Protein 1Q79 (pdb70)

Nearest PDB structures (foldseek):
  1q79-assembly1_A  TM=1.002E+00  e=8.832E-86  Bos taurus
  4lt6-assembly2_B  TM=9.645E-01  e=3.473E-67  Homo sapiens
  7q74-assembly1_A  TM=9.291E-01  e=4.752E-48  Schizosaccharomyces pombe 972h-
  7q73-assembly1_A  TM=9.310E-01  e=5.005E-48  Schizosaccharomyces pombe 972h-
  7q72-assembly2_B  TM=9.322E-01  e=5.187E-47  Schizosaccharomyces pombe 972h-

InterPro domains:
  IPR007010 Poly(A) polymerase, RNA-binding domain [PF04926] (366-434)
  IPR007012 Poly(A) polymerase, central domain [PF04928] (219-363)
  IPR011068 Nucleotidyltransferase, class I-like, C-terminal [SSF55003] (366-497)
  IPR014492 Poly(A) polymerase [PIRSF018425] (10-680)
  IPR043519 Nucleotidyltransferase superfamily [G3DSA:3.30.460.10] (53-208)
  IPR043519 Nucleotidyltransferase superfamily [SSF81301] (20-212)
  IPR048840 Poly(A) polymerase, nucleotidyltransferase domain [PF20750] (21-214)

Organism: Bos taurus (NCBI:txid9913)

Secondary structure (DSSP, 8-state):
--SSS--S--PPP-TT--HHHHHHHHHGGGT-S--HHHHHHHHHHHHHHHHHHHHHHHHHHHHTT--HHHHTT-B-EEEEEHHHHHT---TT--EEEEEEE-TTS-HHHIIIIIHHHHHT-TT--S-EEETTSSS-EEE--TT--EEEEEEE-S-SSB-TT--TT-GGGGTT-----HHHHHHHHHHHHHTSSS-HHHHHHHHHHHHHHHHHTT-B-TTTTSB-HHHHHHHHHHHHHHSTT--HHHHHHHHHHHHHS--TTS-B-SS-----SS------TTT-GGGGG-SS-BB-SSSSP-BTTTT--HHHHHHHHHHHHHHHHHHHHHHTTSS-HHHHT----HHHH-SEEEEEEEEESSHHHHHHHHHHHHTTHHHHHHHHHTSTTEEEEEE-S--EEPPPS-TTS--EEEEEEEEEEE---HHHHHHHHHHHHHHHHHTT---TT-EEEEEEEEHHHHGGG--

CATH classification: 3.30.70.590 (+2 more: 3.30.460.10, 1.10.1410.10)

Radius of gyration: 24.15 Å; Cα contacts (8 Å, |Δi|>4): 780; chains: 1; bounding box: 57×68×54 Å

B-factor: mean 30.32, std 13.71, range [6.95, 92.94]

Sequence (467 aa):
HYGITSPISLAAPKETDLLTQKLVETLKPFGVFEEEEELQRRILILGKLNNLVKEWIREISESKNLPQSVIENVGGKIFTFGSYRLGVHTKGADIDALCVAPRHVDRSDFFTSFYDKLKLQEEVKDLRAVEEAFVPVIKLFDGIEIDILFARLALQTIPEDLDLRDDSLLKNLDIRIRSLNGCRVTDEILHLVPNIDNFRLTLRAIKLWAKRHNIYSNILGFLGGVSWAMLVARTCQLYPNAIASTLVHKFFLVFSKWEWPNPVLLKQPEECNLNLPVWDPRVNPSDRYHLMPIITPAYPQQNSTYNVSVSTRMVMVEEFKQGLAITDEILLSKAEWSKLFEAPNFFQKYKHYIVLLASAPTEKQRLEWVGLVESKIRILVGSLEKNEFITLAHVNPQSFPAPKENPDKEEFRTMWVIGLVFKDLTYDIQSFTDTVYRQAINSKMFEVDMKIAAMHVKRKQLHQLLP

Foldseek 3Di:
DFFDDAAQDQDADDPLVVQLVLLVVLLVVVQQAPDPVVVVVVVVFQVVLFVLLLVLLLVLCVVVVPPVVLSVFQHWGKFWFFCVVLNRDGPPDATEIETEGAQSQDPVCCVPVSLVSLVPDPFWDPWDWDCPDLQTWIWIGNPHTYTYGYDHWHHSHDDPPDDLLDPCRVPPDPSNCVSSQRSNLRVVLCVRALDSVQLNSLLSLQQLLCLLALQEDLLQQHHYSSLSSLLLRLLRSNHVNYGNLVSNLSSLVDQLPDDPPPARARDDDDDDPDDDDAQDCVPDVVNVPQTHFYWRHGPRIDGSRSSHDQFSVVSVSVLSVVLNVQSVCVSVVNDGSNVSSHRPDPLPPAFKKKKKKKWAPDLVLSVLLVVLVSNLVVVLQVVQVVDQFFPGKRKRPDKAAWDDDDPVDDINMIMTMIGTDTCPCPVSQVVSQVVSVVVCVVVVNDDPPTHMHMDMDTSVCVVVTGD

Structure (mmCIF, N/CA/C/O backbone):
data_1Q79
#
_entry.id   1Q79
#
_cell.length_a   57.640
_cell.length_b   63.070
_cell.length_c   181.340
_cell.angle_alpha   90.00
_cell.angle_beta   90.00
_cell.angle_gamma   90.00
#
_symmetry.space_group_name_H-M   'P 21 21 21'
#
loop_
_entity.id
_entity.type
_entity.pdbx_description
1 polymer 'Poly(A) polymerase alpha'
2 non-polymer 'MANGANESE (II) ION'
3 non-polymer "3'-DEOXYADENOSINE-5'-TRIPHOSPHATE"
4 non-polymer GLYCEROL
5 water water
#
loop_
_atom_site.group_PDB
_atom_site.id
_atom_site.type_symbol
_atom_site.label_atom_id
_atom_site.label_alt_id
_atom_site.label_comp_id
_atom_site.label_asym_id
_atom_site.label_entity_id
_atom_site.label_seq_id
_atom_site.pdbx_PDB_ins_code
_atom_site.Cartn_x
_atom_site.Cartn_y
_atom_site.Cartn_z
_atom_site.occupancy
_atom_site.B_iso_or_equiv
_atom_site.auth_seq_id
_atom_site.auth_comp_id
_atom_site.auth_asym_id
_atom_site.auth_atom_id
_atom_site.pdbx_PDB_model_num
ATOM 1 N N . HIS A 1 19 ? 12.294 61.182 -11.440 1.00 41.35 19 HIS A N 1
ATOM 2 C CA . HIS A 1 19 ? 12.703 59.749 -11.537 1.00 41.37 19 HIS A CA 1
ATOM 3 C C . HIS A 1 19 ? 13.739 59.543 -12.644 1.00 39.16 19 HIS A C 1
ATOM 4 O O . HIS A 1 19 ? 14.107 60.483 -13.348 1.00 39.33 19 HIS A O 1
ATOM 11 N N . TYR A 1 20 ? 14.204 58.306 -12.789 1.00 36.48 20 TYR A N 1
ATOM 12 C CA . TYR A 1 20 ? 15.176 57.965 -13.821 1.00 33.58 20 TYR A CA 1
ATOM 13 C C . TYR A 1 20 ? 14.452 57.264 -14.966 1.00 31.98 20 TYR A C 1
ATOM 14 O O . TYR A 1 20 ? 13.469 56.556 -14.745 1.00 32.59 20 TYR A O 1
ATOM 23 N N . GLY A 1 21 ? 14.929 57.458 -16.189 1.00 30.62 21 GLY A N 1
ATOM 24 C CA . GLY A 1 21 ? 14.300 56.797 -17.322 1.00 31.25 21 GLY A CA 1
ATOM 25 C C . GLY A 1 21 ? 13.424 57.685 -18.183 1.00 29.81 21 GLY A C 1
ATOM 26 O O . GLY A 1 21 ? 13.045 58.783 -17.771 1.00 29.67 21 GLY A O 1
ATOM 27 N N . ILE A 1 22 ? 13.080 57.194 -19.371 1.00 28.02 22 ILE A N 1
ATOM 28 C CA . ILE A 1 22 ? 12.265 57.959 -20.307 1.00 28.08 22 ILE A CA 1
ATOM 29 C C . ILE A 1 22 ? 10.755 57.857 -20.108 1.00 28.31 22 ILE A C 1
ATOM 30 O O . ILE A 1 22 ? 9.993 58.429 -20.888 1.00 27.15 22 ILE A O 1
ATOM 35 N N . THR A 1 23 ? 10.325 57.115 -19.088 1.00 28.01 23 THR A N 1
ATOM 36 C CA . THR A 1 23 ? 8.898 56.977 -18.782 1.00 27.58 23 THR A CA 1
ATOM 37 C C . THR A 1 23 ? 8.723 57.005 -17.274 1.00 27.31 23 THR A C 1
ATOM 38 O O . THR A 1 23 ? 9.692 56.846 -16.526 1.00 25.17 23 THR A O 1
ATOM 42 N N . SER A 1 24 ? 7.492 57.214 -16.825 1.00 26.56 24 SER A N 1
ATOM 43 C CA . SER A 1 24 ? 7.231 57.209 -15.397 1.00 27.79 24 SER A CA 1
ATOM 44 C C . SER A 1 24 ? 7.441 55.771 -14.945 1.00 26.06 24 SER A C 1
ATOM 45 O O . SER A 1 24 ? 7.335 54.841 -15.743 1.00 24.31 24 SER A O 1
ATOM 48 N N . PRO A 1 25 ? 7.761 55.568 -13.663 1.00 24.79 25 PRO A N 1
ATOM 49 C CA . PRO A 1 25 ? 7.953 54.182 -13.232 1.00 24.32 25 PRO A CA 1
ATOM 50 C C . PRO A 1 25 ? 6.618 53.440 -13.161 1.00 23.27 25 PRO A C 1
ATOM 51 O O . PRO A 1 25 ? 5.559 54.066 -13.138 1.00 24.13 25 PRO A O 1
ATOM 55 N N . ILE A 1 26 ? 6.661 52.112 -13.153 1.00 20.80 26 ILE A N 1
ATOM 56 C CA . ILE A 1 26 ? 5.435 51.338 -13.066 1.00 19.46 26 ILE A CA 1
ATOM 57 C C . ILE A 1 26 ? 4.904 51.420 -11.629 1.00 22.36 26 ILE A C 1
ATOM 58 O O . ILE A 1 26 ? 3.718 51.669 -11.408 1.00 20.71 26 ILE A O 1
ATOM 63 N N . SER A 1 27 ? 5.794 51.236 -10.654 1.00 20.94 27 SER A N 1
ATOM 64 C CA . SER A 1 27 ? 5.402 51.267 -9.250 1.00 21.66 27 SER A CA 1
ATOM 65 C C . SER A 1 27 ? 6.487 51.865 -8.359 1.00 22.26 27 SER A C 1
ATOM 66 O O . SER A 1 27 ? 7.678 51.649 -8.582 1.00 21.96 27 SER A O 1
ATOM 69 N N . LEU A 1 28 ? 6.061 52.6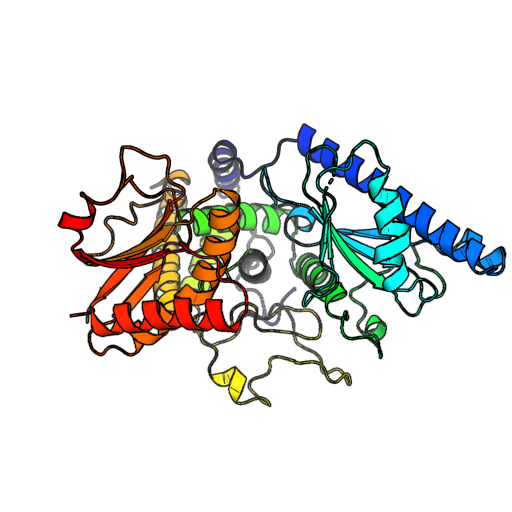07 -7.343 1.00 20.85 28 LEU A N 1
ATOM 70 C CA . LEU A 1 28 ? 6.972 53.243 -6.399 1.00 22.29 28 LEU A CA 1
ATOM 71 C C . LEU A 1 28 ? 6.988 52.485 -5.076 1.00 21.62 28 LEU A C 1
ATOM 72 O O . LEU A 1 28 ? 7.701 52.852 -4.142 1.00 20.50 28 LEU A O 1
ATOM 77 N N . ALA A 1 29 ? 6.202 51.419 -5.007 1.00 20.10 29 ALA A N 1
ATOM 78 C CA . ALA A 1 29 ? 6.112 50.623 -3.793 1.00 21.94 29 ALA A CA 1
ATOM 79 C C . ALA A 1 29 ? 7.459 50.134 -3.275 1.00 21.47 29 ALA A C 1
ATOM 80 O O . ALA A 1 29 ? 8.327 49.717 -4.043 1.00 20.48 29 ALA A O 1
ATOM 82 N N . ALA A 1 30 ? 7.614 50.195 -1.958 1.00 20.94 30 ALA A N 1
ATOM 83 C CA . ALA A 1 30 ? 8.821 49.744 -1.289 1.00 21.16 30 ALA A CA 1
ATOM 84 C C . ALA A 1 30 ? 8.585 48.288 -0.922 1.00 21.06 30 ALA A C 1
ATOM 85 O O . ALA A 1 30 ? 7.452 47.801 -0.978 1.00 21.01 30 ALA A O 1
ATOM 87 N N . PRO A 1 31 ? 9.649 47.568 -0.543 1.00 21.50 31 PRO A N 1
ATOM 88 C CA . PRO A 1 31 ? 9.481 46.159 -0.175 1.00 22.37 31 PRO A CA 1
ATOM 89 C C . PRO A 1 31 ? 8.813 45.986 1.185 1.00 23.20 31 PRO A C 1
ATOM 90 O O . PRO A 1 31 ? 8.715 46.937 1.959 1.00 23.81 31 PRO A O 1
ATOM 94 N N . LYS A 1 32 ? 8.357 44.766 1.459 1.00 24.88 32 LYS A N 1
ATOM 95 C CA . LYS A 1 32 ? 7.741 44.413 2.735 1.00 26.43 32 LYS A CA 1
ATOM 96 C C . LYS A 1 32 ? 8.770 43.506 3.406 1.00 26.05 32 LYS A C 1
ATOM 97 O O . LYS A 1 32 ? 9.663 42.998 2.729 1.00 24.02 32 LYS A O 1
ATOM 103 N N . GLU A 1 33 ? 8.659 43.298 4.720 1.00 24.30 33 GLU A N 1
ATOM 104 C CA . GLU A 1 33 ? 9.608 42.430 5.417 1.00 24.34 33 GLU A CA 1
ATOM 105 C C . GLU A 1 33 ? 9.662 41.077 4.723 1.00 23.89 33 GLU A C 1
ATOM 106 O O . GLU A 1 33 ? 10.685 40.388 4.749 1.00 24.04 33 GLU A O 1
ATOM 112 N N . THR A 1 34 ? 8.552 40.710 4.096 1.00 22.77 34 THR A N 1
ATOM 113 C CA . THR A 1 34 ? 8.461 39.459 3.354 1.00 25.30 34 THR A CA 1
ATOM 114 C C . THR A 1 34 ? 9.498 39.429 2.219 1.00 24.51 34 THR A C 1
ATOM 115 O O . THR A 1 34 ? 10.146 38.408 1.980 1.00 24.74 34 THR A O 1
ATOM 119 N N . ASP A 1 35 ? 9.651 40.553 1.525 1.00 22.12 35 ASP A N 1
ATOM 120 C CA . ASP A 1 35 ? 10.612 40.641 0.430 1.00 22.94 35 ASP A CA 1
ATOM 121 C C . ASP A 1 35 ? 12.037 40.653 0.959 1.00 22.77 35 ASP A C 1
ATOM 122 O O . ASP A 1 35 ? 12.944 40.084 0.349 1.00 21.32 35 ASP A O 1
ATOM 135 N N . LEU A 1 37 ? 13.278 39.101 3.474 1.00 23.75 37 LEU A N 1
ATOM 136 C CA . LEU A 1 37 ? 13.699 37.726 3.738 1.00 23.03 37 LEU A CA 1
ATOM 137 C C . LEU A 1 37 ? 13.916 36.942 2.445 1.00 22.06 37 LEU A C 1
ATOM 138 O O . LEU A 1 37 ? 14.796 36.087 2.376 1.00 20.86 37 LEU A O 1
ATOM 143 N N . LEU A 1 38 ? 13.101 37.221 1.430 1.00 21.59 38 LEU A N 1
ATOM 144 C CA . LEU A 1 38 ? 13.246 36.556 0.137 1.00 22.21 38 LEU A CA 1
ATOM 145 C C . LEU A 1 38 ? 14.557 36.982 -0.523 1.00 20.48 38 LEU A C 1
ATOM 146 O O . LEU A 1 38 ? 15.206 36.187 -1.197 1.00 18.99 38 LEU A O 1
ATOM 151 N N . THR A 1 39 ? 14.942 38.239 -0.321 1.00 18.87 39 THR A N 1
ATOM 152 C CA . THR A 1 39 ? 16.183 38.751 -0.896 1.00 18.84 39 THR A CA 1
ATOM 153 C C . THR A 1 39 ? 17.393 38.121 -0.208 1.00 18.51 39 THR A C 1
ATOM 154 O O . THR A 1 39 ? 18.400 37.824 -0.853 1.00 17.69 39 THR A O 1
ATOM 158 N N . GLN A 1 40 ? 17.291 37.908 1.100 1.00 19.88 40 GLN A N 1
ATOM 159 C CA . GLN A 1 40 ? 18.390 37.295 1.837 1.00 22.12 40 GLN A CA 1
ATOM 160 C C . GLN A 1 40 ? 18.555 35.847 1.378 1.00 20.70 40 GLN A C 1
ATOM 161 O O . GLN A 1 40 ? 19.665 35.339 1.320 1.00 20.84 40 GLN A O 1
ATOM 167 N N . LYS A 1 41 ? 17.448 35.190 1.042 1.00 21.60 41 LYS A N 1
ATOM 168 C CA . LYS A 1 41 ? 17.502 33.812 0.563 1.00 22.13 41 LYS A CA 1
ATOM 169 C C . LYS A 1 41 ? 18.120 33.749 -0.826 1.00 21.50 41 LYS A C 1
ATOM 170 O O . LYS A 1 41 ? 18.780 32.771 -1.176 1.00 22.42 41 LYS A O 1
ATOM 176 N N . LEU A 1 42 ? 17.894 34.790 -1.621 1.00 19.55 42 LEU A N 1
ATOM 177 C CA . LEU A 1 42 ? 18.471 34.860 -2.957 1.00 18.38 42 LEU A CA 1
ATOM 178 C C . LEU A 1 42 ? 19.991 34.938 -2.813 1.00 16.59 42 LEU A C 1
ATOM 179 O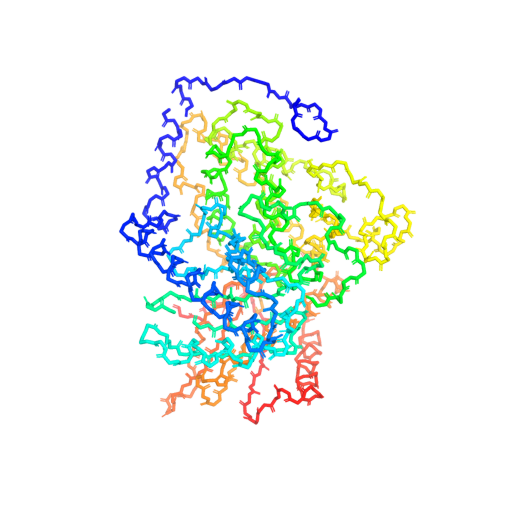 O . LEU A 1 42 ? 20.721 34.272 -3.537 1.00 16.54 42 LEU A O 1
ATOM 184 N N . VAL A 1 43 ? 20.456 35.754 -1.870 1.00 17.09 43 VAL A N 1
ATOM 185 C CA . VAL A 1 43 ? 21.887 35.908 -1.637 1.00 19.26 43 VAL A CA 1
ATOM 186 C C . VAL A 1 43 ? 22.535 34.585 -1.230 1.00 21.13 43 VAL A C 1
ATOM 187 O O . VAL A 1 43 ? 23.616 34.256 -1.713 1.00 21.68 43 VAL A O 1
ATOM 191 N N . GLU A 1 44 ? 21.871 33.823 -0.359 1.00 22.14 44 GLU A N 1
ATOM 192 C CA . GLU A 1 44 ? 22.415 32.537 0.091 1.00 24.17 44 GLU A CA 1
ATOM 193 C C . GLU A 1 44 ? 22.464 31.505 -1.035 1.00 23.01 44 GLU A C 1
ATOM 194 O O . GLU A 1 44 ? 23.382 30.685 -1.103 1.00 22.03 44 GLU A O 1
ATOM 200 N N . THR A 1 45 ? 21.470 31.543 -1.914 1.00 22.17 45 THR A N 1
ATOM 201 C CA . THR A 1 45 ? 21.413 30.620 -3.042 1.00 20.97 45 THR A CA 1
ATOM 202 C C . THR A 1 45 ? 22.504 30.925 -4.079 1.00 20.11 45 THR A C 1
ATOM 203 O O . THR A 1 45 ? 22.980 30.026 -4.771 1.00 19.87 45 THR A O 1
ATOM 207 N N . LEU A 1 46 ? 22.905 32.191 -4.175 1.00 21.10 46 LEU A N 1
ATOM 208 C CA . LEU A 1 46 ? 2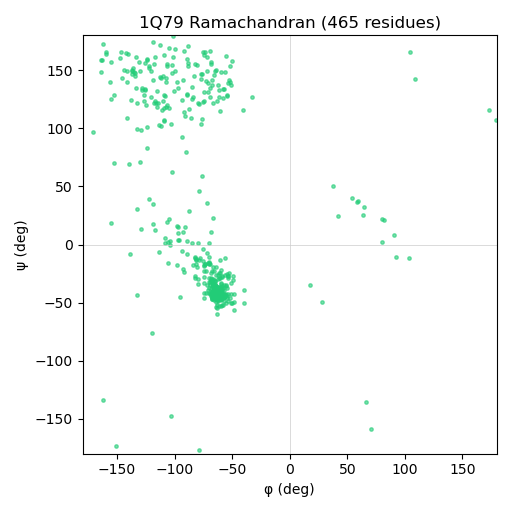3.926 32.604 -5.146 1.00 22.39 46 LEU A CA 1
ATOM 209 C C . LEU A 1 46 ? 25.383 32.316 -4.755 1.00 23.83 46 LEU A C 1
ATOM 210 O O . LEU A 1 46 ? 26.217 32.027 -5.623 1.00 22.82 46 LEU A O 1
ATOM 215 N N . LYS A 1 47 ? 25.686 32.398 -3.461 1.00 23.67 47 LYS A N 1
ATOM 216 C CA . LYS A 1 47 ? 27.046 32.176 -2.963 1.00 27.88 47 LYS A CA 1
ATOM 217 C C . LYS A 1 47 ? 27.759 30.919 -3.462 1.00 26.36 47 LYS A C 1
ATOM 218 O O . LYS A 1 47 ? 28.907 30.991 -3.890 1.00 26.56 47 LYS A O 1
ATOM 224 N N . PRO A 1 48 ? 27.099 29.751 -3.395 1.00 26.93 48 PRO A N 1
ATOM 225 C CA . PRO A 1 48 ? 27.721 28.504 -3.852 1.00 25.80 48 PRO A CA 1
ATOM 226 C C . PRO A 1 48 ? 28.127 28.503 -5.322 1.00 26.33 48 PRO A C 1
ATOM 227 O O . PRO A 1 48 ? 28.979 27.715 -5.728 1.00 26.31 48 PRO A O 1
ATOM 231 N N . PHE A 1 49 ? 27.515 29.373 -6.122 1.00 26.14 49 PHE A N 1
ATOM 232 C CA . PHE A 1 49 ? 27.841 29.439 -7.546 1.00 24.76 49 PHE A CA 1
ATOM 233 C C . PHE A 1 49 ? 29.093 30.264 -7.827 1.00 25.89 49 PHE A C 1
ATOM 234 O O . PHE A 1 49 ? 29.597 30.263 -8.946 1.00 26.16 49 PHE A O 1
ATOM 242 N N . GLY A 1 50 ? 29.583 30.972 -6.814 1.00 25.84 50 GLY A N 1
ATOM 243 C CA . GLY A 1 50 ? 30.777 31.783 -6.984 1.00 24.77 50 GLY A CA 1
ATOM 244 C C . GLY A 1 50 ? 30.565 33.131 -7.650 1.00 24.95 50 GLY A C 1
ATOM 245 O O . GLY A 1 50 ? 31.510 33.701 -8.190 1.00 24.54 50 GLY A O 1
ATOM 246 N N . VAL A 1 51 ? 29.341 33.653 -7.610 1.00 23.73 51 VAL A N 1
ATOM 247 C CA . VAL A 1 51 ? 29.055 34.942 -8.237 1.00 23.78 51 VAL A CA 1
ATOM 248 C C . VAL A 1 51 ? 29.592 36.117 -7.422 1.00 22.76 51 VAL A C 1
ATOM 249 O O . VAL A 1 51 ? 29.652 37.242 -7.917 1.00 22.02 51 VAL A O 1
ATOM 253 N N . PHE A 1 52 ? 29.961 35.846 -6.172 1.00 21.68 52 PHE A N 1
ATOM 254 C CA . PHE A 1 52 ? 30.514 36.854 -5.265 1.00 22.12 52 PHE A CA 1
ATOM 255 C C . PHE A 1 52 ? 32.010 36.574 -5.105 1.00 22.80 52 PHE A C 1
ATOM 256 O O . PHE A 1 52 ? 32.381 35.510 -4.613 1.00 22.96 52 PHE A O 1
ATOM 264 N N . GLU A 1 53 ? 32.872 37.507 -5.500 1.00 23.91 53 GLU A N 1
ATOM 265 C CA . GLU A 1 53 ? 34.309 37.276 -5.347 1.00 24.46 53 GLU A CA 1
ATOM 266 C C . GLU A 1 53 ? 34.671 37.358 -3.865 1.00 23.96 53 GLU A C 1
ATOM 267 O O . GLU A 1 53 ? 34.026 38.081 -3.105 1.00 21.70 53 GLU A O 1
ATOM 273 N N . GLU A 1 54 ? 35.693 36.613 -3.447 1.00 23.86 54 GLU A N 1
ATOM 274 C CA . GLU A 1 54 ? 36.109 36.636 -2.046 1.00 25.88 54 GLU A CA 1
ATOM 275 C C . GLU A 1 54 ? 36.698 38.006 -1.712 1.00 24.98 54 GLU A C 1
ATOM 276 O O . GLU A 1 54 ? 37.394 38.607 -2.534 1.00 23.54 54 GLU A O 1
ATOM 282 N N . GLU A 1 55 ? 36.412 38.501 -0.510 1.00 24.41 55 GLU A N 1
ATOM 283 C CA . GLU A 1 55 ? 36.909 39.808 -0.085 1.00 23.67 55 GLU A CA 1
ATOM 284 C C . GLU A 1 55 ? 38.415 39.927 -0.232 1.00 22.46 55 GLU A C 1
ATOM 285 O O . GLU A 1 55 ? 38.925 40.952 -0.677 1.00 18.96 55 GLU A O 1
ATOM 291 N N . GLU A 1 56 ? 39.127 38.874 0.149 1.00 23.12 56 GLU A N 1
ATOM 292 C CA . GLU A 1 56 ? 40.576 38.884 0.061 1.00 26.43 56 GLU A CA 1
ATOM 293 C C . GLU A 1 56 ? 41.020 39.116 -1.381 1.00 25.50 56 GLU A C 1
ATOM 294 O O . GLU A 1 56 ? 42.000 39.824 -1.625 1.00 24.55 56 GLU A O 1
ATOM 300 N N . GLU A 1 57 ? 40.295 38.530 -2.331 1.00 23.79 57 GLU A N 1
ATOM 301 C CA . GLU A 1 57 ? 40.620 38.701 -3.743 1.00 23.41 57 GLU A CA 1
ATOM 302 C C . GLU A 1 57 ? 40.286 40.116 -4.190 1.00 22.18 57 GLU A C 1
ATOM 303 O O . GLU A 1 57 ? 41.027 40.730 -4.955 1.00 20.86 57 GLU A O 1
ATOM 309 N N . LEU A 1 58 ? 39.166 40.632 -3.700 1.00 20.13 58 LEU A N 1
ATOM 310 C CA . LEU A 1 58 ? 38.772 41.988 -4.027 1.00 18.63 58 LEU A CA 1
ATOM 311 C C . LEU A 1 58 ? 39.868 42.948 -3.556 1.00 18.50 58 LEU A C 1
ATOM 312 O O . LEU A 1 58 ? 40.208 43.906 -4.254 1.00 17.23 58 LEU A O 1
ATOM 317 N N . GLN A 1 59 ? 40.436 42.684 -2.380 1.00 18.62 59 GLN A N 1
ATOM 318 C CA . GLN A 1 59 ? 41.488 43.554 -1.858 1.00 21.86 59 GLN A CA 1
ATOM 319 C C . GLN A 1 59 ? 42.719 43.473 -2.743 1.00 20.53 59 GLN A C 1
ATOM 320 O O . GLN A 1 59 ? 43.344 44.482 -3.043 1.00 22.00 59 GLN A O 1
ATOM 326 N N . ARG A 1 60 ? 43.066 42.262 -3.155 1.00 22.80 60 ARG A N 1
ATOM 327 C CA . ARG A 1 60 ? 44.221 42.061 -4.015 1.00 24.91 60 ARG A CA 1
ATOM 328 C C . ARG A 1 60 ? 44.065 42.875 -5.305 1.00 24.43 60 ARG A C 1
ATOM 329 O O . ARG A 1 60 ? 45.016 43.521 -5.756 1.00 23.26 60 ARG A O 1
ATOM 337 N N . ARG A 1 61 ? 42.864 42.857 -5.889 1.00 22.88 61 ARG A N 1
ATOM 338 C CA . ARG A 1 61 ? 42.616 43.613 -7.116 1.00 22.70 61 ARG A CA 1
ATOM 339 C C . ARG A 1 61 ? 42.747 45.116 -6.895 1.00 21.93 61 ARG A C 1
ATOM 340 O O . ARG A 1 61 ? 43.246 45.832 -7.766 1.00 21.11 61 ARG A O 1
ATOM 348 N N . ILE A 1 62 ? 42.291 45.596 -5.739 1.00 20.58 62 ILE A N 1
ATOM 349 C CA . ILE A 1 62 ? 42.380 47.024 -5.420 1.00 20.28 62 ILE A CA 1
ATOM 350 C C . ILE A 1 62 ? 43.845 47.440 -5.357 1.00 19.36 62 ILE A C 1
ATOM 351 O O . ILE A 1 62 ? 44.225 48.489 -5.867 1.00 19.96 62 ILE A O 1
ATOM 356 N N . LEU A 1 63 ? 44.664 46.606 -4.731 1.00 19.98 63 LEU A N 1
ATOM 357 C CA . LEU A 1 63 ? 46.083 46.898 -4.606 1.00 21.55 63 LEU A CA 1
ATOM 358 C C . LEU A 1 63 ? 46.769 46.878 -5.980 1.00 20.71 63 LEU A C 1
ATOM 359 O O . LEU A 1 63 ? 47.639 47.701 -6.260 1.00 20.10 63 LEU A O 1
ATOM 364 N N . ILE A 1 64 ? 46.359 45.959 -6.846 1.00 19.99 64 ILE A N 1
ATOM 365 C CA . ILE A 1 64 ? 46.925 45.889 -8.187 1.00 21.57 64 ILE A CA 1
ATOM 366 C C . ILE A 1 64 ? 46.631 47.191 -8.943 1.00 22.38 64 ILE A C 1
ATOM 367 O O . ILE A 1 64 ? 47.503 47.734 -9.622 1.00 23.06 64 ILE A O 1
ATOM 372 N N . LEU A 1 65 ? 45.402 47.690 -8.817 1.00 21.04 65 LEU A N 1
ATOM 373 C CA . LEU A 1 65 ? 44.994 48.921 -9.490 1.00 21.29 65 LEU A CA 1
ATOM 374 C C . LEU A 1 65 ? 45.766 50.126 -8.999 1.00 21.25 65 LEU A C 1
ATOM 375 O O . LEU A 1 65 ? 46.048 51.046 -9.771 1.00 21.65 65 LEU A O 1
ATOM 380 N N . GLY A 1 66 ? 46.082 50.127 -7.707 1.00 19.67 66 GLY A N 1
ATOM 381 C CA . GLY A 1 66 ? 46.844 51.220 -7.136 1.00 18.44 66 GLY A CA 1
ATOM 382 C C . GLY A 1 66 ? 48.229 51.238 -7.757 1.00 17.38 66 GLY A C 1
ATOM 383 O O . GLY A 1 66 ? 48.751 52.295 -8.099 1.00 16.97 66 GLY A O 1
ATOM 384 N N . LYS A 1 67 ? 48.830 50.065 -7.908 1.00 18.36 67 LYS A N 1
ATOM 385 C CA . LYS A 1 67 ? 50.155 49.989 -8.514 1.00 19.03 67 LYS A CA 1
ATOM 386 C C . LYS A 1 67 ? 50.135 50.484 -9.957 1.00 19.14 67 LYS A C 1
ATOM 387 O O . LYS A 1 67 ? 50.982 51.288 -10.359 1.00 17.49 67 LYS A O 1
ATOM 393 N N . LEU A 1 68 ? 49.165 50.008 -10.733 1.00 19.36 68 LEU A N 1
ATOM 394 C CA . LEU A 1 68 ? 49.044 50.410 -12.132 1.00 20.60 68 LEU A CA 1
ATOM 395 C C . LEU A 1 68 ? 48.872 51.911 -12.279 1.00 20.74 68 LEU A C 1
ATOM 396 O O . LEU A 1 68 ? 49.490 52.540 -13.139 1.00 21.19 68 LEU A O 1
ATOM 401 N N . ASN A 1 69 ? 48.025 52.474 -11.427 1.00 21.84 69 ASN A N 1
ATOM 402 C CA . ASN A 1 69 ? 47.732 53.901 -11.439 1.00 22.93 69 ASN A CA 1
ATOM 403 C C . ASN A 1 69 ? 49.000 54.722 -11.172 1.00 23.01 69 ASN A C 1
ATOM 404 O O . ASN A 1 69 ? 49.219 55.764 -11.798 1.00 22.70 69 ASN A O 1
ATOM 409 N N . ASN A 1 70 ? 49.829 54.254 -10.241 1.00 20.22 70 ASN A N 1
ATOM 410 C CA . ASN A 1 70 ? 51.073 54.949 -9.927 1.00 21.13 70 ASN A CA 1
ATOM 411 C C . ASN A 1 70 ? 52.051 54.819 -11.094 1.00 18.70 70 ASN A C 1
ATOM 412 O O . ASN A 1 70 ? 52.807 55.742 -11.385 1.00 19.22 70 ASN A O 1
ATOM 417 N N . LEU A 1 71 ? 52.027 53.674 -11.768 1.00 18.97 71 LEU A N 1
ATOM 418 C CA . LEU A 1 71 ? 52.907 53.462 -12.915 1.00 20.08 71 LEU A CA 1
ATOM 419 C C . LEU A 1 71 ? 52.501 54.401 -14.056 1.00 20.72 71 LEU A C 1
ATOM 420 O O . LEU A 1 71 ? 53.355 54.968 -14.742 1.00 20.02 71 LEU A O 1
ATOM 425 N N . VAL A 1 72 ? 51.197 54.571 -14.252 1.00 19.22 72 VAL A N 1
ATOM 426 C CA . VAL A 1 72 ? 50.712 55.460 -15.299 1.00 20.55 72 VAL A CA 1
ATOM 427 C C . VAL A 1 72 ? 51.165 56.880 -14.983 1.00 21.29 72 VAL A C 1
ATOM 428 O O . VAL A 1 72 ? 51.698 57.583 -15.847 1.00 21.27 72 VAL A O 1
ATOM 432 N N . LYS A 1 73 ? 50.961 57.298 -13.739 1.00 21.39 73 LYS A N 1
ATOM 433 C CA . LYS A 1 73 ? 51.367 58.635 -13.316 1.00 24.74 73 LYS A CA 1
ATOM 434 C C . LYS A 1 73 ? 52.865 58.845 -13.535 1.00 25.63 73 LYS A C 1
ATOM 435 O O . LYS A 1 73 ? 53.276 59.877 -14.060 1.00 25.06 73 LYS A O 1
ATOM 441 N N . GLU A 1 74 ? 53.662 57.854 -13.135 1.00 25.84 74 GLU A N 1
ATOM 442 C CA . GLU A 1 74 ? 55.117 57.889 -13.282 1.00 28.22 74 GLU A CA 1
ATOM 443 C C . GLU A 1 74 ? 55.517 58.013 -14.759 1.00 28.48 74 GLU A C 1
ATOM 444 O O . GLU A 1 74 ? 56.383 58.817 -15.115 1.00 28.17 74 GLU A O 1
ATOM 450 N N . TRP A 1 75 ? 54.884 57.211 -15.610 1.00 28.04 75 TRP A N 1
ATOM 451 C CA . TRP A 1 75 ? 55.152 57.224 -17.047 1.00 26.70 75 TRP A CA 1
ATOM 452 C C . TRP A 1 75 ? 54.843 58.585 -17.671 1.00 26.67 75 TRP A C 1
ATOM 453 O O . TRP A 1 75 ? 55.642 59.118 -18.436 1.00 26.44 75 TRP A O 1
ATOM 464 N N . ILE A 1 76 ? 53.683 59.142 -17.341 1.00 26.80 76 ILE A N 1
ATOM 465 C CA . ILE A 1 76 ? 53.271 60.436 -17.878 1.00 28.23 76 ILE A CA 1
ATOM 466 C C . ILE A 1 76 ? 54.192 61.556 -17.398 1.00 30.09 76 ILE A C 1
ATOM 467 O O . ILE A 1 76 ? 54.463 62.506 -18.135 1.00 28.57 76 ILE A O 1
ATOM 472 N N . ARG A 1 77 ? 54.678 61.442 -16.167 1.00 32.00 77 ARG A N 1
ATOM 473 C CA . ARG A 1 77 ? 55.586 62.446 -15.630 1.00 34.16 77 ARG A CA 1
ATOM 474 C C . ARG A 1 77 ? 56.861 62.411 -16.464 1.00 34.49 77 ARG A C 1
ATOM 475 O O . ARG A 1 77 ? 57.364 63.448 -16.898 1.00 33.24 77 ARG A O 1
ATOM 483 N N . GLU A 1 78 ? 57.370 61.204 -16.693 1.00 34.97 78 GLU A N 1
ATOM 484 C CA . GLU A 1 78 ? 58.587 61.016 -17.471 1.00 35.76 78 GLU A CA 1
ATOM 485 C C . GLU A 1 78 ? 58.437 61.580 -18.881 1.00 36.71 78 GLU A C 1
ATOM 486 O O . GLU A 1 78 ? 59.328 62.278 -19.372 1.00 35.94 78 GLU A O 1
ATOM 492 N N . ILE A 1 79 ? 57.314 61.288 -19.529 1.00 36.59 79 ILE A N 1
ATOM 493 C CA . ILE A 1 79 ? 57.072 61.801 -20.873 1.00 37.59 79 ILE A CA 1
ATOM 494 C C . ILE A 1 79 ? 57.090 63.326 -20.818 1.00 39.88 79 ILE A C 1
ATOM 495 O O . ILE A 1 79 ? 57.739 63.980 -21.633 1.00 39.36 79 ILE A O 1
ATOM 500 N N . SER A 1 80 ? 56.373 63.882 -19.846 1.00 41.79 80 SER A N 1
ATOM 501 C CA . SER A 1 80 ? 56.290 65.328 -19.674 1.00 45.01 80 SER A CA 1
ATOM 502 C C . SER A 1 80 ? 57.668 65.960 -19.523 1.00 47.43 80 SER A C 1
ATOM 503 O O . SER A 1 80 ? 57.952 66.998 -20.116 1.00 47.19 80 SER A O 1
ATOM 506 N N . GLU A 1 81 ? 58.519 65.330 -18.721 1.00 49.96 81 GLU A N 1
ATOM 507 C CA . GLU A 1 81 ? 59.870 65.826 -18.499 1.00 51.81 81 GLU A CA 1
ATOM 508 C C . GLU A 1 81 ? 60.712 65.722 -19.770 1.00 53.27 81 GLU A C 1
ATOM 509 O O . GLU A 1 81 ? 61.388 66.677 -20.152 1.00 54.35 81 GLU A O 1
ATOM 515 N N . SER A 1 82 ? 60.655 64.566 -20.427 1.00 54.49 82 SER A N 1
ATOM 516 C CA . SER A 1 82 ? 61.416 64.333 -21.653 1.00 55.91 82 SER A CA 1
ATOM 517 C C . SER A 1 82 ? 61.033 65.305 -22.763 1.00 58.12 82 SER A C 1
ATOM 518 O O . SER A 1 82 ? 61.725 65.404 -23.776 1.00 58.47 82 SER A O 1
ATOM 521 N N . LYS A 1 83 ? 59.921 66.009 -22.578 1.00 60.36 83 LYS A N 1
ATOM 522 C CA . LYS A 1 83 ? 59.463 66.979 -23.563 1.00 62.32 83 LYS A CA 1
ATOM 523 C C . LYS A 1 83 ? 59.742 68.389 -23.069 1.00 64.67 83 LYS A C 1
ATOM 524 O O . LYS A 1 83 ? 59.114 69.354 -23.507 1.00 64.76 83 LYS A O 1
ATOM 530 N N . ASN A 1 84 ? 60.696 68.490 -22.150 1.00 67.26 84 ASN A N 1
ATOM 531 C CA . ASN A 1 84 ? 61.104 69.762 -21.569 1.00 70.20 84 ASN A CA 1
ATOM 532 C C . ASN A 1 84 ? 59.940 70.685 -21.238 1.00 71.54 84 ASN A C 1
ATOM 533 O O . ASN A 1 84 ? 60.108 71.904 -21.188 1.00 72.25 84 ASN A O 1
ATOM 538 N N . LEU A 1 85 ? 58.760 70.112 -21.018 1.00 72.71 85 LEU A N 1
ATOM 539 C CA . LEU A 1 85 ? 57.599 70.922 -20.676 1.00 73.45 85 LEU A CA 1
ATOM 540 C C . LEU A 1 85 ? 57.950 71.737 -19.444 1.00 73.79 85 LEU A C 1
ATOM 541 O O . LEU A 1 85 ? 58.728 71.293 -18.599 1.00 73.48 85 LEU A O 1
ATOM 546 N N . PRO A 1 86 ? 57.385 72.945 -19.323 1.00 74.52 86 PRO A N 1
ATOM 547 C CA . PRO A 1 86 ? 57.701 73.756 -18.146 1.00 75.23 86 PRO A CA 1
ATOM 548 C C . PRO A 1 86 ? 57.491 72.954 -16.869 1.00 75.76 86 PRO A C 1
ATOM 549 O O . PRO A 1 86 ? 56.512 72.218 -16.745 1.00 76.43 86 PRO A O 1
ATOM 553 N N . GLN A 1 87 ? 58.420 73.083 -15.927 1.00 76.37 87 GLN A N 1
ATOM 554 C CA . GLN A 1 87 ? 58.321 72.365 -14.662 1.00 76.86 87 GLN A CA 1
ATOM 555 C C . GLN A 1 87 ? 56.979 72.720 -14.024 1.00 76.59 87 GLN A C 1
ATOM 556 O O . GLN A 1 87 ? 56.538 72.089 -13.063 1.00 76.20 87 GLN A O 1
ATOM 562 N N . SER A 1 88 ? 56.334 73.736 -14.588 1.00 76.34 88 SER A N 1
ATOM 563 C CA . SER A 1 88 ? 55.036 74.205 -14.121 1.00 76.03 88 SER A CA 1
ATOM 564 C C . SER A 1 88 ? 53.997 73.097 -14.291 1.00 74.72 88 SER A C 1
ATOM 565 O O . SER A 1 88 ? 53.386 72.641 -13.322 1.00 74.27 88 SER A O 1
ATOM 568 N N . VAL A 1 89 ? 53.811 72.670 -15.536 1.00 72.79 89 VAL A N 1
ATOM 569 C CA . VAL A 1 89 ? 52.855 71.622 -15.869 1.00 70.86 89 VAL A CA 1
ATOM 570 C C . VAL A 1 89 ? 53.286 70.268 -15.309 1.00 69.14 89 VAL A C 1
ATOM 571 O O . VAL A 1 89 ? 52.478 69.547 -14.725 1.00 68.55 89 VAL A O 1
ATOM 575 N N . ILE A 1 90 ? 54.560 69.932 -15.494 1.00 66.98 90 ILE A N 1
ATOM 576 C CA . ILE A 1 90 ? 55.111 68.665 -15.018 1.00 64.45 90 ILE A CA 1
ATOM 577 C C . ILE A 1 90 ? 54.593 68.271 -13.640 1.00 62.66 90 ILE A C 1
ATOM 578 O O . ILE A 1 90 ? 54.325 67.099 -13.381 1.00 62.20 90 ILE A O 1
ATOM 583 N N . GLU A 1 91 ? 54.453 69.255 -12.761 1.00 60.73 91 GLU A N 1
ATOM 584 C CA . GLU A 1 91 ? 53.985 69.002 -11.405 1.00 58.95 91 GLU A CA 1
ATOM 585 C C . GLU A 1 91 ? 52.490 68.712 -11.299 1.00 55.86 91 GLU A C 1
ATOM 586 O O . GLU A 1 91 ? 52.033 68.171 -10.292 1.00 54.71 91 GLU A O 1
ATOM 592 N N . ASN A 1 92 ? 51.729 69.058 -12.332 1.00 52.83 92 ASN A N 1
ATOM 593 C CA . ASN A 1 92 ? 50.289 68.828 -12.302 1.00 50.42 92 ASN A CA 1
ATOM 594 C C . ASN A 1 92 ? 49.680 68.107 -13.504 1.00 47.18 92 ASN A C 1
ATOM 595 O O . ASN A 1 92 ? 48.461 68.092 -13.654 1.00 47.15 92 ASN A O 1
ATOM 600 N N . VAL A 1 93 ? 50.508 67.507 -14.354 1.00 43.88 93 VAL A N 1
ATOM 601 C CA . VAL A 1 93 ? 49.988 66.802 -15.524 1.00 41.64 93 VAL A CA 1
ATOM 602 C C . VAL A 1 93 ? 48.990 65.707 -15.153 1.00 39.89 93 VAL A C 1
ATOM 603 O O . VAL A 1 93 ? 48.037 65.453 -15.889 1.00 39.28 93 VAL A O 1
ATOM 607 N N . GLY A 1 94 ? 49.218 65.054 -14.018 1.00 37.50 94 GLY A N 1
ATOM 608 C CA . GLY A 1 94 ? 48.319 64.005 -13.573 1.00 35.48 94 GLY A CA 1
ATOM 609 C C . GLY A 1 94 ? 48.276 62.758 -14.441 1.00 33.36 94 GLY A C 1
ATOM 610 O O . GLY A 1 94 ? 49.307 62.248 -14.876 1.00 34.79 94 GLY A O 1
ATOM 611 N N . GLY A 1 95 ? 47.065 62.276 -14.699 1.00 30.86 95 GLY A N 1
ATOM 612 C CA . GLY A 1 95 ? 46.890 61.073 -15.490 1.00 27.31 95 GLY A CA 1
ATOM 613 C C . GLY A 1 95 ? 46.426 59.949 -14.577 1.00 25.98 95 GLY A C 1
ATOM 614 O O . GLY A 1 95 ? 46.869 59.853 -13.431 1.00 23.59 95 GLY A O 1
ATOM 615 N N . LYS A 1 96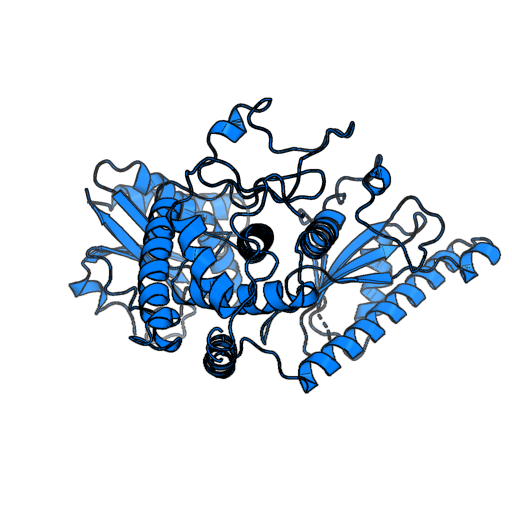 ? 45.529 59.100 -15.061 1.00 25.45 96 LYS A N 1
ATOM 616 C CA . LYS A 1 96 ? 45.044 58.009 -14.232 1.00 24.99 96 LYS A CA 1
ATOM 617 C C . LYS A 1 96 ? 44.378 56.878 -14.994 1.00 23.67 96 LYS A C 1
ATOM 618 O O . LYS A 1 96 ? 44.149 56.964 -16.202 1.00 19.92 96 LYS A O 1
ATOM 624 N N . ILE A 1 97 ? 44.075 55.816 -14.252 1.00 23.65 97 ILE A N 1
ATOM 625 C CA . ILE A 1 97 ? 43.407 54.634 -14.779 1.00 24.01 97 ILE A CA 1
ATOM 626 C C . ILE A 1 97 ? 41.925 54.679 -14.411 1.00 24.96 97 ILE A C 1
ATOM 627 O O . ILE A 1 97 ? 41.574 54.954 -13.260 1.00 26.06 97 ILE A O 1
ATOM 632 N N . PHE A 1 98 ? 41.062 54.425 -15.391 1.00 23.71 98 PHE A N 1
ATOM 633 C CA . PHE A 1 98 ? 39.622 54.380 -15.156 1.00 21.69 98 PHE A CA 1
ATOM 634 C C . PHE A 1 98 ? 39.172 52.958 -15.470 1.00 22.05 98 PHE A C 1
ATOM 635 O O . PHE A 1 98 ? 39.397 52.465 -16.572 1.00 22.19 98 PHE A O 1
ATOM 643 N N . THR A 1 99 ? 38.548 52.290 -14.510 1.00 19.61 99 THR A N 1
ATOM 644 C CA . THR A 1 99 ? 38.060 50.949 -14.772 1.00 18.15 99 THR A CA 1
ATOM 645 C C . THR A 1 99 ? 36.652 51.062 -15.340 1.00 17.74 99 THR A C 1
ATOM 646 O O . THR A 1 99 ? 35.972 52.069 -15.142 1.00 16.74 99 THR A O 1
ATOM 650 N N . PHE A 1 100 ? 36.234 50.040 -16.078 1.00 18.34 100 PHE A N 1
ATOM 651 C CA . PHE A 1 100 ? 34.895 50.002 -16.654 1.00 18.38 100 PHE A CA 1
ATOM 652 C C . PHE A 1 100 ? 34.484 48.540 -16.774 1.00 17.51 100 PHE A C 1
ATOM 653 O O . PHE A 1 100 ? 35.177 47.665 -16.264 1.00 17.96 100 PHE A O 1
ATOM 661 N N . GLY A 1 101 ? 33.348 48.272 -17.405 1.00 17.07 101 GLY A N 1
ATOM 662 C CA . GLY A 1 101 ? 32.909 46.894 -17.548 1.00 18.21 101 GLY A CA 1
ATOM 663 C C . GLY A 1 101 ? 32.429 46.211 -16.271 1.00 18.52 101 GLY A C 1
ATOM 664 O O . GLY A 1 101 ? 32.079 46.871 -15.292 1.00 17.53 101 GLY A O 1
ATOM 665 N N . SER A 1 102 ? 32.435 44.880 -16.275 1.00 18.95 102 SER A N 1
ATOM 666 C CA . SER A 1 102 ? 31.954 44.104 -15.131 1.00 19.72 102 SER A CA 1
ATOM 667 C C . SER A 1 102 ? 32.627 44.412 -13.792 1.00 18.13 102 SER A C 1
ATOM 668 O O . SER A 1 102 ? 31.943 44.528 -12.770 1.00 16.40 102 SER A O 1
ATOM 671 N N . TYR A 1 103 ? 33.950 44.558 -13.779 1.00 16.85 103 TYR A N 1
ATOM 672 C CA . TYR A 1 103 ? 34.625 44.857 -12.518 1.00 17.95 103 TYR A CA 1
ATOM 673 C C . TYR A 1 103 ? 34.122 46.175 -11.921 1.00 17.97 103 TYR A C 1
ATOM 674 O O . TYR A 1 103 ? 33.840 46.254 -10.730 1.00 16.30 103 TYR A O 1
ATOM 683 N N . ARG A 1 104 ? 34.007 47.206 -12.752 1.00 17.79 104 ARG A N 1
ATOM 684 C CA . ARG A 1 104 ? 33.538 48.507 -12.289 1.00 18.79 104 ARG A CA 1
ATOM 685 C C . ARG A 1 104 ? 32.091 48.447 -11.793 1.00 20.46 104 ARG A C 1
ATOM 686 O O . ARG A 1 104 ? 31.734 49.127 -10.832 1.00 21.07 104 ARG A O 1
ATOM 694 N N . LEU A 1 105 ? 31.260 47.634 -12.441 1.00 19.39 105 LEU A N 1
ATOM 695 C CA . LEU A 1 105 ? 29.864 47.502 -12.024 1.00 19.83 105 LEU A CA 1
ATOM 696 C C . LEU A 1 105 ? 29.790 46.691 -10.735 1.00 20.27 105 LEU A C 1
ATOM 697 O O . LEU A 1 105 ? 28.773 46.690 -10.048 1.00 21.26 105 LEU A O 1
ATOM 702 N N . GLY A 1 106 ? 30.874 45.986 -10.427 1.00 22.08 106 GLY A N 1
ATOM 703 C CA . GLY A 1 106 ? 30.927 45.178 -9.222 1.00 20.90 106 GLY A CA 1
ATOM 704 C C . GLY A 1 106 ? 30.271 43.814 -9.333 1.00 22.27 106 GLY A C 1
ATOM 705 O O . GLY A 1 106 ? 29.912 43.222 -8.314 1.00 22.72 106 GLY A O 1
ATOM 706 N N . VAL A 1 107 ? 30.106 43.301 -10.551 1.00 18.53 107 VAL A N 1
ATOM 707 C CA . VAL A 1 107 ? 29.477 41.991 -10.714 1.00 18.12 107 VAL A CA 1
ATOM 708 C C . VAL A 1 107 ? 30.412 40.964 -11.339 1.00 20.74 107 VAL A C 1
ATOM 709 O O . VAL A 1 107 ? 29.982 39.889 -11.754 1.00 22.38 107 VAL A O 1
ATOM 713 N N . HIS A 1 108 ? 31.695 41.297 -11.407 1.00 22.59 108 HIS A N 1
ATOM 714 C CA . HIS A 1 108 ? 32.678 40.386 -11.978 1.00 26.54 108 HIS A CA 1
ATOM 715 C C . HIS A 1 108 ? 32.740 39.135 -11.109 1.00 28.82 108 HIS A C 1
ATOM 716 O O . HIS A 1 108 ? 32.497 39.188 -9.901 1.00 27.68 108 HIS A O 1
ATOM 723 N N . THR A 1 109 ? 33.063 38.009 -11.728 1.00 31.62 109 THR A N 1
ATOM 724 C CA . THR A 1 109 ? 33.169 36.756 -11.002 1.00 36.07 109 THR A CA 1
ATOM 725 C C . THR A 1 109 ? 34.626 36.321 -10.995 1.00 39.28 109 THR A C 1
ATOM 726 O O . THR A 1 109 ? 35.465 36.915 -11.677 1.00 40.73 109 THR A O 1
ATOM 730 N N . LYS A 1 110 ? 34.921 35.284 -10.222 1.00 42.24 110 LYS A N 1
ATOM 731 C CA . LYS A 1 110 ? 36.275 34.761 -10.128 1.00 43.80 110 LYS A CA 1
ATOM 732 C C . LYS A 1 110 ? 36.759 34.352 -11.523 1.00 45.01 110 LYS A C 1
ATOM 733 O O . LYS A 1 110 ? 36.089 33.586 -12.221 1.00 45.82 110 LYS A O 1
ATOM 739 N N . GLY A 1 111 ? 37.914 34.879 -11.929 1.00 44.03 111 GLY A N 1
ATOM 740 C CA . GLY A 1 111 ? 38.460 34.554 -13.235 1.00 42.32 111 GLY A CA 1
ATOM 741 C C . GLY A 1 111 ? 38.282 35.648 -14.275 1.00 41.58 111 GLY A C 1
ATOM 742 O O . GLY A 1 111 ? 38.878 35.592 -15.356 1.00 40.59 111 GLY A O 1
ATOM 743 N N . ALA A 1 112 ? 37.463 36.648 -13.954 1.00 39.96 112 ALA A N 1
ATOM 744 C CA . ALA A 1 112 ? 37.211 37.750 -14.877 1.0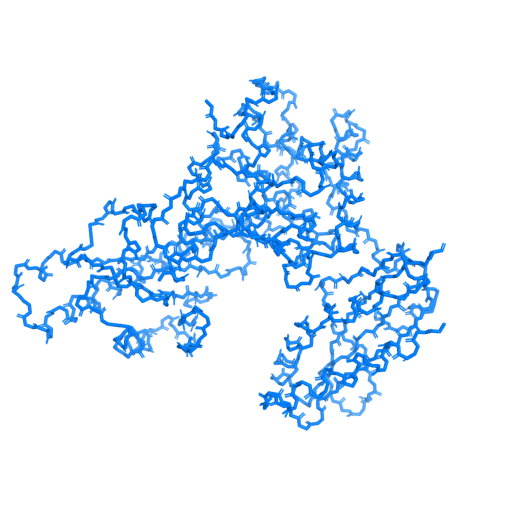0 36.64 112 ALA A CA 1
ATOM 745 C C . ALA A 1 112 ? 38.386 38.719 -14.890 1.00 35.31 112 ALA A C 1
ATOM 746 O O . ALA A 1 112 ? 39.051 38.920 -13.873 1.00 32.84 112 ALA A O 1
ATOM 748 N N . ASP A 1 113 ? 38.641 39.316 -16.049 1.00 33.19 113 ASP A N 1
ATOM 749 C CA . ASP A 1 113 ? 39.732 40.269 -16.180 1.00 31.72 113 ASP A CA 1
ATOM 750 C C . ASP A 1 113 ? 39.295 41.616 -15.614 1.00 30.67 113 ASP A C 1
ATOM 751 O O . ASP A 1 113 ? 38.196 41.757 -15.070 1.00 31.11 113 ASP A O 1
ATOM 756 N N . ILE A 1 114 ? 40.173 42.601 -15.727 1.00 28.16 114 ILE A N 1
ATOM 757 C CA . ILE A 1 114 ? 39.859 43.941 -15.277 1.00 26.30 114 ILE A CA 1
ATOM 758 C C . ILE A 1 114 ? 40.099 44.825 -16.486 1.00 25.16 114 ILE A C 1
ATOM 759 O O . ILE A 1 114 ? 41.211 44.857 -17.021 1.00 22.74 114 ILE A O 1
ATOM 764 N N . ASP A 1 115 ? 39.051 45.513 -16.928 1.00 22.35 115 ASP A N 1
ATOM 765 C CA . ASP A 1 115 ? 39.156 46.403 -18.077 1.00 22.33 115 ASP A CA 1
ATOM 766 C C . ASP A 1 115 ? 39.447 47.794 -17.564 1.00 21.61 115 ASP A C 1
ATOM 767 O O . ASP A 1 115 ? 38.706 48.325 -16.733 1.00 22.21 115 ASP A O 1
ATOM 772 N N . ALA A 1 116 ? 40.534 48.380 -18.055 1.00 20.23 116 ALA A N 1
ATOM 773 C CA . ALA A 1 116 ? 40.940 49.703 -17.610 1.00 19.64 116 ALA A CA 1
ATOM 774 C C . ALA A 1 116 ? 41.335 50.620 -18.748 1.00 19.70 116 ALA A C 1
ATOM 775 O O . ALA A 1 116 ? 41.884 50.187 -19.762 1.00 20.35 116 ALA A O 1
ATOM 777 N N . LEU A 1 117 ? 41.064 51.905 -18.564 1.00 18.19 117 LEU A N 1
ATOM 778 C CA . LEU A 1 117 ? 41.407 52.892 -19.570 1.00 17.36 117 LEU A CA 1
ATOM 779 C C . LEU A 1 117 ? 42.437 53.849 -19.005 1.00 17.29 117 LEU A C 1
ATOM 780 O O . LEU A 1 117 ? 42.201 54.487 -17.973 1.00 16.69 117 LEU A O 1
ATOM 785 N N . CYS A 1 118 ? 43.586 53.931 -19.670 1.00 16.51 118 CYS A N 1
ATOM 786 C CA . CYS A 1 118 ? 44.639 54.849 -19.251 1.00 16.61 118 CYS A CA 1
ATOM 787 C C . CYS A 1 118 ? 44.357 56.188 -19.929 1.00 17.21 118 CYS A C 1
ATOM 788 O O . CYS A 1 118 ? 44.365 56.280 -21.160 1.00 16.39 118 CYS A O 1
ATOM 791 N N . VAL A 1 119 ? 44.097 57.217 -19.126 1.00 19.42 119 VAL A N 1
ATOM 792 C CA . VAL A 1 119 ? 43.814 58.550 -19.653 1.00 19.62 119 VAL A CA 1
ATOM 793 C C . VAL A 1 119 ? 44.992 59.492 -19.438 1.00 21.82 119 VAL A C 1
ATOM 794 O O . VAL A 1 119 ? 45.395 59.755 -18.304 1.00 21.70 119 VAL A O 1
ATOM 798 N N . ALA A 1 120 ? 45.534 60.008 -20.535 1.00 22.98 120 ALA A N 1
ATOM 799 C CA . ALA A 1 120 ? 46.678 60.904 -20.467 1.00 24.81 120 ALA A CA 1
ATOM 800 C C . ALA A 1 120 ? 46.431 62.253 -21.144 1.00 26.98 120 ALA A C 1
ATOM 801 O O . ALA A 1 120 ? 45.531 62.388 -21.982 1.00 25.50 120 ALA A O 1
ATOM 803 N N . PRO A 1 121 ? 47.231 63.274 -20.779 1.00 27.86 121 PRO A N 1
ATOM 804 C CA . PRO A 1 121 ? 47.104 64.611 -21.364 1.00 29.47 121 PRO A CA 1
ATOM 805 C C . PRO A 1 121 ? 47.550 64.557 -22.834 1.00 31.01 121 PRO A C 1
ATOM 806 O O . PRO A 1 121 ? 48.170 63.581 -23.264 1.00 29.47 121 PRO A O 1
ATOM 810 N N . ARG A 1 122 ? 47.245 65.608 -23.592 1.00 32.83 122 ARG A N 1
ATOM 811 C CA . ARG A 1 122 ? 47.548 65.657 -25.025 1.00 33.70 122 ARG A CA 1
ATOM 812 C C . ARG A 1 122 ? 48.981 65.427 -25.500 1.00 33.27 122 ARG A C 1
ATOM 813 O O . ARG A 1 122 ? 49.183 64.837 -26.562 1.00 34.17 122 ARG A O 1
ATOM 821 N N . HIS A 1 123 ? 49.974 65.883 -24.740 1.00 32.75 123 HIS A N 1
ATOM 822 C CA . HIS A 1 123 ? 51.363 65.705 -25.158 1.00 32.92 123 HIS A CA 1
ATOM 823 C C . HIS A 1 123 ? 51.871 64.264 -25.111 1.00 33.05 123 HIS A C 1
ATOM 824 O O . HIS A 1 123 ? 53.037 64.008 -25.416 1.00 33.16 123 HIS A O 1
ATOM 831 N N . VAL A 1 124 ? 51.003 63.331 -24.722 1.00 31.25 124 VAL A N 1
ATOM 832 C CA . VAL A 1 124 ? 51.363 61.915 -24.675 1.00 29.14 124 VAL A CA 1
ATOM 833 C C . VAL A 1 124 ? 50.703 61.255 -25.879 1.00 28.92 124 VAL A C 1
ATOM 834 O O . VAL A 1 124 ? 49.482 61.244 -25.988 1.00 29.94 124 VAL A O 1
ATOM 838 N N . ASP A 1 125 ? 51.513 60.706 -26.778 1.00 30.23 125 ASP A N 1
ATOM 839 C CA . ASP A 1 125 ? 51.010 60.071 -27.995 1.00 30.98 125 ASP A CA 1
ATOM 840 C C . ASP A 1 125 ? 50.702 58.588 -27.842 1.00 29.96 125 ASP A C 1
ATOM 841 O O . ASP A 1 125 ? 51.207 57.929 -26.934 1.00 29.36 125 ASP A O 1
ATOM 846 N N . ARG A 1 126 ? 49.866 58.072 -28.740 1.00 28.00 126 ARG A N 1
ATOM 847 C CA . ARG A 1 126 ? 49.500 56.659 -28.728 1.00 26.85 126 ARG A CA 1
ATOM 848 C C . ARG A 1 126 ? 50.733 55.788 -28.912 1.00 26.92 126 ARG A C 1
ATOM 849 O O . ARG A 1 126 ? 50.837 54.707 -28.327 1.00 26.01 126 ARG A O 1
ATOM 857 N N . SER A 1 127 ? 51.655 56.255 -29.749 1.00 26.68 127 SER A N 1
ATOM 858 C CA . SER A 1 127 ? 52.882 55.521 -30.007 1.00 26.58 127 SER A CA 1
ATOM 859 C C . SER A 1 127 ? 53.699 55.389 -28.715 1.00 25.19 127 SER A C 1
ATOM 860 O O . SER A 1 127 ? 54.427 54.412 -28.541 1.00 26.66 127 SER A O 1
ATOM 863 N N . ASP A 1 128 ? 53.579 56.365 -27.814 1.00 24.60 128 ASP A N 1
ATOM 864 C CA . ASP A 1 128 ? 54.296 56.303 -26.536 1.00 25.40 128 ASP A CA 1
ATOM 865 C C . ASP A 1 128 ? 53.701 55.184 -25.680 1.00 23.96 128 ASP A C 1
ATOM 866 O O . ASP A 1 128 ? 54.428 54.416 -25.038 1.00 22.86 128 ASP A O 1
ATOM 871 N N . PHE A 1 129 ? 52.374 55.100 -25.677 1.00 20.76 129 PHE A N 1
ATOM 872 C CA . PHE A 1 129 ? 51.684 54.071 -24.913 1.00 22.52 129 PHE A CA 1
ATOM 873 C C . PHE A 1 129 ? 52.255 52.710 -25.306 1.00 21.58 129 PHE A C 1
ATOM 874 O O . PHE A 1 129 ? 52.624 51.904 -24.449 1.00 20.15 129 PHE A O 1
ATOM 882 N N . PHE A 1 130 ? 52.348 52.468 -26.609 1.00 21.32 130 PHE A N 1
ATOM 883 C CA . PHE A 1 130 ? 52.858 51.198 -27.098 1.00 23.25 130 PHE A CA 1
ATOM 884 C C . PHE A 1 130 ? 54.380 51.055 -27.100 1.00 23.97 130 PHE A C 1
ATOM 885 O O . PHE A 1 130 ? 54.894 50.023 -27.509 1.00 25.10 130 PHE A O 1
ATOM 893 N N . THR A 1 131 ? 55.102 52.074 -26.638 1.00 24.67 131 THR A N 1
ATOM 894 C CA . THR A 1 131 ? 56.562 51.982 -26.576 1.00 26.49 131 THR A CA 1
ATOM 895 C C . THR A 1 131 ? 57.102 52.141 -25.151 1.00 25.20 131 THR A C 1
ATOM 896 O O . THR A 1 131 ? 57.476 51.153 -24.520 1.00 25.99 131 THR A O 1
ATOM 900 N N . SER A 1 132 ? 57.139 53.367 -24.634 1.00 23.21 132 SER A N 1
ATOM 901 C CA . SER A 1 132 ? 57.654 53.570 -23.284 1.00 23.50 132 SER A CA 1
ATOM 902 C C . SER A 1 132 ? 56.779 52.979 -22.180 1.00 22.68 132 SER A C 1
ATOM 903 O O . SER A 1 132 ? 57.308 52.415 -21.230 1.00 23.64 132 SER A O 1
ATOM 906 N N . PHE A 1 133 ? 55.454 53.094 -22.282 1.00 22.14 133 PHE A N 1
ATOM 907 C CA . PHE A 1 133 ? 54.611 52.516 -21.232 1.00 20.91 133 PHE A CA 1
ATOM 908 C C . PHE A 1 133 ? 54.726 50.995 -21.270 1.00 19.91 133 PHE A C 1
ATOM 909 O O . PHE A 1 133 ? 54.899 50.349 -20.234 1.00 18.15 133 PHE A O 1
ATOM 917 N N . TYR A 1 134 ? 54.627 50.439 -22.474 1.00 18.74 134 TYR A N 1
ATOM 918 C CA . TYR A 1 134 ? 54.747 49.000 -22.692 1.00 19.72 134 TYR A CA 1
ATOM 919 C C . TYR A 1 134 ? 56.024 48.468 -22.033 1.00 19.68 134 TYR A C 1
ATOM 920 O O . TYR A 1 134 ? 55.991 47.486 -21.285 1.00 19.83 134 TYR A O 1
ATOM 929 N N . ASP A 1 135 ? 57.149 49.119 -22.314 1.00 19.38 135 ASP A N 1
ATOM 930 C CA . ASP A 1 135 ? 58.424 48.699 -21.744 1.00 20.99 135 ASP A CA 1
ATOM 931 C C . ASP A 1 135 ? 58.497 48.886 -20.231 1.00 22.01 135 ASP A C 1
ATOM 932 O O . ASP A 1 135 ? 59.204 48.144 -19.545 1.00 21.29 135 ASP A O 1
ATOM 937 N N . LYS A 1 136 ? 57.782 49.877 -19.706 1.00 22.34 136 LYS A N 1
ATOM 938 C CA . LYS A 1 136 ? 57.774 50.081 -18.265 1.00 21.96 136 LYS A CA 1
ATOM 939 C C . LYS A 1 136 ? 57.121 48.853 -17.634 1.00 22.98 136 LYS A C 1
ATOM 940 O O . LYS A 1 136 ? 57.639 48.288 -16.668 1.00 23.55 136 LYS A O 1
ATOM 946 N N . LEU A 1 137 ? 55.985 48.441 -18.195 1.00 21.22 137 LEU A N 1
ATOM 947 C CA . LEU A 1 137 ? 55.254 47.274 -17.700 1.00 21.21 137 LEU A CA 1
ATOM 948 C C . LEU A 1 137 ? 56.078 45.999 -17.844 1.00 22.27 137 LEU A C 1
ATOM 949 O O . LEU A 1 137 ? 56.051 45.120 -16.976 1.00 23.58 137 LEU A O 1
ATOM 954 N N . LYS A 1 138 ? 56.807 45.906 -18.948 1.00 21.28 138 LYS A N 1
ATOM 955 C CA . LYS A 1 138 ? 57.629 44.744 -19.232 1.00 21.34 138 LYS A CA 1
ATOM 956 C C . LYS A 1 138 ? 58.613 44.401 -18.108 1.00 20.69 138 LYS A C 1
ATOM 957 O O . LYS A 1 138 ? 58.851 43.228 -17.823 1.00 19.98 138 LYS A O 1
ATOM 963 N N . LEU A 1 139 ? 59.176 45.418 -17.463 1.00 21.24 139 LEU A N 1
ATOM 964 C CA . LEU A 1 139 ? 60.151 45.187 -16.400 1.00 20.81 139 LEU A CA 1
ATOM 965 C C . LEU A 1 139 ? 59.590 45.113 -14.977 1.00 22.63 139 LEU A C 1
ATOM 966 O O . LEU A 1 139 ? 60.350 45.121 -14.010 1.00 21.49 139 LEU A O 1
ATOM 971 N N . GLN A 1 140 ? 58.269 45.040 -14.841 1.00 22.87 140 GLN A N 1
ATOM 972 C CA . GLN A 1 140 ? 57.666 44.939 -13.512 1.00 24.89 140 GLN A CA 1
ATOM 973 C C . GLN A 1 140 ? 57.651 43.463 -13.110 1.00 25.50 140 GLN A C 1
ATOM 974 O O . GLN A 1 140 ? 57.294 42.604 -13.913 1.00 25.03 140 GLN A O 1
ATOM 980 N N . GLU A 1 141 ? 58.033 43.169 -11.870 1.00 27.23 141 GLU A N 1
ATOM 981 C CA . GLU A 1 141 ? 58.061 41.787 -11.389 1.00 28.85 141 GLU A CA 1
ATOM 982 C C . GLU A 1 141 ? 56.704 41.080 -11.427 1.00 28.06 141 GLU A C 1
ATOM 983 O O . GLU A 1 141 ? 56.642 39.873 -11.659 1.00 28.94 141 GLU A O 1
ATOM 989 N N . GLU A 1 142 ? 55.621 41.824 -11.205 1.00 26.13 142 GLU A N 1
ATOM 990 C CA . GLU A 1 142 ? 54.279 41.237 -11.193 1.00 26.92 142 GLU A CA 1
ATOM 991 C C . GLU A 1 142 ? 53.681 40.945 -12.571 1.00 27.57 142 GLU A C 1
ATOM 992 O O . GLU A 1 142 ? 52.670 40.245 -12.677 1.00 25.37 142 GLU A O 1
ATOM 998 N N . VAL A 1 143 ? 54.307 41.465 -13.621 1.00 28.76 143 VAL A N 1
ATOM 999 C CA . VAL A 1 143 ? 53.792 41.286 -14.977 1.00 29.67 143 VAL A CA 1
ATOM 1000 C C . VAL A 1 143 ? 54.262 40.053 -15.748 1.00 32.30 143 VAL A C 1
ATOM 1001 O O . VAL A 1 143 ? 55.458 39.779 -15.860 1.00 34.30 143 VAL A O 1
ATOM 1005 N N . LYS A 1 144 ? 53.294 39.315 -16.281 1.00 34.53 144 LYS A N 1
ATOM 1006 C CA . LYS A 1 144 ? 53.555 38.120 -17.077 1.00 36.40 144 LYS A CA 1
ATOM 1007 C C . LYS A 1 144 ? 52.652 38.118 -18.307 1.00 36.68 144 LYS A C 1
ATOM 1008 O O . LYS A 1 144 ? 51.563 38.693 -18.285 1.00 36.86 144 LYS A O 1
ATOM 1014 N N . ASP A 1 145 ? 53.114 37.485 -19.382 1.00 36.28 145 ASP A N 1
ATOM 1015 C CA . ASP A 1 145 ? 52.337 37.380 -20.617 1.00 36.57 145 ASP A CA 1
ATOM 1016 C C . ASP A 1 145 ? 51.959 38.722 -21.234 1.00 34.62 145 ASP A C 1
ATOM 1017 O O . ASP A 1 145 ? 50.860 38.878 -21.763 1.00 34.46 145 ASP A O 1
ATOM 1022 N N . LEU A 1 146 ? 52.869 39.687 -21.165 1.00 32.81 146 LEU A N 1
ATOM 1023 C CA . LEU A 1 146 ? 52.623 41.009 -21.726 1.00 31.18 146 LEU A CA 1
ATOM 1024 C C . LEU A 1 146 ? 52.525 40.941 -23.248 1.00 32.22 146 LEU A C 1
ATOM 1025 O O . LEU A 1 146 ? 53.464 40.510 -23.918 1.00 32.63 146 LEU A O 1
ATOM 1030 N N . ARG A 1 147 ? 51.395 41.376 -23.795 1.00 31.83 147 ARG A N 1
ATOM 1031 C CA . ARG A 1 147 ? 51.207 41.349 -25.242 1.00 32.19 147 ARG A CA 1
ATOM 1032 C C . ARG A 1 147 ? 50.458 42.595 -25.712 1.00 31.09 147 ARG A C 1
ATOM 1033 O O . ARG A 1 147 ? 49.518 43.051 -25.062 1.00 30.64 147 ARG A O 1
ATOM 1041 N N . ALA A 1 148 ? 50.887 43.148 -26.842 1.00 32.38 148 ALA A N 1
ATOM 1042 C CA . ALA A 1 148 ? 50.261 44.341 -27.400 1.00 30.86 148 ALA A CA 1
ATOM 1043 C C . ALA A 1 148 ? 49.448 44.025 -28.650 1.00 32.40 148 ALA A C 1
ATOM 1044 O O . ALA A 1 148 ? 49.857 43.209 -29.478 1.00 34.12 148 ALA A O 1
ATOM 1046 N N . VAL A 1 149 ? 48.289 44.667 -28.771 1.00 32.14 149 VAL A N 1
ATOM 1047 C CA . VAL A 1 149 ? 47.411 44.496 -29.928 1.00 31.75 149 VAL A CA 1
ATOM 1048 C C . VAL A 1 149 ? 47.067 45.906 -30.390 1.00 31.23 149 VAL A C 1
ATOM 1049 O O . VAL A 1 149 ? 45.937 46.373 -30.243 1.00 29.56 149 VAL A O 1
ATOM 1053 N N . GLU A 1 150 ? 48.065 46.574 -30.951 1.00 30.73 150 GLU A N 1
ATOM 1054 C CA . GLU A 1 150 ? 47.936 47.950 -31.404 1.00 32.67 150 GLU A CA 1
ATOM 1055 C C . GLU A 1 150 ? 47.019 48.183 -32.610 1.00 34.36 150 GLU A C 1
ATOM 1056 O O . GLU A 1 150 ? 46.488 49.280 -32.777 1.00 34.31 150 GLU A O 1
ATOM 1062 N N . GLU A 1 151 ? 46.813 47.159 -33.435 1.00 35.33 151 GLU A N 1
ATOM 1063 C CA . GLU A 1 151 ? 45.987 47.326 -34.630 1.00 37.35 151 GLU A CA 1
ATOM 1064 C C . GLU A 1 151 ? 44.523 46.901 -34.536 1.00 36.31 151 GLU A C 1
ATOM 1065 O O . GLU A 1 151 ? 43.834 46.850 -35.551 1.00 37.44 151 GLU A O 1
ATOM 1071 N N . ALA A 1 152 ? 44.040 46.602 -33.335 1.00 35.12 152 ALA A N 1
ATOM 1072 C CA . ALA A 1 152 ? 42.649 46.188 -33.174 1.00 34.37 152 ALA A CA 1
ATOM 1073 C C . ALA A 1 152 ? 41.687 47.372 -33.277 1.00 35.10 152 ALA A C 1
ATOM 1074 O O . ALA A 1 152 ? 42.103 48.533 -33.220 1.00 36.10 152 ALA A O 1
ATOM 1076 N N . PHE A 1 153 ? 40.401 47.068 -33.437 1.00 34.36 153 PHE A N 1
ATOM 1077 C CA . PHE A 1 153 ? 39.361 48.088 -33.528 1.00 33.03 153 PHE A CA 1
ATOM 1078 C C . PHE A 1 153 ? 39.600 49.041 -32.366 1.00 32.36 153 PHE A C 1
ATOM 1079 O O . PHE A 1 153 ? 39.512 50.260 -32.509 1.00 32.89 153 PHE A O 1
ATOM 1087 N N . VAL A 1 154 ? 39.907 48.456 -31.212 1.00 31.13 154 VAL A N 1
ATOM 1088 C CA . VAL A 1 154 ? 40.203 49.204 -29.999 1.00 28.11 154 VAL A CA 1
ATOM 1089 C C . VAL A 1 154 ? 41.590 48.751 -29.537 1.00 26.06 154 VAL A C 1
ATOM 1090 O O . VAL A 1 154 ? 41.732 47.685 -28.940 1.00 24.69 154 VAL A O 1
ATOM 1094 N N . PRO A 1 155 ? 42.630 49.556 -29.811 1.00 23.41 155 PRO A N 1
ATOM 1095 C CA . PRO A 1 155 ? 43.996 49.202 -29.412 1.00 23.40 155 PRO A CA 1
ATOM 1096 C C . PRO A 1 155 ? 44.060 48.866 -27.930 1.00 23.91 155 PRO A C 1
ATOM 1097 O O . PRO A 1 155 ? 43.401 49.515 -27.114 1.00 22.01 155 PRO A O 1
ATOM 1101 N N . VAL A 1 156 ? 44.859 47.857 -27.586 1.00 23.72 156 VAL A N 1
ATOM 1102 C CA . VAL A 1 156 ? 44.981 47.440 -26.197 1.00 23.53 156 VAL A CA 1
ATOM 1103 C C . VAL A 1 156 ? 46.299 46.736 -25.886 1.00 22.57 156 VAL A C 1
ATOM 1104 O O . VAL A 1 156 ? 46.967 46.199 -26.773 1.00 21.51 156 VAL A O 1
ATOM 1108 N N . ILE A 1 157 ? 46.668 46.764 -24.612 1.00 22.83 157 ILE A N 1
ATOM 1109 C CA . ILE A 1 157 ? 47.854 46.073 -24.117 1.00 22.33 157 ILE A CA 1
ATOM 1110 C C . ILE A 1 157 ? 47.282 45.066 -23.132 1.00 23.63 157 ILE A C 1
ATOM 1111 O O . ILE A 1 157 ? 46.575 45.440 -22.195 1.00 24.19 157 ILE A O 1
ATOM 1116 N N . LYS A 1 158 ? 47.551 43.787 -23.359 1.00 24.03 158 LYS A N 1
ATOM 1117 C CA . LYS A 1 158 ? 47.040 42.747 -22.477 1.00 24.88 158 LYS A CA 1
ATOM 1118 C C . LYS A 1 158 ? 48.166 42.161 -21.621 1.00 25.89 158 LYS A C 1
ATOM 1119 O O . LYS A 1 158 ? 49.302 42.010 -22.082 1.00 22.42 158 LYS A O 1
ATOM 1125 N N . LEU A 1 159 ? 47.846 41.833 -20.374 1.00 25.35 159 LEU A N 1
ATOM 1126 C CA . LEU A 1 159 ? 48.843 41.276 -19.472 1.00 26.15 159 LEU A CA 1
ATOM 1127 C C . LEU A 1 159 ? 48.229 40.576 -18.272 1.00 26.15 159 LEU A C 1
ATOM 1128 O O . LEU A 1 159 ? 47.029 40.693 -17.999 1.00 24.43 159 LEU A O 1
ATOM 1140 N N . PHE A 1 161 ? 48.798 40.511 -14.373 1.00 23.76 161 PHE A N 1
ATOM 1141 C CA . PHE A 1 161 ? 49.460 41.247 -13.308 1.00 25.19 161 PHE A CA 1
ATOM 1142 C C . PHE A 1 161 ? 49.199 40.581 -11.969 1.00 27.29 161 PHE A C 1
ATOM 1143 O O . PHE A 1 161 ? 48.092 40.645 -11.438 1.00 27.33 161 PHE A O 1
ATOM 1151 N N . ASP A 1 162 ? 50.229 39.933 -11.436 1.00 29.58 162 ASP A N 1
ATOM 1152 C CA . ASP A 1 162 ? 50.127 39.248 -10.155 1.00 30.87 162 ASP A CA 1
ATOM 1153 C C . ASP A 1 162 ? 48.960 38.261 -10.146 1.00 30.97 162 ASP A C 1
ATOM 1154 O O . ASP A 1 162 ? 48.234 38.155 -9.156 1.00 31.38 162 ASP A O 1
ATOM 1159 N N . GLY A 1 163 ? 48.772 37.555 -11.257 1.00 29.98 163 GLY A N 1
ATOM 1160 C CA . GLY A 1 163 ? 47.699 36.581 -11.342 1.00 28.42 163 GLY A CA 1
ATOM 1161 C C . GLY A 1 163 ? 46.375 37.066 -11.909 1.00 28.19 163 GLY A C 1
ATOM 1162 O O . GLY A 1 163 ? 45.497 36.252 -12.188 1.00 28.96 163 GLY A O 1
ATOM 1163 N N . ILE A 1 164 ? 46.210 38.375 -12.084 1.00 26.55 164 ILE A N 1
ATOM 1164 C CA . ILE A 1 164 ? 44.954 38.905 -12.619 1.00 26.06 164 ILE A CA 1
ATOM 1165 C C . ILE A 1 164 ? 45.117 39.444 -14.036 1.00 26.27 164 ILE A C 1
ATOM 1166 O O . ILE A 1 164 ? 46.007 40.255 -14.300 1.00 26.25 164 ILE A O 1
ATOM 1171 N N . GLU A 1 165 ? 44.256 38.994 -14.945 1.00 26.13 165 GLU A N 1
ATOM 1172 C CA . GLU A 1 165 ? 44.304 39.454 -16.327 1.00 27.57 165 GLU A CA 1
ATOM 1173 C C . GLU A 1 165 ? 43.835 40.899 -16.416 1.00 25.69 165 GLU A C 1
ATOM 1174 O O . GLU A 1 165 ? 42.795 41.265 -15.864 1.00 23.52 165 GLU A O 1
ATOM 1180 N N . ILE A 1 166 ? 44.615 41.718 -17.111 1.00 24.97 166 ILE A N 1
ATOM 1181 C CA . ILE A 1 166 ? 44.293 43.128 -17.263 1.00 22.90 166 ILE A CA 1
ATOM 1182 C C . ILE A 1 166 ? 44.249 43.549 -18.730 1.00 23.37 166 ILE A C 1
ATOM 1183 O O . ILE A 1 166 ? 45.135 43.200 -19.512 1.00 23.09 166 ILE A O 1
ATOM 1188 N N . ASP A 1 167 ? 43.204 44.293 -19.086 1.00 21.69 167 ASP A N 1
ATOM 1189 C CA . ASP A 1 167 ? 43.017 44.830 -20.433 1.00 22.10 167 ASP A CA 1
ATOM 1190 C C . ASP A 1 167 ? 43.194 46.331 -20.272 1.00 21.38 167 ASP A C 1
ATOM 1191 O O . ASP A 1 167 ? 42.398 46.964 -19.583 1.00 23.04 167 ASP A O 1
ATOM 1196 N N . ILE A 1 168 ? 44.224 46.905 -20.886 1.00 18.99 168 ILE A N 1
ATOM 1197 C CA . ILE A 1 168 ? 44.458 48.342 -20.762 1.00 18.48 168 ILE A CA 1
ATOM 1198 C C . ILE A 1 168 ? 44.311 49.088 -22.091 1.00 20.50 168 ILE A C 1
ATOM 1199 O O . ILE A 1 168 ? 45.060 48.834 -23.040 1.00 18.59 168 ILE A O 1
ATOM 1204 N N . LEU A 1 169 ? 43.347 50.009 -22.144 1.00 18.32 169 LEU A N 1
ATOM 1205 C CA . LEU A 1 169 ? 43.101 50.816 -23.343 1.00 20.11 169 LEU A CA 1
ATOM 1206 C C . LEU A 1 169 ? 43.749 52.182 -23.148 1.00 19.70 169 LEU A C 1
ATOM 1207 O O . LEU A 1 169 ? 44.143 52.529 -22.031 1.00 20.73 169 LEU A O 1
ATOM 1212 N N . PHE A 1 170 ? 43.847 52.964 -24.221 1.00 19.00 170 PHE A N 1
ATOM 1213 C CA . PHE A 1 170 ? 44.480 54.279 -24.137 1.00 19.99 170 PHE A CA 1
ATOM 1214 C C . PHE A 1 170 ? 43.722 55.428 -24.824 1.00 21.13 170 PHE A C 1
ATOM 1215 O O . PHE A 1 170 ? 43.109 55.244 -25.869 1.00 18.25 170 PHE A O 1
ATOM 1223 N N . ALA A 1 171 ? 43.793 56.616 -24.228 1.00 20.87 171 ALA A N 1
ATOM 1224 C CA . ALA A 1 171 ? 43.152 57.805 -24.781 1.00 21.43 171 ALA A CA 1
ATOM 1225 C C . ALA A 1 171 ? 43.896 59.067 -24.343 1.00 22.24 171 ALA A C 1
ATOM 1226 O O . ALA A 1 171 ? 44.166 59.259 -23.155 1.00 21.73 171 ALA A O 1
ATOM 1228 N N . ARG A 1 172 ? 44.241 59.913 -25.308 1.00 22.77 172 ARG A N 1
ATOM 1229 C CA . ARG A 1 172 ? 44.929 61.164 -25.012 1.00 26.75 172 ARG A CA 1
ATOM 1230 C C . ARG A 1 172 ? 43.954 62.303 -25.267 1.00 27.25 172 ARG A C 1
ATOM 1231 O O . ARG A 1 172 ? 43.635 62.618 -26.412 1.00 29.36 172 ARG A O 1
ATOM 1239 N N . LEU A 1 173 ? 43.471 62.903 -24.184 1.00 27.21 173 LEU A N 1
ATOM 1240 C CA . LEU A 1 173 ? 42.510 63.996 -24.265 1.00 28.12 173 LEU A CA 1
ATOM 1241 C C . LEU A 1 173 ? 43.161 65.351 -24.526 1.00 29.64 173 LEU A C 1
ATOM 1242 O O . LEU A 1 173 ? 44.331 65.572 -24.191 1.00 28.63 173 LEU A O 1
ATOM 1247 N N . ALA A 1 174 ? 42.382 66.257 -25.109 1.00 29.80 174 ALA A N 1
ATOM 1248 C CA . ALA A 1 174 ? 42.857 67.597 -25.436 1.00 33.14 174 ALA A CA 1
ATOM 1249 C C . ALA A 1 174 ? 42.928 68.475 -24.199 1.00 34.11 174 ALA A C 1
ATOM 1250 O O . ALA A 1 174 ? 42.285 69.517 -24.131 1.00 36.69 174 ALA A O 1
ATOM 1252 N N . LEU A 1 175 ? 43.708 68.039 -23.218 1.00 36.89 175 LEU A N 1
ATOM 1253 C CA . LEU A 1 175 ? 43.883 68.781 -21.976 1.00 38.21 175 LEU A CA 1
ATOM 1254 C C . LEU A 1 175 ? 45.368 68.775 -21.661 1.00 40.03 175 LEU A C 1
ATOM 1255 O O . LEU A 1 175 ? 46.065 67.819 -22.001 1.00 40.57 175 LEU A O 1
ATOM 1260 N N . GLN A 1 176 ? 45.864 69.836 -21.029 1.00 43.23 176 GLN A N 1
ATOM 1261 C CA . GLN A 1 176 ? 47.283 69.881 -20.691 1.00 45.04 176 GLN A CA 1
ATOM 1262 C C . GLN A 1 176 ? 47.509 69.057 -19.434 1.00 44.33 176 GLN A C 1
ATOM 1263 O O . GLN A 1 176 ? 48.579 68.481 -19.241 1.00 45.70 176 GLN A O 1
ATOM 1269 N N . THR A 1 177 ? 46.490 69.002 -18.584 1.00 43.62 177 THR A N 1
ATOM 1270 C CA . THR A 1 177 ? 46.565 68.232 -17.351 1.00 42.30 177 THR A CA 1
ATOM 1271 C C . THR A 1 177 ? 45.264 67.464 -17.132 1.00 40.56 177 THR A C 1
ATOM 1272 O O . THR A 1 177 ? 44.193 67.898 -17.557 1.00 41.61 177 THR A O 1
ATOM 1276 N N . ILE A 1 178 ? 45.363 66.319 -16.470 1.00 38.70 178 ILE A N 1
ATOM 1277 C CA . ILE A 1 178 ? 44.200 65.490 -16.195 1.00 36.33 178 ILE A CA 1
ATOM 1278 C C . ILE A 1 178 ? 43.769 65.655 -14.739 1.00 36.59 178 ILE A C 1
ATOM 1279 O O . ILE A 1 178 ? 44.391 65.102 -13.834 1.00 38.66 178 ILE A O 1
ATOM 1284 N N . PRO A 1 179 ? 42.693 66.418 -14.494 1.00 36.31 179 PRO A N 1
ATOM 1285 C CA . PRO A 1 179 ? 42.205 66.632 -13.125 1.00 37.52 179 PRO A CA 1
ATOM 1286 C C . PRO A 1 179 ? 41.674 65.347 -12.483 1.00 38.35 179 PRO A C 1
ATOM 1287 O O . PRO A 1 179 ? 41.096 64.500 -13.163 1.00 37.53 179 PRO A O 1
ATOM 1291 N N . GLU A 1 180 ? 41.871 65.209 -11.175 1.00 39.83 180 GLU A N 1
ATOM 1292 C CA . GLU A 1 180 ? 41.416 64.024 -10.453 1.00 40.80 180 GLU A CA 1
ATOM 1293 C C . GLU A 1 180 ? 39.908 63.826 -10.478 1.00 39.90 180 GLU A C 1
ATOM 1294 O O . GLU A 1 180 ? 39.424 62.702 -10.351 1.00 40.08 180 GLU A O 1
ATOM 1300 N N . ASP A 1 181 ? 39.167 64.916 -10.632 1.00 38.92 181 ASP A N 1
ATOM 1301 C CA . ASP A 1 181 ? 37.712 64.838 -10.659 1.00 39.13 181 ASP A CA 1
ATOM 1302 C C . ASP A 1 181 ? 37.161 64.804 -12.082 1.00 35.58 181 ASP A C 1
ATOM 1303 O O . ASP A 1 181 ? 35.969 65.012 -12.295 1.00 36.76 181 ASP A O 1
ATOM 1308 N N . LEU A 1 182 ? 38.030 64.541 -13.052 1.00 32.23 182 LEU A N 1
ATOM 1309 C CA . LEU A 1 182 ? 37.617 64.477 -14.452 1.00 29.22 182 LEU A CA 1
ATOM 1310 C C . LEU A 1 182 ? 36.468 63.487 -14.662 1.00 28.02 182 LEU A C 1
ATOM 1311 O O . LEU A 1 182 ? 36.548 62.335 -14.237 1.00 25.60 182 LEU A O 1
ATOM 1316 N N . ASP A 1 183 ? 35.404 63.947 -15.316 1.00 27.18 183 ASP A N 1
ATOM 1317 C CA . ASP A 1 183 ? 34.245 63.105 -15.606 1.00 27.46 183 ASP A CA 1
ATOM 1318 C C . ASP A 1 183 ? 34.257 62.847 -17.107 1.00 27.65 183 ASP A C 1
ATOM 1319 O O . ASP A 1 183 ? 34.133 63.782 -17.901 1.00 29.05 183 ASP A O 1
ATOM 1324 N N . LEU A 1 184 ? 34.398 61.584 -17.494 1.00 24.52 184 LEU A N 1
ATOM 1325 C CA . LEU A 1 184 ? 34.455 61.222 -18.904 1.00 22.74 184 LEU A CA 1
ATOM 1326 C C . LEU A 1 184 ? 33.121 61.238 -19.663 1.00 23.14 184 LEU A C 1
ATOM 1327 O O . LEU A 1 184 ? 33.100 61.022 -20.876 1.00 22.50 184 LEU A O 1
ATOM 1332 N N . ARG A 1 185 ? 32.018 61.503 -18.965 1.00 22.86 185 ARG A N 1
ATOM 1333 C CA . ARG A 1 185 ? 30.699 61.531 -19.607 1.00 24.80 185 ARG A CA 1
ATOM 1334 C C . ARG A 1 185 ? 30.467 62.778 -20.458 1.00 27.30 185 ARG A C 1
ATOM 1335 O O . ARG A 1 185 ? 29.569 62.801 -21.302 1.00 27.62 185 ARG A O 1
ATOM 1343 N N . ASP A 1 186 ? 31.272 63.811 -20.224 1.00 27.20 186 ASP A N 1
ATOM 1344 C CA . ASP A 1 186 ? 31.166 65.068 -20.953 1.00 29.29 186 ASP A CA 1
ATOM 1345 C C . ASP A 1 186 ? 31.400 64.836 -22.446 1.00 27.77 186 ASP A C 1
ATOM 1346 O O . ASP A 1 186 ? 32.496 64.460 -22.854 1.00 28.61 186 ASP A O 1
ATOM 1351 N N . ASP A 1 187 ? 30.370 65.066 -23.258 1.00 27.06 187 ASP A N 1
ATOM 1352 C CA . ASP A 1 187 ? 30.477 64.862 -24.703 1.00 27.96 187 ASP A CA 1
ATOM 1353 C C . ASP A 1 187 ? 31.538 65.714 -25.391 1.00 28.80 187 ASP A C 1
ATOM 1354 O O . ASP A 1 187 ? 32.085 65.311 -26.415 1.00 29.65 187 ASP A O 1
ATOM 1359 N N . SER A 1 188 ? 31.833 66.886 -24.843 1.00 30.02 188 SER A N 1
ATOM 1360 C CA . SER A 1 188 ? 32.817 67.768 -25.466 1.00 32.51 188 SER A CA 1
ATOM 1361 C C . SER A 1 188 ? 34.204 67.134 -25.560 1.00 32.33 188 SER A C 1
ATOM 1362 O O . SER A 1 188 ? 35.005 67.496 -26.426 1.00 33.23 188 SER A O 1
ATOM 1365 N N . LEU A 1 189 ? 34.479 66.177 -24.682 1.00 31.26 189 LEU A N 1
ATOM 1366 C CA . LEU A 1 189 ? 35.772 65.500 -24.674 1.00 29.41 189 LEU A CA 1
ATOM 1367 C C . LEU A 1 189 ? 36.078 64.754 -25.969 1.00 29.65 189 LEU A C 1
ATOM 1368 O O . LEU A 1 189 ? 37.245 64.528 -26.291 1.00 30.05 189 LEU A O 1
ATOM 1373 N N . LEU A 1 190 ? 35.041 64.375 -26.712 1.00 28.68 190 LEU A N 1
ATOM 1374 C CA . LEU A 1 190 ? 35.239 63.643 -27.963 1.00 30.19 190 LEU A CA 1
ATOM 1375 C C . LEU A 1 190 ? 35.591 64.550 -29.149 1.00 32.73 190 LEU A C 1
ATOM 1376 O O . LEU A 1 190 ? 36.029 64.066 -30.195 1.00 32.66 190 LEU A O 1
ATOM 1381 N N . LYS A 1 191 ? 35.406 65.858 -28.977 1.00 34.88 191 LYS A N 1
ATOM 1382 C CA . LYS A 1 191 ? 35.676 66.841 -30.029 1.00 38.22 191 LYS A CA 1
ATOM 1383 C C . LYS A 1 191 ? 36.942 66.587 -30.848 1.00 40.94 191 LYS A C 1
ATOM 1384 O O . LYS A 1 191 ? 38.057 66.636 -30.331 1.00 41.56 191 LYS A O 1
ATOM 1386 N N . ASN A 1 192 ? 36.741 66.333 -32.138 1.00 43.25 192 ASN A N 1
ATOM 1387 C CA . ASN A 1 192 ? 37.815 66.060 -33.089 1.00 45.41 192 ASN A CA 1
ATOM 1388 C C . ASN A 1 192 ? 39.007 65.242 -32.604 1.00 44.86 192 ASN A C 1
ATOM 1389 O O . ASN A 1 192 ? 40.159 65.636 -32.789 1.00 44.72 192 ASN A O 1
ATOM 1394 N N . LEU A 1 193 ? 38.724 64.099 -31.992 1.00 42.21 193 LEU A N 1
ATOM 1395 C CA . LEU A 1 193 ? 39.769 63.205 -31.515 1.00 39.06 193 LEU A CA 1
ATOM 1396 C C . LEU A 1 193 ? 39.846 62.084 -32.549 1.00 38.57 193 LEU A C 1
ATOM 1397 O O . LEU A 1 193 ? 38.869 61.818 -33.255 1.00 37.96 193 LEU A O 1
ATOM 1402 N N . ASP A 1 194 ? 41.003 61.441 -32.661 1.00 37.20 194 ASP A N 1
ATOM 1403 C CA . ASP A 1 194 ? 41.159 60.337 -33.605 1.00 35.31 194 ASP A CA 1
ATOM 1404 C C . ASP A 1 194 ? 40.121 59.281 -33.200 1.00 32.87 194 ASP A C 1
ATOM 1405 O O . ASP A 1 194 ? 39.797 59.157 -32.019 1.00 31.52 194 ASP A O 1
ATOM 1410 N N . ILE A 1 195 ? 39.595 58.537 -34.168 1.00 30.56 195 ILE A N 1
ATOM 1411 C CA . ILE A 1 195 ? 38.594 57.511 -33.879 1.00 30.46 195 ILE A CA 1
ATOM 1412 C C . ILE A 1 195 ? 39.066 56.434 -32.916 1.00 29.81 195 ILE A C 1
ATOM 1413 O O . ILE A 1 195 ? 38.252 55.818 -32.231 1.00 28.03 195 ILE A O 1
ATOM 1418 N N . ARG A 1 196 ? 40.371 56.190 -32.874 1.00 29.30 196 ARG A N 1
ATOM 1419 C CA . ARG A 1 196 ? 40.895 55.180 -31.968 1.00 29.66 196 ARG A CA 1
ATOM 1420 C C . ARG A 1 196 ? 40.687 55.630 -30.525 1.00 26.78 196 ARG A C 1
ATOM 1421 O O . ARG A 1 196 ? 40.376 54.811 -29.667 1.00 27.26 196 ARG A O 1
ATOM 1437 N N . ILE A 1 198 ? 38.324 57.884 -29.533 1.00 21.38 198 ILE A N 1
ATOM 1438 C CA . ILE A 1 198 ? 36.878 57.881 -29.338 1.00 22.51 198 ILE A CA 1
ATOM 1439 C C . ILE A 1 198 ? 36.411 56.469 -28.991 1.00 21.60 198 ILE A C 1
ATOM 1440 O O . ILE A 1 198 ? 35.674 56.265 -28.025 1.00 21.19 198 ILE A O 1
ATOM 1445 N N . ARG A 1 199 ? 36.850 55.494 -29.779 1.00 20.09 199 ARG A N 1
ATOM 1446 C CA . ARG A 1 199 ? 36.477 54.108 -29.539 1.00 21.97 199 ARG A CA 1
ATOM 1447 C C . ARG A 1 199 ? 36.941 53.613 -28.168 1.00 20.72 199 ARG A C 1
ATOM 1448 O O . ARG A 1 199 ? 36.222 52.880 -27.490 1.00 20.29 199 ARG A O 1
ATOM 1456 N N . SER A 1 200 ? 38.144 54.018 -27.770 1.00 18.42 200 SER A N 1
ATOM 1457 C CA . SER A 1 200 ? 38.713 53.614 -26.491 1.00 18.19 200 SER A CA 1
ATOM 1458 C C . SER A 1 200 ? 38.008 54.235 -25.288 1.00 18.08 200 SER A C 1
ATOM 1459 O O . SER A 1 200 ? 38.158 53.761 -24.166 1.00 16.78 200 SER A O 1
ATOM 1462 N N . LEU A 1 201 ? 37.240 55.294 -25.519 1.00 17.13 201 LEU A N 1
ATOM 1463 C CA . LEU A 1 201 ? 36.527 55.957 -24.430 1.00 18.59 201 LEU A CA 1
ATOM 1464 C C . LEU A 1 201 ? 35.104 55.443 -24.208 1.00 18.59 201 LEU A C 1
ATOM 1465 O O . LEU A 1 201 ? 34.553 55.602 -23.125 1.00 19.54 201 LEU A O 1
ATOM 1470 N N . ASN A 1 202 ? 34.518 54.817 -25.225 1.00 18.91 202 ASN A N 1
ATOM 1471 C CA . ASN A 1 202 ? 33.136 54.342 -25.129 1.00 18.92 202 ASN A CA 1
ATOM 1472 C C . ASN A 1 202 ? 32.811 53.427 -23.949 1.00 17.57 202 ASN A C 1
ATOM 1473 O O . ASN A 1 202 ? 31.787 53.605 -23.300 1.00 17.30 202 ASN A O 1
ATOM 1478 N N . GLY A 1 203 ? 33.679 52.455 -23.677 1.00 17.93 203 GLY A N 1
ATOM 1479 C CA . GLY A 1 203 ? 33.457 51.537 -22.570 1.00 17.19 203 GLY A CA 1
ATOM 1480 C C . GLY A 1 203 ? 33.264 52.218 -21.225 1.00 17.70 203 GLY A C 1
ATOM 1481 O O . GLY A 1 203 ? 32.309 51.913 -20.501 1.00 16.70 203 GLY A O 1
ATOM 1482 N N . CYS A 1 204 ? 34.173 53.128 -20.879 1.00 16.72 204 CYS A N 1
ATOM 1483 C CA . CYS A 1 204 ? 34.079 53.863 -19.619 1.00 18.08 204 CYS A CA 1
ATOM 1484 C C . CYS A 1 204 ? 32.845 54.736 -19.569 1.00 16.70 204 CYS A C 1
ATOM 1485 O O . CYS A 1 204 ? 32.226 54.859 -18.523 1.00 17.49 204 CYS A O 1
ATOM 1488 N N . ARG A 1 205 ? 32.511 55.364 -20.693 1.00 15.17 205 ARG A N 1
ATOM 1489 C CA . ARG A 1 205 ? 31.340 56.236 -20.750 1.00 14.96 205 ARG A CA 1
ATOM 1490 C C . ARG A 1 205 ? 30.035 55.460 -20.583 1.00 13.71 205 ARG A C 1
ATOM 1491 O O . ARG A 1 205 ? 29.142 55.902 -19.865 1.00 15.37 205 ARG A O 1
ATOM 1499 N N . VAL A 1 206 ? 29.920 54.305 -21.234 1.00 13.01 206 VAL A N 1
ATOM 1500 C CA . VAL A 1 206 ? 28.711 53.490 -21.107 1.00 14.49 206 VAL A CA 1
ATOM 1501 C C . VAL A 1 206 ? 28.516 53.009 -19.664 1.00 13.71 206 VAL A C 1
ATOM 1502 O O . VAL A 1 206 ? 27.425 53.117 -19.114 1.00 15.92 206 VAL A O 1
ATOM 1506 N N . THR A 1 207 ? 29.576 52.495 -19.051 1.00 14.22 207 THR A N 1
ATOM 1507 C CA . THR A 1 207 ? 29.500 52.013 -17.674 1.00 13.61 207 THR A CA 1
ATOM 1508 C C . THR A 1 207 ? 29.153 53.138 -16.697 1.00 15.11 207 THR A C 1
ATOM 1509 O O . THR A 1 207 ? 28.316 52.966 -15.807 1.00 15.60 207 THR A O 1
ATOM 1513 N N . ASP A 1 208 ? 29.796 54.291 -16.852 1.00 15.08 208 ASP A N 1
ATOM 1514 C CA . ASP A 1 208 ? 29.521 55.407 -15.955 1.00 16.27 208 ASP A CA 1
ATOM 1515 C C . ASP A 1 208 ? 28.090 55.920 -16.131 1.00 18.28 208 ASP A C 1
ATOM 1516 O O . ASP A 1 208 ? 27.456 56.331 -15.160 1.00 19.74 208 ASP A O 1
ATOM 1521 N N . GLU A 1 209 ? 27.589 55.909 -17.366 1.00 16.72 209 GLU A N 1
ATOM 1522 C CA . GLU A 1 209 ? 26.222 56.365 -17.628 1.00 17.73 209 GLU A CA 1
ATOM 1523 C C . GLU A 1 209 ? 25.264 55.428 -16.906 1.00 16.03 209 GLU A C 1
ATOM 1524 O O . GLU A 1 209 ? 24.377 55.874 -16.184 1.00 17.76 209 GLU A O 1
ATOM 1530 N N . ILE A 1 210 ? 25.456 54.126 -17.099 1.00 16.11 210 ILE A N 1
ATOM 1531 C CA . ILE A 1 210 ? 24.610 53.123 -16.461 1.00 15.05 210 ILE A CA 1
ATOM 1532 C C . ILE 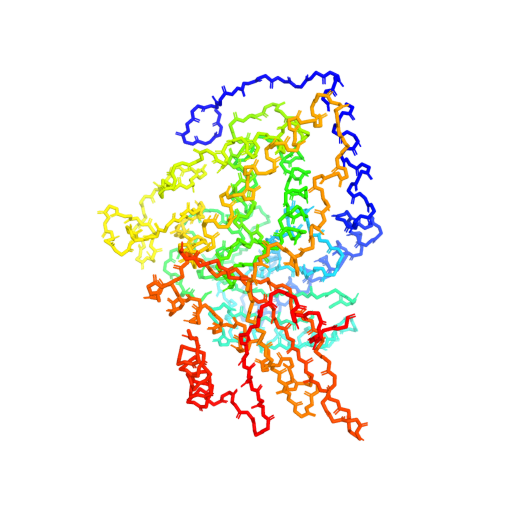A 1 210 ? 24.564 53.309 -14.948 1.00 15.69 210 ILE A C 1
ATOM 1533 O O . ILE A 1 210 ? 23.489 53.282 -14.347 1.00 18.01 210 ILE A O 1
ATOM 1538 N N . LEU A 1 211 ? 25.724 53.514 -14.331 1.00 16.46 211 LEU A N 1
ATOM 1539 C CA . LEU A 1 211 ? 25.777 53.692 -12.883 1.00 17.46 211 LEU A CA 1
ATOM 1540 C C . LEU A 1 211 ? 25.042 54.948 -12.405 1.00 18.09 211 LEU A C 1
ATOM 1541 O O . LEU A 1 211 ? 24.568 54.995 -11.268 1.00 18.71 211 LEU A O 1
ATOM 1546 N N . HIS A 1 212 ? 24.942 55.955 -13.270 1.00 17.19 212 HIS A N 1
ATOM 1547 C CA . HIS A 1 212 ? 24.245 57.194 -12.923 1.00 19.64 212 HIS A CA 1
ATOM 1548 C C . HIS A 1 212 ? 22.795 57.204 -13.411 1.00 18.79 212 HIS A C 1
ATOM 1549 O O . HIS A 1 212 ? 22.098 58.203 -13.258 1.00 20.68 212 HIS A O 1
ATOM 1556 N N . LEU A 1 213 ? 22.345 56.093 -13.988 1.00 18.13 213 LEU A N 1
ATOM 1557 C CA . LEU A 1 213 ? 20.983 56.000 -14.508 1.00 17.51 213 LEU A CA 1
ATOM 1558 C C . LEU A 1 213 ? 20.034 55.109 -13.715 1.00 17.69 213 LEU A C 1
ATOM 1559 O O . LEU A 1 213 ? 18.876 54.949 -14.101 1.00 18.37 213 LEU A O 1
ATOM 1564 N N . VAL A 1 214 ? 20.518 54.518 -12.625 1.00 15.79 214 VAL A N 1
ATOM 1565 C CA . VAL A 1 214 ? 19.678 53.659 -11.792 1.00 17.11 214 VAL A CA 1
ATOM 1566 C C . VAL A 1 214 ? 19.454 54.351 -10.448 1.00 18.72 214 VAL A C 1
ATOM 1567 O O . VAL A 1 214 ? 20.352 55.019 -9.925 1.00 20.11 214 VAL A O 1
ATOM 1571 N N . PRO A 1 215 ? 18.251 54.206 -9.871 1.00 18.05 215 PRO A N 1
ATOM 1572 C CA . PRO A 1 215 ? 17.982 54.853 -8.581 1.00 18.97 215 PRO A CA 1
ATOM 1573 C C . PRO A 1 215 ? 18.761 54.312 -7.391 1.00 17.67 215 PRO A C 1
ATOM 1574 O O . PRO A 1 215 ? 19.071 55.056 -6.470 1.00 16.04 215 PRO A O 1
ATOM 1578 N N . ASN A 1 216 ? 19.086 53.024 -7.413 1.00 18.37 216 ASN A N 1
ATOM 1579 C CA . ASN A 1 216 ? 19.818 52.413 -6.305 1.00 16.71 216 ASN A CA 1
ATOM 1580 C C . ASN A 1 216 ? 20.841 51.422 -6.843 1.00 16.92 216 ASN A C 1
ATOM 1581 O O . ASN A 1 216 ? 20.483 50.340 -7.331 1.00 15.12 216 ASN A O 1
ATOM 1586 N N . ILE A 1 217 ? 22.113 51.796 -6.737 1.00 15.69 217 ILE A N 1
ATOM 1587 C CA . ILE A 1 217 ? 23.209 50.982 -7.245 1.00 14.55 217 ILE A CA 1
ATOM 1588 C C . ILE A 1 217 ? 23.312 49.601 -6.612 1.00 15.00 217 ILE A C 1
ATOM 1589 O O . ILE A 1 217 ? 23.493 48.616 -7.322 1.00 15.04 217 ILE A O 1
ATOM 1594 N N . ASP A 1 218 ? 23.186 49.521 -5.290 1.00 15.85 218 ASP A N 1
ATOM 1595 C CA . ASP A 1 218 ? 23.268 48.237 -4.597 1.00 15.99 218 ASP A CA 1
ATOM 1596 C C . ASP A 1 218 ? 22.163 47.284 -5.040 1.00 15.07 218 ASP A C 1
ATOM 1597 O O . ASP A 1 218 ? 22.414 46.107 -5.277 1.00 15.11 218 ASP A O 1
ATOM 1602 N N . ASN A 1 219 ? 20.940 47.787 -5.152 1.00 12.54 219 ASN A N 1
ATOM 1603 C CA . ASN A 1 219 ? 19.824 46.940 -5.567 1.00 13.16 219 ASN A CA 1
ATOM 1604 C C . ASN A 1 219 ? 20.017 46.478 -7.004 1.00 12.39 219 ASN A C 1
ATOM 1605 O O . ASN A 1 219 ? 19.723 45.329 -7.353 1.00 13.90 219 ASN A O 1
ATOM 1610 N N . PHE A 1 220 ? 20.528 47.382 -7.829 1.00 11.14 220 PHE A N 1
ATOM 1611 C CA . PHE A 1 220 ? 20.812 47.097 -9.229 1.00 14.05 220 PHE A CA 1
ATOM 1612 C C . PHE A 1 220 ? 21.895 46.001 -9.331 1.00 14.78 220 PHE A C 1
ATOM 1613 O O . PHE A 1 220 ? 21.770 45.048 -10.093 1.00 14.09 220 PHE A O 1
ATOM 1621 N N . ARG A 1 221 ? 22.953 46.142 -8.541 1.00 16.77 221 ARG A N 1
ATOM 1622 C CA . ARG A 1 221 ? 24.056 45.182 -8.564 1.00 18.33 221 ARG A CA 1
ATOM 1623 C C . ARG A 1 221 ? 23.642 43.746 -8.232 1.00 16.71 221 ARG A C 1
ATOM 1624 O O . ARG A 1 221 ? 23.949 42.818 -8.978 1.00 15.99 221 ARG A O 1
ATOM 1632 N N . LEU A 1 222 ? 22.953 43.564 -7.109 1.00 15.75 222 LEU A N 1
ATOM 1633 C CA . LEU A 1 222 ? 22.519 42.236 -6.706 1.00 15.55 222 LEU A CA 1
ATOM 1634 C C . LEU A 1 222 ? 21.614 41.615 -7.761 1.00 15.11 222 LEU A C 1
ATOM 1635 O O . LEU A 1 222 ? 21.727 40.428 -8.056 1.00 13.54 222 LEU A O 1
ATOM 1640 N N . THR A 1 223 ? 20.722 42.418 -8.335 1.00 15.26 223 THR A N 1
ATOM 1641 C CA . THR A 1 223 ? 19.816 41.919 -9.366 1.00 14.78 223 THR A CA 1
ATOM 1642 C C . THR A 1 223 ? 20.596 41.432 -10.592 1.00 15.31 223 THR A C 1
ATOM 1643 O O . THR A 1 223 ? 20.301 40.371 -11.144 1.00 15.07 223 THR A O 1
ATOM 1647 N N . LEU A 1 224 ? 21.596 42.206 -11.008 1.00 15.29 224 LEU A N 1
ATOM 1648 C CA . LEU A 1 224 ? 22.410 41.848 -12.175 1.00 14.54 224 LEU A CA 1
ATOM 1649 C C . LEU A 1 224 ? 23.206 40.561 -11.948 1.00 16.47 224 LEU A C 1
ATOM 1650 O O . LEU A 1 224 ? 23.350 39.748 -12.870 1.00 15.01 224 LEU A O 1
ATOM 1655 N N . ARG A 1 225 ? 23.728 40.371 -10.733 1.00 15.90 225 ARG A N 1
ATOM 1656 C CA . ARG A 1 225 ? 24.471 39.142 -10.426 1.00 15.20 225 ARG A CA 1
ATOM 1657 C C . ARG A 1 225 ? 23.545 37.962 -10.693 1.00 15.00 225 ARG A C 1
ATOM 1658 O O . ARG A 1 225 ? 23.937 36.957 -11.283 1.00 14.92 225 ARG A O 1
ATOM 1666 N N . ALA A 1 226 ? 22.311 38.098 -10.226 1.00 14.43 226 ALA A N 1
ATOM 1667 C CA . ALA A 1 226 ? 21.303 37.063 -10.384 1.00 15.35 226 ALA A CA 1
ATOM 1668 C C . ALA A 1 226 ? 20.966 36.802 -11.851 1.00 15.57 226 ALA A C 1
ATOM 1669 O O . ALA A 1 226 ? 20.998 35.660 -12.317 1.00 15.94 226 ALA A O 1
ATOM 1671 N N . ILE A 1 227 ? 20.639 37.864 -12.576 1.00 14.46 227 ILE A N 1
ATOM 1672 C CA . ILE A 1 227 ? 20.270 37.731 -13.976 1.00 14.08 227 ILE A CA 1
ATOM 1673 C C . ILE A 1 227 ? 21.387 37.155 -14.854 1.00 15.03 227 ILE A C 1
ATOM 1674 O O . ILE A 1 227 ? 21.121 36.313 -15.710 1.00 14.92 227 ILE A O 1
ATOM 1679 N N . LYS A 1 228 ? 22.628 37.586 -14.637 1.00 13.74 228 LYS A N 1
ATOM 1680 C CA . LYS A 1 228 ? 23.742 37.070 -15.429 1.00 15.13 228 LYS A CA 1
ATOM 1681 C C . LYS A 1 228 ? 23.963 35.580 -15.198 1.00 15.75 228 LYS A C 1
ATOM 1682 O O . LYS A 1 228 ? 24.278 34.852 -16.139 1.00 13.66 228 LYS A O 1
ATOM 1688 N N . LEU A 1 229 ? 23.811 35.125 -13.955 1.00 16.25 229 LEU A N 1
ATOM 1689 C CA . LEU A 1 229 ? 23.988 33.700 -13.662 1.00 16.16 229 LEU A CA 1
ATOM 1690 C C . LEU A 1 229 ? 22.862 32.923 -14.335 1.00 16.69 229 LEU A C 1
ATOM 1691 O O . LEU A 1 229 ? 23.094 31.892 -14.958 1.00 17.53 229 LEU A O 1
ATOM 1696 N N . TRP A 1 230 ? 21.641 33.432 -14.205 1.00 15.54 230 TRP A N 1
ATOM 1697 C CA . TRP A 1 230 ? 20.477 32.797 -14.814 1.00 14.97 230 TRP A CA 1
ATOM 1698 C C . TRP A 1 230 ? 20.656 32.643 -16.329 1.00 16.82 230 TRP A C 1
ATOM 1699 O O . TRP A 1 230 ? 20.357 31.591 -16.892 1.00 17.53 230 TRP A O 1
ATOM 1710 N N . ALA A 1 231 ? 21.139 33.700 -16.979 1.00 15.34 231 ALA A N 1
ATOM 1711 C CA . ALA A 1 231 ? 21.339 33.686 -18.427 1.00 17.11 231 ALA A CA 1
ATOM 1712 C C . ALA A 1 231 ? 22.373 32.650 -18.855 1.00 17.44 231 ALA A C 1
ATOM 1713 O O . ALA A 1 231 ? 22.167 31.910 -19.814 1.00 17.11 231 ALA A O 1
ATOM 1715 N N . LYS A 1 232 ? 23.491 32.603 -18.145 1.00 18.40 232 LYS A N 1
ATOM 1716 C CA . LYS A 1 232 ? 24.527 31.643 -18.473 1.00 19.13 232 LYS A CA 1
ATOM 1717 C C . LYS A 1 232 ? 23.997 30.224 -18.286 1.00 20.36 232 LYS A C 1
ATOM 1718 O O . LYS A 1 232 ? 24.170 29.369 -19.150 1.00 20.32 232 LYS A O 1
ATOM 1724 N N . ARG A 1 233 ? 23.333 29.987 -17.160 1.00 20.98 233 ARG A N 1
ATOM 1725 C CA . ARG A 1 233 ? 22.793 28.671 -16.852 1.00 22.02 233 ARG A CA 1
ATOM 1726 C C . ARG A 1 233 ? 21.711 28.246 -17.833 1.00 22.12 233 ARG A C 1
ATOM 1727 O O . ARG A 1 233 ? 21.391 27.061 -17.936 1.00 20.96 233 ARG A O 1
ATOM 1735 N N . HIS A 1 234 ? 21.138 29.207 -18.549 1.00 21.28 234 HIS A N 1
ATOM 1736 C CA . HIS A 1 234 ? 20.096 28.873 -19.502 1.00 20.99 234 HIS A CA 1
ATOM 1737 C C . HIS A 1 234 ? 20.522 28.949 -20.958 1.00 19.61 234 HIS A C 1
ATOM 1738 O O . HIS A 1 234 ? 19.691 29.046 -21.858 1.00 20.07 234 HIS A O 1
ATOM 1745 N N . ASN A 1 235 ? 21.832 28.909 -21.168 1.00 19.11 235 ASN A N 1
ATOM 1746 C CA . ASN A 1 235 ? 22.423 28.890 -22.503 1.00 20.32 235 ASN A CA 1
ATOM 1747 C C . ASN A 1 235 ? 22.080 30.057 -23.432 1.00 20.02 235 ASN A C 1
ATOM 1748 O O . ASN A 1 235 ? 21.927 29.867 -24.640 1.00 19.00 235 ASN A O 1
ATOM 1753 N N . ILE A 1 236 ? 21.963 31.260 -22.878 1.00 17.58 236 ILE A N 1
ATOM 1754 C CA . ILE A 1 236 ? 21.659 32.429 -23.697 1.00 16.96 236 ILE A CA 1
ATOM 1755 C C . ILE A 1 236 ? 22.588 33.588 -23.352 1.00 15.90 236 ILE A C 1
ATOM 1756 O O . ILE A 1 236 ? 22.222 34.754 -23.455 1.00 15.40 236 ILE A O 1
ATOM 1761 N N . TYR A 1 237 ? 23.802 33.254 -22.938 1.00 16.00 237 TYR A N 1
ATOM 1762 C CA . TYR A 1 237 ? 24.780 34.272 -22.597 1.00 17.22 237 TYR A CA 1
ATOM 1763 C C . TYR A 1 237 ? 25.917 34.261 -23.607 1.00 17.31 237 TYR A C 1
ATOM 1764 O O . TYR A 1 237 ? 26.796 33.398 -23.546 1.00 17.42 237 TYR A O 1
ATOM 1773 N N . SER A 1 238 ? 25.882 35.215 -24.537 1.00 16.48 238 SER A N 1
ATOM 1774 C CA . SER A 1 238 ? 26.907 35.356 -25.575 1.00 17.19 238 SER A CA 1
ATOM 1775 C C . SER A 1 238 ? 26.540 36.416 -26.613 1.00 16.51 238 SER A C 1
ATOM 1776 O O . SER A 1 238 ? 25.558 36.265 -27.340 1.00 16.90 238 SER A O 1
ATOM 1779 N N . ASN A 1 239 ? 27.321 37.490 -26.685 1.00 15.72 239 ASN A N 1
ATOM 1780 C CA . ASN A 1 239 ? 27.052 38.523 -27.678 1.00 18.64 239 ASN A CA 1
ATOM 1781 C C . ASN A 1 239 ? 27.484 38.031 -29.057 1.00 19.35 239 ASN A C 1
ATOM 1782 O O . ASN A 1 239 ? 26.786 38.243 -30.046 1.00 21.12 239 ASN A O 1
ATOM 1787 N N . ILE A 1 240 ? 28.636 37.367 -29.113 1.00 20.18 240 ILE A N 1
ATOM 1788 C CA . ILE A 1 240 ? 29.173 36.858 -30.373 1.00 20.66 240 ILE A CA 1
ATOM 1789 C C . ILE A 1 240 ? 28.214 35.921 -31.111 1.00 19.63 240 ILE A C 1
ATOM 1790 O O . ILE A 1 240 ? 28.117 35.977 -32.331 1.00 20.62 240 ILE A O 1
ATOM 1795 N N . LEU A 1 241 ? 27.500 35.073 -30.378 1.00 19.23 241 LEU A N 1
ATOM 1796 C CA . LEU A 1 241 ? 26.584 34.131 -31.014 1.00 17.44 241 LEU A CA 1
ATOM 1797 C C . LEU A 1 241 ? 25.145 34.624 -31.190 1.00 17.64 241 LEU A C 1
ATOM 1798 O O . LEU A 1 241 ? 24.238 33.837 -31.455 1.00 18.31 241 LEU A O 1
ATOM 1803 N N . GLY A 1 242 ? 24.929 35.926 -31.048 1.00 18.80 242 GLY A N 1
ATOM 1804 C CA . GLY A 1 242 ? 23.590 36.455 -31.246 1.00 17.36 242 GLY A CA 1
ATOM 1805 C C . GLY A 1 242 ? 22.683 36.534 -30.033 1.00 17.80 242 GLY A C 1
ATOM 1806 O O . GLY A 1 242 ? 21.493 36.803 -30.166 1.00 15.84 242 GLY A O 1
ATOM 1807 N N . PHE A 1 243 ? 23.223 36.274 -28.848 1.00 19.42 243 PHE A N 1
ATOM 1808 C CA . PHE A 1 243 ? 22.427 36.378 -27.633 1.00 18.19 243 PHE A CA 1
ATOM 1809 C C . PHE A 1 243 ? 22.847 37.687 -26.966 1.00 18.59 243 PHE A C 1
ATOM 1810 O O . PHE A 1 243 ? 23.181 38.646 -27.664 1.00 18.12 243 PHE A O 1
ATOM 1818 N N . LEU A 1 244 ? 22.831 37.749 -25.636 1.00 15.93 244 LEU A N 1
ATOM 1819 C CA . LEU A 1 244 ? 23.233 38.972 -24.954 1.00 16.03 244 LEU A CA 1
ATOM 1820 C C . LEU A 1 244 ? 24.561 38.822 -24.209 1.00 18.25 244 LEU A C 1
ATOM 1821 O O . LEU A 1 244 ? 24.859 37.759 -23.659 1.00 15.29 244 LEU A O 1
ATOM 1826 N N . GLY A 1 245 ? 25.342 39.905 -24.200 1.00 17.21 245 GLY A N 1
ATOM 1827 C CA . GLY A 1 245 ? 26.614 39.923 -23.500 1.00 16.52 245 GLY A CA 1
ATOM 1828 C C . GLY A 1 245 ? 26.443 40.663 -22.180 1.00 17.43 245 GLY A C 1
ATOM 1829 O O . GLY A 1 245 ? 25.351 41.145 -21.868 1.00 18.54 245 GLY A O 1
ATOM 1830 N N . GLY A 1 246 ? 27.519 40.765 -21.410 1.00 16.62 246 GLY A N 1
ATOM 1831 C CA . GLY A 1 246 ? 27.460 41.437 -20.120 1.00 15.83 246 GLY A CA 1
ATOM 1832 C C . GLY A 1 246 ? 26.837 42.826 -20.103 1.00 15.81 246 GLY A C 1
ATOM 1833 O O . GLY A 1 246 ? 25.957 43.104 -19.288 1.00 16.03 246 GLY A O 1
ATOM 1834 N N . VAL A 1 247 ? 27.290 43.706 -20.991 1.00 14.60 247 VAL A N 1
ATOM 1835 C CA . VAL A 1 247 ? 26.763 45.067 -21.041 1.00 14.71 247 VAL A CA 1
ATOM 1836 C C . VAL A 1 247 ? 25.268 45.093 -21.345 1.00 12.81 247 VAL A C 1
ATOM 1837 O O . VAL A 1 247 ? 24.512 45.855 -20.731 1.00 13.67 247 VAL A O 1
ATOM 1841 N N . SER A 1 248 ? 24.836 44.263 -22.288 1.00 10.35 248 SER A N 1
ATOM 1842 C CA . SER A 1 248 ? 23.423 44.224 -22.645 1.00 10.31 248 SER A CA 1
ATOM 1843 C C . SER A 1 248 ? 22.544 43.783 -21.481 1.00 11.07 248 SER A C 1
ATOM 1844 O O . SER A 1 248 ? 21.484 44.368 -21.261 1.00 9.60 248 SER A O 1
ATOM 1847 N N . TRP A 1 249 ? 22.976 42.767 -20.734 1.00 9.27 249 TRP A N 1
ATOM 1848 C CA . TRP A 1 249 ? 22.197 42.310 -19.578 1.00 10.91 249 TRP A CA 1
ATOM 1849 C C . TRP A 1 249 ? 22.134 43.413 -18.523 1.00 11.38 249 TRP A C 1
ATOM 1850 O O . TRP A 1 249 ? 21.103 43.601 -17.872 1.00 13.81 249 TRP A O 1
ATOM 1861 N N . ALA A 1 250 ? 23.236 44.139 -18.349 1.00 11.64 250 ALA A N 1
ATOM 1862 C CA . ALA A 1 250 ? 23.271 45.221 -17.369 1.00 12.33 250 ALA A CA 1
ATOM 1863 C C . ALA A 1 250 ? 22.290 46.334 -17.743 1.00 14.17 250 ALA A C 1
ATOM 1864 O O . ALA A 1 250 ? 21.681 46.942 -16.864 1.00 15.78 250 ALA A O 1
ATOM 1866 N N . MET A 1 251 ? 22.138 46.610 -19.040 1.00 11.88 251 MET A N 1
ATOM 1867 C CA . MET A 1 251 ? 21.207 47.650 -19.462 1.00 12.93 251 MET A CA 1
ATOM 1868 C C . MET A 1 251 ? 19.752 47.216 -19.273 1.00 12.89 251 MET A C 1
ATOM 1869 O O . MET A 1 251 ? 18.901 48.037 -18.935 1.00 14.18 251 MET A O 1
ATOM 1874 N N . LEU A 1 252 ? 19.464 45.932 -19.478 1.00 11.56 252 LEU A N 1
ATOM 1875 C CA . LEU A 1 252 ? 18.101 45.438 -19.271 1.00 12.27 252 LEU A CA 1
ATOM 1876 C C . LEU A 1 252 ? 17.762 45.494 -17.770 1.00 13.04 252 LEU A C 1
ATOM 1877 O O . LEU A 1 252 ? 16.658 45.882 -17.387 1.00 14.44 252 LEU A O 1
ATOM 1882 N N . VAL A 1 253 ? 18.715 45.105 -16.926 1.00 11.74 253 VAL A N 1
ATOM 1883 C CA . VAL A 1 253 ? 18.502 45.150 -15.482 1.00 11.92 253 VAL A CA 1
ATOM 1884 C C . VAL A 1 253 ? 18.297 46.594 -15.041 1.00 12.73 253 VAL A C 1
ATOM 1885 O O . VAL A 1 253 ? 17.423 46.885 -14.228 1.00 14.46 253 VAL A O 1
ATOM 1889 N N . ALA A 1 254 ? 19.102 47.497 -15.593 1.00 13.32 254 ALA A N 1
ATOM 1890 C CA . ALA A 1 254 ? 19.005 48.922 -15.274 1.00 13.91 254 ALA A CA 1
ATOM 1891 C C . ALA A 1 254 ? 17.622 49.480 -15.620 1.00 14.38 254 ALA A C 1
ATOM 1892 O O . ALA A 1 254 ? 17.045 50.251 -14.849 1.00 15.51 254 ALA A O 1
ATOM 1894 N N . ARG A 1 255 ? 17.100 49.107 -16.786 1.00 13.74 255 ARG A N 1
ATOM 1895 C CA . ARG A 1 255 ? 15.781 49.579 -17.188 1.00 14.85 255 ARG A CA 1
ATOM 1896 C C . ARG A 1 255 ? 14.745 49.108 -16.163 1.00 14.36 255 ARG A C 1
ATOM 1897 O O . ARG A 1 255 ? 13.870 49.875 -15.758 1.00 15.02 255 ARG A O 1
ATOM 1905 N N . THR A 1 256 ? 14.843 47.843 -15.757 1.00 13.87 256 THR A N 1
ATOM 1906 C CA . THR A 1 256 ? 13.922 47.266 -14.771 1.00 13.94 256 THR A CA 1
ATOM 1907 C C . THR A 1 256 ? 13.972 48.070 -13.466 1.00 15.65 256 THR A C 1
ATOM 1908 O O . THR A 1 256 ? 12.941 48.371 -12.851 1.00 16.44 256 THR A O 1
ATOM 1912 N N . CYS A 1 257 ? 15.185 48.415 -13.051 1.00 16.09 257 CYS A N 1
ATOM 1913 C CA . CYS A 1 257 ? 15.384 49.172 -11.824 1.00 15.72 257 CYS A CA 1
ATOM 1914 C C . CYS A 1 257 ? 14.733 50.551 -11.905 1.00 15.77 257 CYS A C 1
ATOM 1915 O O . CYS A 1 257 ? 14.194 51.036 -10.913 1.00 14.91 257 CYS A O 1
ATOM 1918 N N . GLN A 1 258 ? 14.782 51.173 -13.085 1.00 16.40 258 GLN A N 1
ATOM 1919 C CA . GLN A 1 258 ? 14.191 52.496 -13.284 1.00 15.68 258 GLN A CA 1
ATOM 1920 C C . GLN A 1 258 ? 12.673 52.453 -13.128 1.00 16.96 258 GLN A C 1
ATOM 1921 O O . GLN A 1 258 ? 12.057 53.428 -12.690 1.00 17.27 258 GLN A O 1
ATOM 1927 N N . LEU A 1 259 ? 12.076 51.319 -13.493 1.00 17.13 259 LEU A N 1
ATOM 1928 C CA . LEU A 1 259 ? 10.626 51.139 -13.421 1.00 17.14 259 LEU A CA 1
ATOM 1929 C C . LEU A 1 259 ? 10.106 50.772 -12.026 1.00 17.79 259 LEU A C 1
ATOM 1930 O O . LEU A 1 259 ? 8.908 50.868 -11.759 1.00 18.78 259 LEU A O 1
ATOM 1935 N N . TYR A 1 260 ? 11.004 50.332 -11.149 1.00 18.31 260 TYR A N 1
ATOM 1936 C CA . TYR A 1 260 ? 10.645 49.974 -9.773 1.00 18.65 260 TYR A CA 1
ATOM 1937 C C . TYR A 1 260 ? 11.780 50.489 -8.886 1.00 18.37 260 TYR A C 1
ATOM 1938 O O . TYR A 1 260 ? 12.541 49.716 -8.307 1.00 17.03 260 TYR A O 1
ATOM 1947 N N . PRO A 1 261 ? 11.895 51.821 -8.772 1.00 18.94 261 PRO A N 1
ATOM 1948 C CA . PRO A 1 261 ? 12.920 52.526 -7.989 1.00 19.39 261 PRO A CA 1
ATOM 1949 C C . PRO A 1 261 ? 13.128 52.186 -6.518 1.00 21.07 261 PRO A C 1
ATOM 1950 O O . PRO A 1 261 ? 14.234 52.352 -6.004 1.00 21.18 261 PRO A O 1
ATOM 1954 N N . ASN A 1 262 ? 12.089 51.706 -5.842 1.00 20.77 262 ASN A N 1
ATOM 1955 C CA . ASN A 1 262 ? 12.208 51.384 -4.426 1.00 20.95 262 ASN A CA 1
ATOM 1956 C C . ASN A 1 262 ? 12.200 49.890 -4.121 1.00 19.71 262 ASN A C 1
ATOM 1957 O O . ASN A 1 262 ? 12.201 49.481 -2.959 1.00 18.34 262 ASN A O 1
ATOM 1962 N N . ALA A 1 263 ? 12.200 49.073 -5.164 1.00 16.76 263 ALA A N 1
ATOM 1963 C CA . ALA A 1 263 ? 12.191 47.625 -4.975 1.00 16.13 263 ALA A CA 1
ATOM 1964 C C . ALA A 1 263 ? 13.585 47.082 -4.666 1.00 15.19 263 ALA A C 1
ATOM 1965 O O . ALA A 1 263 ? 14.596 47.691 -5.036 1.00 14.80 263 ALA A O 1
ATOM 1967 N N . ILE A 1 264 ? 13.637 45.939 -3.983 1.00 15.42 264 ILE A N 1
ATOM 1968 C CA . ILE A 1 264 ? 14.915 45.304 -3.690 1.00 17.06 264 ILE A CA 1
ATOM 1969 C C . ILE A 1 264 ? 15.080 44.094 -4.601 1.00 16.33 264 ILE A C 1
ATOM 1970 O O . ILE A 1 264 ? 14.126 43.678 -5.257 1.00 17.76 264 ILE A O 1
ATOM 1975 N N . ALA A 1 265 ? 16.285 43.530 -4.634 1.00 16.00 265 ALA A N 1
ATOM 1976 C CA . ALA A 1 265 ? 16.605 42.425 -5.537 1.00 16.47 265 ALA A CA 1
ATOM 1977 C C . ALA A 1 265 ? 15.580 41.319 -5.785 1.00 17.30 265 ALA A C 1
ATOM 1978 O O . ALA A 1 265 ? 15.302 41.005 -6.945 1.00 18.38 265 ALA A O 1
ATOM 1980 N N . SER A 1 266 ? 15.010 40.721 -4.742 1.00 16.42 266 SER A N 1
ATOM 1981 C CA . SER A 1 266 ? 14.035 39.652 -4.978 1.00 16.65 266 SER A CA 1
ATOM 1982 C C . SER A 1 266 ? 12.876 40.104 -5.883 1.00 16.12 266 SER A C 1
ATOM 1983 O O . SER A 1 266 ? 12.453 39.370 -6.782 1.00 15.83 266 SER A O 1
ATOM 1986 N N . THR A 1 267 ? 12.364 41.306 -5.652 1.00 14.93 267 THR A N 1
ATOM 1987 C CA . THR A 1 267 ? 11.265 41.825 -6.469 1.00 13.80 267 THR A CA 1
ATOM 1988 C C . THR A 1 267 ? 11.753 42.213 -7.876 1.00 15.35 267 THR A C 1
ATOM 1989 O O . THR A 1 267 ? 11.075 41.946 -8.870 1.00 15.83 267 THR A O 1
ATOM 1993 N N . LEU A 1 268 ? 12.927 42.842 -7.955 1.00 14.56 268 LEU A N 1
ATOM 1994 C CA . LEU A 1 268 ? 13.496 43.256 -9.238 1.00 14.35 268 LEU A CA 1
ATOM 1995 C C . LEU A 1 268 ? 13.777 42.090 -10.179 1.00 13.44 268 LEU A C 1
ATOM 1996 O O . LEU A 1 268 ? 13.613 42.222 -11.390 1.00 15.07 268 LEU A O 1
ATOM 2001 N N . VAL A 1 269 ? 14.211 40.958 -9.631 1.00 13.29 269 VAL A N 1
ATOM 2002 C CA . VAL A 1 269 ? 14.483 39.780 -10.451 1.00 14.13 269 VAL A CA 1
ATOM 2003 C C . VAL A 1 269 ? 13.169 39.284 -11.055 1.00 16.44 269 VAL A C 1
ATOM 2004 O O . VAL A 1 269 ? 13.108 38.890 -12.232 1.00 14.75 269 VAL A O 1
ATOM 2008 N N . HIS A 1 270 ? 12.113 39.308 -10.247 1.00 15.56 270 HIS A N 1
ATOM 2009 C CA . HIS A 1 270 ? 10.810 38.864 -10.720 1.00 16.15 270 HIS A CA 1
ATOM 2010 C C . HIS A 1 270 ? 10.257 39.834 -11.755 1.00 14.20 270 HIS A C 1
ATOM 2011 O O . HIS A 1 270 ? 9.739 39.412 -12.789 1.00 15.77 270 HIS A O 1
ATOM 2018 N N . LYS A 1 271 ? 10.371 41.131 -11.482 1.00 12.79 271 LYS A N 1
ATOM 2019 C CA . LYS A 1 271 ? 9.865 42.144 -12.404 1.00 13.70 271 LYS A CA 1
ATOM 2020 C C . LYS A 1 271 ? 10.657 42.123 -13.709 1.00 16.36 271 LYS A C 1
ATOM 2021 O O . LYS A 1 271 ? 10.123 42.447 -14.771 1.00 16.60 271 LYS A O 1
ATOM 2027 N N . PHE A 1 272 ? 11.932 41.746 -13.627 1.00 15.44 272 PHE A N 1
ATOM 2028 C CA . PHE A 1 272 ? 12.767 41.665 -14.818 1.00 15.54 272 PHE A CA 1
ATOM 2029 C C . PHE A 1 272 ? 12.120 40.723 -15.839 1.00 16.39 272 PHE A C 1
ATOM 2030 O O . PHE A 1 272 ? 12.071 41.029 -17.027 1.00 17.93 272 PHE A O 1
ATOM 2038 N N . PHE A 1 273 ? 11.618 39.583 -15.375 1.00 15.88 273 PHE A N 1
ATOM 2039 C CA . PHE A 1 273 ? 10.986 38.615 -16.268 1.00 16.60 273 PHE A CA 1
ATOM 2040 C C . PHE A 1 273 ? 9.606 39.071 -16.714 1.00 15.83 273 PHE A C 1
ATOM 2041 O O . PHE A 1 273 ? 9.194 38.792 -17.842 1.00 16.35 273 PHE A O 1
ATOM 2049 N N . LEU A 1 274 ? 8.905 39.781 -15.833 1.00 15.80 274 LEU A N 1
ATOM 2050 C CA . LEU A 1 274 ? 7.570 40.293 -16.137 1.00 16.78 274 LEU A CA 1
ATOM 2051 C C . LEU A 1 274 ? 7.681 41.297 -17.278 1.00 17.15 274 LEU A C 1
ATOM 2052 O O . LEU A 1 274 ? 7.010 41.177 -18.303 1.00 17.64 274 LEU A O 1
ATOM 2057 N N . VAL A 1 275 ? 8.551 42.281 -17.093 1.00 16.18 275 VAL A N 1
ATOM 2058 C CA . VAL A 1 275 ? 8.759 43.314 -18.091 1.00 16.58 275 VAL A CA 1
ATOM 2059 C C . VAL A 1 275 ? 9.265 42.796 -19.442 1.00 16.93 275 VAL A C 1
ATOM 2060 O O . VAL A 1 275 ? 8.665 43.076 -20.477 1.00 15.39 275 VAL A O 1
ATOM 2064 N N . PHE A 1 276 ? 10.349 42.026 -19.443 1.00 14.41 276 PHE A N 1
ATOM 2065 C CA . PHE A 1 276 ? 10.893 41.580 -20.716 1.00 15.38 276 PHE A CA 1
ATOM 2066 C C . PHE A 1 276 ? 10.256 40.390 -21.411 1.00 15.34 276 PHE A C 1
ATOM 2067 O O . PHE A 1 276 ? 10.419 40.226 -22.616 1.00 16.87 276 PHE A O 1
ATOM 2075 N N . SER A 1 277 ? 9.509 39.574 -20.685 1.00 15.61 277 SER A N 1
ATOM 2076 C CA . SER A 1 277 ? 8.831 38.463 -21.341 1.00 15.39 277 SER A CA 1
ATOM 2077 C C . SER A 1 277 ? 7.648 39.045 -22.128 1.00 16.10 277 SER A C 1
ATOM 2078 O O . SER A 1 277 ? 7.179 38.445 -23.091 1.00 17.06 277 SER A O 1
ATOM 2081 N N . LYS A 1 278 ? 7.191 40.229 -21.725 1.00 15.94 278 LYS A N 1
ATOM 2082 C CA . LYS A 1 278 ? 6.054 40.894 -22.369 1.00 16.53 278 LYS A CA 1
ATOM 2083 C C . LYS A 1 278 ? 6.460 42.081 -23.249 1.00 18.20 278 LYS A C 1
ATOM 2084 O O . LYS A 1 278 ? 5.602 42.763 -23.819 1.00 18.14 278 LYS A O 1
ATOM 2090 N N . TRP A 1 279 ? 7.762 42.327 -23.358 1.00 17.29 279 TRP A N 1
ATOM 2091 C CA . TRP A 1 279 ? 8.260 43.445 -24.152 1.00 18.21 279 TRP A CA 1
ATOM 2092 C C . TRP A 1 279 ? 7.894 43.289 -25.625 1.00 18.30 279 TRP A C 1
ATOM 2093 O O . TRP A 1 279 ? 8.007 42.204 -26.200 1.00 18.63 279 TRP A O 1
ATOM 2104 N N . GLU A 1 280 ? 7.462 44.387 -26.230 1.00 17.22 280 GLU A N 1
ATOM 2105 C CA . GLU A 1 280 ? 7.050 44.381 -27.624 1.00 19.88 280 GLU A CA 1
ATOM 2106 C C . GLU A 1 280 ? 8.190 44.681 -28.597 1.00 18.46 280 GLU A C 1
ATOM 2107 O O . GLU A 1 280 ? 8.318 45.799 -29.076 1.00 17.29 280 GLU A O 1
ATOM 2113 N N . TRP A 1 281 ? 9.023 43.683 -28.879 1.00 18.43 281 TRP A N 1
ATOM 2114 C CA . TRP A 1 281 ? 10.121 43.866 -29.827 1.00 17.58 281 TRP A CA 1
ATOM 2115 C C . TRP A 1 281 ? 9.486 44.137 -31.199 1.00 18.86 281 TRP A C 1
ATOM 2116 O O . TRP A 1 281 ? 8.419 43.613 -31.510 1.00 19.70 281 TRP A O 1
ATOM 2127 N N . PRO A 1 282 ? 10.154 44.920 -32.055 1.00 19.62 282 PRO A N 1
ATOM 2128 C CA . PRO A 1 282 ? 11.451 45.555 -31.844 1.00 17.15 282 PRO A CA 1
ATOM 2129 C C . PRO A 1 282 ? 11.487 46.925 -31.175 1.00 17.44 282 PRO A C 1
ATOM 2130 O O . PRO A 1 282 ? 12.391 47.706 -31.460 1.00 17.24 282 PRO A O 1
ATOM 2134 N N . ASN A 1 283 ? 10.526 47.243 -30.309 1.00 18.02 283 ASN A N 1
ATOM 2135 C CA . ASN A 1 283 ? 10.584 48.535 -29.616 1.00 17.87 283 ASN A CA 1
ATOM 2136 C C . ASN A 1 283 ? 11.938 48.526 -28.891 1.00 18.24 283 ASN A C 1
ATOM 2137 O O . ASN A 1 283 ? 12.291 47.543 -28.244 1.00 18.64 283 ASN A O 1
ATOM 2142 N N . PRO A 1 284 ? 12.708 49.616 -28.988 1.00 18.12 284 PRO A N 1
ATOM 2143 C CA . PRO A 1 284 ? 14.025 49.688 -28.339 1.00 17.25 284 PRO A CA 1
ATOM 2144 C C . PRO A 1 284 ? 14.080 49.925 -26.837 1.00 17.89 284 PRO A C 1
ATOM 2145 O O . PRO A 1 284 ? 13.230 50.611 -26.268 1.00 17.55 284 PRO A O 1
ATOM 2149 N N . VAL A 1 285 ? 15.088 49.342 -26.195 1.00 17.51 285 VAL A N 1
ATOM 2150 C CA . VAL A 1 285 ? 15.278 49.549 -24.770 1.00 15.09 285 VAL A CA 1
ATOM 2151 C C . VAL A 1 285 ? 16.235 50.740 -24.641 1.00 16.27 285 VAL A C 1
ATOM 2152 O O . VAL A 1 285 ? 17.401 50.662 -25.037 1.00 15.51 285 VAL A O 1
ATOM 2156 N N . LEU A 1 286 ? 15.727 51.839 -24.098 1.00 15.06 286 LEU A N 1
ATOM 2157 C CA . LEU A 1 286 ? 16.510 53.053 -23.917 1.00 16.85 286 LEU A CA 1
ATOM 2158 C C . LEU A 1 286 ? 16.597 53.388 -22.431 1.00 17.45 286 LEU A C 1
ATOM 2159 O O . LEU A 1 286 ? 15.624 53.230 -21.699 1.00 17.80 286 LEU A O 1
ATOM 2164 N N . LEU A 1 287 ? 17.756 53.857 -21.989 1.00 18.39 287 LEU A N 1
ATOM 2165 C CA . LEU A 1 287 ? 17.930 54.221 -20.583 1.00 18.57 287 LEU A CA 1
ATOM 2166 C C . LEU A 1 287 ? 17.770 55.722 -20.374 1.00 18.21 287 LEU A C 1
ATOM 2167 O O . LEU A 1 287 ? 17.551 56.172 -19.256 1.00 15.26 287 LEU A O 1
ATOM 2172 N N . LYS A 1 288 ? 17.875 56.485 -21.460 1.00 20.68 288 LYS A N 1
ATOM 2173 C CA . LYS A 1 288 ? 17.727 57.939 -21.412 1.00 23.72 288 LYS A CA 1
ATOM 2174 C C . LYS A 1 288 ? 17.404 58.478 -22.802 1.00 25.87 288 LYS A C 1
ATOM 2175 O O . LYS A 1 288 ? 17.554 57.773 -23.805 1.00 24.20 288 LYS A O 1
ATOM 2181 N N . GLN A 1 289 ? 16.954 59.728 -22.854 1.00 29.35 289 GLN A N 1
ATOM 2182 C CA . GLN A 1 289 ? 16.629 60.371 -24.122 1.00 33.05 289 GLN A CA 1
ATOM 2183 C C . GLN A 1 289 ? 17.909 60.745 -24.853 1.00 34.24 289 GLN A C 1
ATOM 2184 O O . GLN A 1 289 ? 18.760 61.449 -24.314 1.00 33.11 289 GLN A O 1
ATOM 2190 N N . PRO A 1 290 ? 18.069 60.267 -26.092 1.00 37.40 290 PRO A N 1
ATOM 2191 C CA . PRO A 1 290 ? 19.276 60.586 -26.857 1.00 41.36 290 PRO A CA 1
ATOM 2192 C C . PRO A 1 290 ? 19.280 62.029 -27.341 1.00 45.17 290 PRO A C 1
ATOM 2193 O O . PRO A 1 290 ? 18.243 62.560 -27.740 1.00 44.36 290 PRO A O 1
ATOM 2197 N N . GLU A 1 291 ? 20.449 62.657 -27.289 1.00 50.24 291 GLU A N 1
ATOM 2198 C CA . GLU A 1 291 ? 20.608 64.032 -27.749 1.00 54.41 291 GLU A CA 1
ATOM 2199 C C . GLU A 1 291 ? 21.364 64.024 -29.071 1.00 57.02 291 GLU A C 1
ATOM 2200 O O . GLU A 1 291 ? 22.116 63.093 -29.362 1.00 56.93 291 GLU A O 1
ATOM 2206 N N . GLU A 1 292 ? 21.163 65.068 -29.865 1.00 59.47 292 GLU A N 1
ATOM 2207 C CA . GLU A 1 292 ? 21.828 65.195 -31.154 1.00 62.55 292 GLU A CA 1
ATOM 2208 C C . GLU A 1 292 ? 23.172 65.913 -30.987 1.00 63.66 292 GLU A C 1
ATOM 2209 O O . GLU A 1 292 ? 23.240 66.982 -30.376 1.00 64.13 292 GLU A O 1
ATOM 2215 N N . CYS A 1 293 ? 24.237 65.322 -31.525 1.00 64.25 293 CYS A N 1
ATOM 2216 C CA . CYS A 1 293 ? 25.564 65.919 -31.428 1.00 65.32 293 CYS A CA 1
ATOM 2217 C C . CYS A 1 293 ? 26.186 66.074 -32.816 1.00 65.37 293 CYS A C 1
ATOM 2218 O O . CYS A 1 293 ? 26.165 65.146 -33.624 1.00 65.79 293 CYS A O 1
ATOM 2221 N N . ASN A 1 294 ? 26.740 67.258 -33.072 1.00 65.04 294 ASN A N 1
ATOM 2222 C CA . ASN A 1 294 ? 27.356 67.613 -34.354 1.00 63.77 294 ASN A CA 1
ATOM 2223 C C . ASN A 1 294 ? 28.370 66.633 -34.940 1.00 62.24 294 ASN A C 1
ATOM 2224 O O . ASN A 1 294 ? 28.505 66.540 -36.160 1.00 62.13 294 ASN A O 1
ATOM 2226 N N . LEU A 1 295 ? 29.091 65.916 -34.086 1.00 60.55 295 LEU A N 1
ATOM 2227 C CA . LEU A 1 295 ? 30.091 64.966 -34.564 1.00 58.52 295 LEU A CA 1
ATOM 2228 C C . LEU A 1 295 ? 29.497 64.003 -35.589 1.00 57.24 295 LEU A C 1
ATOM 2229 O O . LEU A 1 295 ? 28.293 63.746 -35.587 1.00 58.11 295 LEU A O 1
ATOM 2234 N N . ASN A 1 296 ? 30.339 63.477 -36.472 1.00 54.82 296 ASN A N 1
ATOM 2235 C CA . ASN A 1 296 ? 29.863 62.552 -37.497 1.00 52.99 296 ASN A CA 1
ATOM 2236 C C . ASN A 1 296 ? 30.201 61.112 -37.137 1.00 50.05 296 ASN A C 1
ATOM 2237 O O . ASN A 1 296 ? 30.951 60.438 -37.848 1.00 50.27 296 ASN A O 1
ATOM 2242 N N . LEU A 1 297 ? 29.647 60.648 -36.023 1.00 44.56 297 LEU A N 1
ATOM 2243 C CA . LEU A 1 297 ? 29.886 59.288 -35.566 1.00 39.24 297 LEU A CA 1
ATOM 2244 C C . LEU A 1 297 ? 28.632 58.457 -35.805 1.00 35.33 297 LEU A C 1
ATOM 2245 O O . LEU A 1 297 ? 27.524 58.995 -35.849 1.00 33.07 297 LEU A O 1
ATOM 2250 N N . PRO A 1 298 ? 28.790 57.133 -35.977 1.00 33.52 298 PRO A N 1
ATOM 2251 C CA . PRO A 1 298 ? 27.623 56.274 -36.206 1.00 32.46 298 PRO A CA 1
ATOM 2252 C C . PRO A 1 298 ? 26.683 56.350 -35.003 1.00 31.17 298 PRO A C 1
ATOM 2253 O O . PRO A 1 298 ? 27.111 56.153 -33.866 1.00 30.37 298 PRO A O 1
ATOM 2257 N N . VAL A 1 299 ? 25.413 56.646 -35.260 1.00 30.06 299 VAL A N 1
ATOM 2258 C CA . VAL A 1 299 ? 24.410 56.748 -34.207 1.00 28.86 299 VAL A CA 1
ATOM 2259 C C . VAL A 1 299 ? 23.171 55.963 -34.612 1.00 27.85 299 VAL A C 1
ATOM 2260 O O . VAL A 1 299 ? 22.578 56.237 -35.653 1.00 27.63 299 VAL A O 1
ATOM 2264 N N . TRP A 1 300 ? 22.790 54.985 -33.790 1.00 25.71 300 TRP A N 1
ATOM 2265 C CA . TRP A 1 300 ? 21.613 54.163 -34.056 1.00 23.13 300 TRP A CA 1
ATOM 2266 C C . TRP A 1 300 ? 20.367 55.049 -34.031 1.00 22.57 300 TRP A C 1
ATOM 2267 O O . TRP A 1 300 ? 20.098 55.722 -33.039 1.00 22.69 300 TRP A O 1
ATOM 2278 N N . ASP A 1 301 ? 19.606 55.053 -35.120 1.00 22.65 301 ASP A N 1
ATOM 2279 C CA . ASP A 1 301 ? 18.405 55.884 -35.184 1.00 23.18 301 ASP A CA 1
ATOM 2280 C C . ASP A 1 301 ? 17.587 55.552 -36.427 1.00 23.69 301 ASP A C 1
ATOM 2281 O O . ASP A 1 301 ? 17.859 56.056 -37.517 1.00 20.77 301 ASP A O 1
ATOM 2286 N N . PRO A 1 302 ? 16.570 54.689 -36.266 1.00 24.00 302 PRO A N 1
ATOM 2287 C CA . PRO A 1 302 ? 15.660 54.230 -37.318 1.00 24.02 302 PRO A CA 1
ATOM 2288 C C . PRO A 1 302 ? 14.967 55.354 -38.085 1.00 24.59 302 PRO A C 1
ATOM 2289 O O . PRO A 1 302 ? 14.577 55.167 -39.232 1.00 23.35 302 PRO A O 1
ATOM 2293 N N . ARG A 1 303 ? 14.811 56.517 -37.459 1.00 25.32 303 ARG A N 1
ATOM 2294 C CA . ARG A 1 303 ? 14.158 57.628 -38.138 1.00 26.80 303 ARG A CA 1
ATOM 2295 C C . ARG A 1 303 ? 14.989 58.146 -39.311 1.00 27.55 303 ARG A C 1
ATOM 2296 O O . ARG A 1 303 ? 14.432 58.545 -40.335 1.00 28.48 303 ARG A O 1
ATOM 2304 N N . VAL A 1 304 ? 16.315 58.138 -39.171 1.00 25.22 304 VAL A N 1
ATOM 2305 C CA . VAL A 1 304 ? 17.179 58.631 -40.244 1.00 24.59 304 VAL A CA 1
ATOM 2306 C C . VAL A 1 304 ? 18.049 57.569 -40.918 1.00 24.74 304 VAL A C 1
ATOM 2307 O O . VAL A 1 304 ? 18.725 57.852 -41.909 1.00 23.91 304 VAL A O 1
ATOM 2311 N N . ASN A 1 305 ? 18.038 56.351 -40.384 1.00 25.06 305 ASN A N 1
ATOM 2312 C CA . ASN A 1 305 ? 18.821 55.269 -40.973 1.00 24.01 305 ASN A CA 1
ATOM 2313 C C . ASN A 1 305 ? 17.939 54.037 -41.185 1.00 24.46 305 ASN A C 1
ATOM 2314 O O . ASN A 1 305 ? 17.694 53.269 -40.250 1.00 23.75 305 ASN A O 1
ATOM 2319 N N . PRO A 1 306 ? 17.446 53.836 -42.422 1.00 24.43 306 PRO A N 1
ATOM 2320 C CA . PRO A 1 306 ? 16.587 52.699 -42.775 1.00 23.06 306 PRO A CA 1
ATOM 2321 C C . PRO A 1 306 ? 17.190 51.346 -42.405 1.00 23.51 306 PRO A C 1
ATOM 2322 O O . PRO A 1 306 ? 16.473 50.370 -42.172 1.00 23.40 306 PRO A O 1
ATOM 2326 N N . SER A 1 307 ? 18.512 51.281 -42.351 1.00 23.00 307 SER A N 1
ATOM 2327 C CA . SER A 1 307 ? 19.160 50.028 -42.004 1.00 23.69 307 SER A CA 1
ATOM 2328 C C . SER A 1 307 ? 18.848 49.597 -40.564 1.00 22.25 307 SER A C 1
ATOM 2329 O O . SER A 1 307 ? 18.727 48.403 -40.287 1.00 22.73 307 SER A O 1
ATOM 2332 N N . ASP A 1 308 ? 18.703 50.563 -39.656 1.00 19.61 308 ASP A N 1
ATOM 2333 C CA . ASP A 1 308 ? 18.420 50.256 -38.250 1.00 20.81 308 ASP A CA 1
ATOM 2334 C C . ASP A 1 308 ? 17.018 49.705 -38.015 1.00 21.80 308 ASP A C 1
ATOM 2335 O O . ASP A 1 308 ? 16.740 49.129 -36.961 1.00 20.96 308 ASP A O 1
ATOM 2340 N N . ARG A 1 309 ? 16.142 49.875 -39.000 1.00 22.87 309 ARG A N 1
ATOM 2341 C CA . ARG A 1 309 ? 14.762 49.409 -38.903 1.00 22.37 309 ARG A CA 1
ATOM 2342 C C . ARG A 1 309 ? 14.639 47.889 -38.947 1.00 23.49 309 ARG A C 1
ATOM 2343 O O . ARG A 1 309 ? 13.605 47.338 -38.571 1.00 21.61 309 ARG A O 1
ATOM 2351 N N . TYR A 1 310 ? 15.690 47.217 -39.409 1.00 23.92 310 TYR A N 1
ATOM 2352 C CA . TYR A 1 310 ? 15.692 45.759 -39.490 1.00 24.92 310 TYR A CA 1
ATOM 2353 C C . TYR A 1 310 ? 16.086 45.078 -38.176 1.00 23.10 310 TYR A C 1
ATOM 2354 O O . TYR A 1 310 ? 15.837 43.886 -38.006 1.00 23.94 310 TYR A O 1
ATOM 2363 N N . HIS A 1 311 ? 16.712 45.817 -37.260 1.00 21.15 311 HIS A N 1
ATOM 2364 C CA . HIS A 1 311 ? 17.138 45.245 -35.979 1.00 18.89 311 HIS A CA 1
ATOM 2365 C C . HIS A 1 311 ? 15.933 44.675 -35.235 1.00 18.13 311 HIS A C 1
ATOM 2366 O O . HIS A 1 311 ? 14.894 45.322 -35.130 1.00 18.62 311 HIS A O 1
ATOM 2373 N N . LEU A 1 312 ? 16.089 43.462 -34.716 1.00 17.96 312 LEU A N 1
ATOM 2374 C CA . LEU A 1 312 ? 15.003 42.743 -34.050 1.00 18.35 312 LEU A CA 1
ATOM 2375 C C . LEU A 1 312 ? 14.818 42.881 -32.539 1.00 18.89 312 LEU A C 1
ATOM 2376 O O . LEU A 1 312 ? 13.718 42.672 -32.035 1.00 18.22 312 LEU A O 1
ATOM 2381 N N . MET A 1 313 ? 15.876 43.230 -31.817 1.00 18.15 313 MET A N 1
ATOM 2382 C CA . MET A 1 313 ? 15.788 43.321 -30.364 1.00 17.13 313 MET A CA 1
ATOM 2383 C C . MET A 1 313 ? 16.825 44.348 -29.899 1.00 17.04 313 MET A C 1
ATOM 2384 O O . MET A 1 313 ? 17.823 44.001 -29.258 1.00 17.26 313 MET A O 1
ATOM 2389 N N . PRO A 1 314 ? 16.585 45.634 -30.202 1.00 15.37 314 PRO A N 1
ATOM 2390 C CA . PRO A 1 314 ? 17.475 46.750 -29.856 1.00 14.55 314 PRO A CA 1
ATOM 2391 C C . PRO A 1 314 ? 17.597 47.137 -28.380 1.00 14.67 314 PRO A C 1
ATOM 2392 O O . PRO A 1 314 ? 16.599 47.395 -27.701 1.00 14.32 314 PRO A O 1
ATOM 2396 N N . ILE A 1 315 ? 18.841 47.189 -27.913 1.00 12.85 315 ILE A N 1
ATOM 2397 C CA . ILE A 1 315 ? 19.181 47.578 -26.548 1.00 12.94 315 ILE A CA 1
ATOM 2398 C C . ILE A 1 315 ? 20.308 48.585 -26.761 1.00 13.65 315 ILE A C 1
ATOM 2399 O O . ILE A 1 315 ? 21.467 48.219 -26.993 1.00 12.94 315 ILE A O 1
ATOM 2404 N N . ILE A 1 316 ? 19.929 49.858 -26.698 1.00 13.13 316 ILE A N 1
ATOM 2405 C CA . ILE A 1 316 ? 20.798 50.994 -26.967 1.00 12.33 316 ILE A CA 1
ATOM 2406 C C . ILE A 1 316 ? 21.701 51.523 -25.850 1.00 13.32 316 ILE A C 1
ATOM 2407 O O . ILE A 1 316 ? 21.224 51.831 -24.758 1.00 13.95 316 ILE A O 1
ATOM 2412 N N . THR A 1 317 ? 23.003 51.639 -26.135 1.00 13.55 317 THR A N 1
ATOM 2413 C CA . THR A 1 317 ? 23.951 52.170 -25.153 1.00 15.53 317 THR A CA 1
ATOM 2414 C C . THR A 1 317 ? 23.598 53.649 -24.976 1.00 16.75 317 THR A C 1
ATOM 2415 O O . THR A 1 317 ? 23.329 54.349 -25.952 1.00 16.12 317 THR A O 1
ATOM 2419 N N . PRO A 1 318 ? 23.585 54.138 -23.724 1.00 15.91 318 PRO A N 1
ATOM 2420 C CA . PRO A 1 318 ? 23.249 55.525 -23.373 1.00 16.91 318 PRO A CA 1
ATOM 2421 C C . PRO A 1 318 ? 24.220 56.678 -23.650 1.00 17.16 318 PRO A C 1
ATOM 2422 O O . PRO A 1 318 ? 23.814 57.841 -23.631 1.00 19.89 318 PRO A O 1
ATOM 2426 N N . ALA A 1 319 ? 25.488 56.382 -23.887 1.00 15.48 319 ALA A N 1
ATOM 2427 C CA . ALA A 1 319 ? 26.452 57.440 -24.151 1.00 17.93 319 ALA A CA 1
ATOM 2428 C C . ALA A 1 319 ? 26.603 57.724 -25.645 1.00 19.11 319 ALA A C 1
ATOM 2429 O O . ALA A 1 319 ? 26.570 56.809 -26.472 1.00 20.17 319 ALA A O 1
ATOM 2431 N N . TYR A 1 320 ? 26.755 58.996 -25.995 1.00 19.86 320 TYR A N 1
ATOM 2432 C CA . TYR A 1 320 ? 26.947 59.355 -27.395 1.00 20.20 320 TYR A CA 1
ATOM 2433 C C . TYR A 1 320 ? 28.329 58.833 -27.795 1.00 18.76 320 TYR A C 1
ATOM 2434 O O . TYR A 1 320 ? 29.280 58.990 -27.043 1.00 18.45 320 TYR A O 1
ATOM 2443 N N . PRO A 1 321 ? 28.450 58.176 -28.962 1.00 17.65 321 PRO A N 1
ATOM 2444 C CA . PRO A 1 321 ? 27.396 57.871 -29.941 1.00 16.69 321 PRO A CA 1
ATOM 2445 C C . PRO A 1 321 ? 26.667 56.588 -29.542 1.00 17.06 321 PRO A C 1
ATOM 2446 O O . PRO A 1 321 ? 27.296 55.542 -29.358 1.00 17.17 321 PRO A O 1
ATOM 2450 N N . GLN A 1 322 ? 25.347 56.662 -29.413 1.00 16.59 322 GLN A N 1
ATOM 2451 C CA . GLN A 1 322 ? 24.583 55.492 -29.009 1.00 20.30 322 GLN A CA 1
ATOM 2452 C C . GLN A 1 322 ? 24.516 54.426 -30.096 1.00 20.06 322 GLN A C 1
ATOM 2453 O O . GLN A 1 322 ? 24.359 54.724 -31.280 1.00 19.17 322 GLN A O 1
ATOM 2459 N N . GLN A 1 323 ? 24.653 53.172 -29.676 1.00 19.52 323 GLN A N 1
ATOM 2460 C CA . GLN A 1 323 ? 24.636 52.052 -30.597 1.00 18.90 323 GLN A CA 1
ATOM 2461 C C . GLN A 1 323 ? 23.741 50.929 -30.097 1.00 19.49 323 GLN A C 1
ATOM 2462 O O . GLN A 1 323 ? 23.387 50.876 -28.915 1.00 19.97 323 GLN A O 1
ATOM 2468 N N . ASN A 1 324 ? 23.353 50.048 -31.014 1.00 17.23 324 ASN A N 1
ATOM 2469 C CA . ASN A 1 324 ? 22.530 48.895 -30.678 1.00 17.68 324 ASN A CA 1
ATOM 2470 C C . ASN A 1 324 ? 23.522 47.812 -30.238 1.00 16.75 324 ASN A C 1
ATOM 2471 O O . ASN A 1 324 ? 24.265 47.267 -31.052 1.00 15.92 324 ASN A O 1
ATOM 2476 N N . SER A 1 325 ? 23.532 47.520 -28.942 1.00 17.51 325 SER A N 1
ATOM 2477 C CA . SER A 1 325 ? 24.439 46.528 -28.374 1.00 16.56 325 SER A CA 1
ATOM 2478 C C . SER A 1 325 ? 24.088 45.101 -28.790 1.00 17.09 325 SER A C 1
ATOM 2479 O O . SER A 1 325 ? 24.897 44.191 -28.635 1.00 15.76 325 SER A O 1
ATOM 2482 N N . THR A 1 326 ? 22.885 44.913 -29.323 1.00 16.17 326 THR A N 1
ATOM 2483 C CA . THR A 1 326 ? 22.426 43.587 -29.727 1.00 15.35 326 THR A CA 1
ATOM 2484 C C . THR A 1 326 ? 22.020 43.466 -31.195 1.00 16.82 326 THR A C 1
ATOM 2485 O O . THR A 1 326 ? 21.050 42.777 -31.519 1.00 16.94 326 THR A O 1
ATOM 2489 N N . TYR A 1 327 ? 22.752 44.108 -32.095 1.00 17.59 327 TYR A N 1
ATOM 2490 C CA . TYR A 1 327 ? 22.380 43.999 -33.495 1.00 22.23 327 TYR A CA 1
ATOM 2491 C C . TYR A 1 327 ? 22.666 42.617 -34.100 1.00 21.67 327 TYR A C 1
ATOM 2492 O O . TYR A 1 327 ? 22.269 42.347 -35.228 1.00 21.34 327 TYR A O 1
ATOM 2501 N N . ASN A 1 328 ? 23.334 41.743 -33.346 1.00 23.03 328 ASN A N 1
ATOM 2502 C CA . ASN A 1 328 ? 23.630 40.374 -33.804 1.00 25.11 328 ASN A CA 1
ATOM 2503 C C . ASN A 1 328 ? 22.429 39.434 -33.607 1.00 24.12 328 ASN A C 1
ATOM 2504 O O . ASN A 1 328 ? 22.434 38.307 -34.104 1.00 23.10 328 ASN A O 1
ATOM 2509 N N . VAL A 1 329 ? 21.427 39.878 -32.849 1.00 21.07 329 VAL A N 1
ATOM 2510 C CA . VAL A 1 329 ? 20.245 39.057 -32.601 1.00 18.32 329 VAL A CA 1
ATOM 2511 C C . VAL A 1 329 ? 19.493 38.735 -33.890 1.00 18.74 329 VAL A C 1
ATOM 2512 O O . VAL A 1 329 ? 19.242 39.617 -34.708 1.00 18.64 329 VAL A O 1
ATOM 2516 N N . SER A 1 330 ? 19.140 37.466 -34.063 1.00 19.75 330 SER A N 1
ATOM 2517 C CA . SER A 1 330 ? 18.404 37.024 -35.241 1.00 20.86 330 SER A CA 1
ATOM 2518 C C . SER A 1 330 ? 17.068 36.437 -34.799 1.00 21.52 330 SER A C 1
ATOM 2519 O O . SER A 1 330 ? 16.807 36.296 -33.599 1.00 21.91 330 SER A O 1
ATOM 2522 N N . VAL A 1 331 ? 16.220 36.097 -35.764 1.00 21.26 331 VAL A N 1
ATOM 2523 C CA . VAL A 1 331 ? 14.911 35.535 -35.453 1.00 21.18 331 VAL A CA 1
ATOM 2524 C C . VAL A 1 331 ? 15.012 34.352 -34.486 1.00 19.78 331 VAL A C 1
ATOM 2525 O O . VAL A 1 331 ? 14.218 34.243 -33.550 1.00 19.46 331 VAL A O 1
ATOM 2529 N N . SER A 1 332 ? 15.994 33.479 -34.703 1.00 18.08 332 SER A N 1
ATOM 2530 C CA . SER A 1 332 ? 16.178 32.309 -33.844 1.00 19.51 332 SER A CA 1
ATOM 2531 C C . SER A 1 332 ? 16.514 32.643 -32.396 1.00 18.04 332 SER A C 1
ATOM 2532 O O . SER A 1 332 ? 15.836 32.184 -31.481 1.00 18.27 332 SER A O 1
ATOM 2535 N N . THR A 1 333 ? 17.565 33.431 -32.188 1.00 17.68 333 THR A N 1
ATOM 2536 C CA . THR A 1 333 ? 17.977 33.772 -30.833 1.00 17.99 333 THR A CA 1
ATOM 2537 C C . THR A 1 333 ? 16.914 34.575 -30.080 1.00 18.99 333 THR A C 1
ATOM 2538 O O . THR A 1 333 ? 16.661 34.318 -28.908 1.00 17.08 333 THR A O 1
ATOM 2542 N N . ARG A 1 334 ? 16.289 35.541 -30.748 1.00 20.10 334 ARG A N 1
ATOM 2543 C CA . ARG A 1 334 ? 15.249 36.339 -30.099 1.00 20.50 334 ARG A CA 1
ATOM 2544 C C . ARG A 1 334 ? 14.127 35.412 -29.637 1.00 20.01 334 ARG A C 1
ATOM 2545 O O . ARG A 1 334 ? 13.664 35.488 -28.499 1.00 19.11 334 ARG A O 1
ATOM 2553 N N . MET A 1 335 ? 13.711 34.520 -30.529 1.00 20.80 335 MET A N 1
ATOM 2554 C CA . MET A 1 335 ? 12.646 33.574 -30.238 1.00 19.22 335 MET A CA 1
ATOM 2555 C C . MET A 1 335 ? 13.012 32.704 -29.036 1.00 19.77 335 MET A C 1
ATOM 2556 O O . MET A 1 335 ? 12.171 32.416 -28.184 1.00 20.09 335 MET A O 1
ATOM 2561 N N . VAL A 1 336 ? 14.272 32.291 -28.958 1.00 18.73 336 VAL A N 1
ATOM 2562 C CA . VAL A 1 336 ? 14.728 31.469 -27.844 1.00 18.34 336 VAL A CA 1
ATOM 2563 C C . VAL A 1 336 ? 14.679 32.253 -26.532 1.00 18.12 336 VAL A C 1
ATOM 2564 O O . VAL A 1 336 ? 14.172 31.763 -25.525 1.00 18.48 336 VAL A O 1
ATOM 2568 N N . MET A 1 337 ? 15.200 33.473 -26.546 1.00 17.93 337 MET A N 1
ATOM 2569 C CA . MET A 1 337 ? 15.217 34.286 -25.334 1.00 19.00 337 MET A CA 1
ATOM 2570 C C . MET A 1 337 ? 13.824 34.687 -24.848 1.00 18.28 337 MET A C 1
ATOM 2571 O O . MET A 1 337 ? 13.588 34.755 -23.645 1.00 18.55 337 MET A O 1
ATOM 2576 N N . VAL A 1 338 ? 12.900 34.937 -25.773 1.00 17.23 338 VAL A N 1
ATOM 2577 C CA . VAL A 1 338 ? 11.543 35.302 -25.383 1.00 19.84 338 VAL A CA 1
ATOM 2578 C C . VAL A 1 338 ? 10.940 34.169 -24.561 1.00 20.60 338 VAL A C 1
ATOM 2579 O O . VAL A 1 338 ? 10.359 34.401 -23.501 1.00 22.26 338 VAL A O 1
ATOM 2583 N N . GLU A 1 339 ? 11.099 32.944 -25.051 1.00 21.67 339 GLU A N 1
ATOM 2584 C CA . GLU A 1 339 ? 10.593 31.763 -24.362 1.00 20.93 339 GLU A CA 1
ATOM 2585 C C . GLU A 1 339 ? 11.269 31.586 -22.999 1.00 20.63 339 GLU A C 1
ATOM 2586 O O . GLU A 1 339 ? 10.623 31.175 -22.038 1.00 21.56 339 GLU A O 1
ATOM 2592 N N . GLU A 1 340 ? 12.564 31.886 -22.908 1.00 18.68 340 GLU A N 1
ATOM 2593 C CA . GLU A 1 340 ? 13.261 31.757 -21.629 1.00 19.91 340 GLU A CA 1
ATOM 2594 C C . GLU A 1 340 ? 12.732 32.771 -20.606 1.00 20.26 340 GLU A C 1
ATOM 2595 O O . GLU A 1 340 ? 12.598 32.447 -19.423 1.00 20.04 340 GLU A O 1
ATOM 2601 N N . PHE A 1 341 ? 12.433 33.993 -21.055 1.00 19.33 341 PHE A N 1
ATOM 2602 C CA . PHE A 1 341 ? 11.909 35.014 -20.153 1.00 20.22 341 PHE A CA 1
ATOM 2603 C C . PHE A 1 341 ? 10.565 34.560 -19.583 1.00 21.77 341 PHE A C 1
ATOM 2604 O O . PHE A 1 341 ? 10.268 34.801 -18.412 1.00 21.58 341 PHE A O 1
ATOM 2612 N N . LYS A 1 342 ? 9.754 33.908 -20.416 1.00 22.48 342 LYS A N 1
ATOM 2613 C CA . LYS A 1 342 ? 8.445 33.420 -19.975 1.00 24.24 342 LYS A CA 1
ATOM 2614 C C . LYS A 1 342 ? 8.591 32.329 -18.922 1.00 22.99 342 LYS A C 1
ATOM 2615 O O . LYS A 1 342 ? 7.879 32.327 -17.921 1.00 22.05 342 LYS A O 1
ATOM 2621 N N . GLN A 1 343 ? 9.512 31.400 -19.151 1.00 23.26 343 GLN A N 1
ATOM 2622 C CA . GLN A 1 343 ? 9.743 30.324 -18.196 1.00 24.16 343 GLN A CA 1
ATOM 2623 C C . GLN A 1 343 ? 10.316 30.905 -16.903 1.00 24.42 343 GLN A C 1
ATOM 2624 O O . GLN A 1 343 ? 10.022 30.418 -15.807 1.00 24.38 343 GLN A O 1
ATOM 2630 N N . GLY A 1 344 ? 11.124 31.957 -17.033 1.00 22.46 344 GLY A N 1
ATOM 2631 C CA . GLY A 1 344 ? 11.709 32.586 -15.864 1.00 19.58 344 GLY A CA 1
ATOM 2632 C C . GLY A 1 344 ? 10.640 33.233 -15.002 1.00 20.70 344 GLY A C 1
ATOM 2633 O O . GLY A 1 344 ? 10.685 33.148 -13.777 1.00 19.91 344 GLY A O 1
ATOM 2634 N N . LEU A 1 345 ? 9.681 33.887 -15.650 1.00 19.65 345 LEU A N 1
ATOM 2635 C CA . LEU A 1 345 ? 8.586 34.550 -14.951 1.00 21.06 345 LEU A CA 1
ATOM 2636 C C . LEU A 1 345 ? 7.781 33.526 -14.147 1.00 23.20 345 LEU A C 1
ATOM 2637 O O . LEU A 1 345 ? 7.454 33.753 -12.983 1.00 23.39 345 LEU A O 1
ATOM 2642 N N . ALA A 1 346 ? 7.470 32.399 -14.780 1.00 23.03 346 ALA A N 1
ATOM 2643 C CA . ALA A 1 346 ? 6.697 31.341 -14.140 1.00 24.02 346 ALA A CA 1
ATOM 2644 C C . ALA A 1 346 ? 7.361 30.852 -12.856 1.00 24.24 346 ALA A C 1
ATOM 2645 O O . ALA A 1 346 ? 6.696 30.675 -11.828 1.00 22.45 346 ALA A O 1
ATOM 2647 N N . ILE A 1 347 ? 8.670 30.627 -12.921 1.00 22.89 347 ILE A N 1
ATOM 2648 C CA . ILE A 1 347 ? 9.403 30.151 -11.760 1.00 22.48 347 ILE A CA 1
ATOM 2649 C C . ILE A 1 347 ? 9.425 31.191 -10.640 1.00 22.07 347 ILE A C 1
ATOM 2650 O O . ILE A 1 347 ? 9.257 30.842 -9.475 1.00 22.57 347 ILE A O 1
ATOM 2655 N N . THR A 1 348 ? 9.618 32.464 -10.979 1.00 21.44 348 THR A N 1
ATOM 2656 C CA . THR A 1 348 ? 9.631 33.491 -9.943 1.00 23.07 348 THR A CA 1
ATOM 2657 C C . THR A 1 348 ? 8.241 33.675 -9.327 1.00 24.79 348 THR A C 1
ATOM 2658 O O . THR A 1 348 ? 8.127 34.056 -8.163 1.00 24.72 348 THR A O 1
ATOM 2662 N N . ASP A 1 349 ? 7.183 33.408 -10.093 1.00 25.98 349 ASP A N 1
ATOM 2663 C CA . ASP A 1 349 ? 5.835 33.533 -9.540 1.00 29.50 349 ASP A CA 1
ATOM 2664 C C . ASP A 1 349 ? 5.686 32.512 -8.423 1.00 30.47 349 ASP A C 1
ATOM 2665 O O . ASP A 1 349 ? 5.132 32.809 -7.365 1.00 32.31 349 ASP A O 1
ATOM 2670 N N . GLU A 1 350 ? 6.189 31.308 -8.672 1.00 30.37 350 GLU A N 1
ATOM 2671 C CA . GLU A 1 350 ? 6.134 30.230 -7.696 1.00 31.49 350 GLU A CA 1
ATOM 2672 C C . GLU A 1 350 ? 6.932 30.608 -6.452 1.00 32.65 350 GLU A C 1
ATOM 2673 O O . GLU A 1 350 ? 6.457 30.453 -5.331 1.00 32.90 350 GLU A O 1
ATOM 2679 N N . ILE A 1 351 ? 8.144 31.116 -6.656 1.00 33.60 351 ILE A N 1
ATOM 2680 C CA . ILE A 1 351 ? 9.005 31.516 -5.548 1.00 33.39 351 ILE A CA 1
ATOM 2681 C C . ILE A 1 351 ? 8.328 32.556 -4.654 1.00 35.22 351 ILE A C 1
ATOM 2682 O O . ILE A 1 351 ? 8.408 32.475 -3.429 1.00 34.85 351 ILE A O 1
ATOM 2687 N N . LEU A 1 352 ? 7.659 33.528 -5.266 1.00 35.80 352 LEU A N 1
ATOM 2688 C CA . LEU A 1 352 ? 6.974 34.563 -4.504 1.00 38.49 352 LEU A CA 1
ATOM 2689 C C . LEU A 1 352 ? 5.815 33.982 -3.698 1.00 39.42 352 LEU A C 1
ATOM 2690 O O . LEU A 1 352 ? 5.385 34.569 -2.704 1.00 40.59 352 LEU A O 1
ATOM 2695 N N . LEU A 1 353 ? 5.308 32.831 -4.131 1.00 38.73 353 LEU A N 1
ATOM 2696 C CA . LEU A 1 353 ? 4.205 32.173 -3.436 1.00 38.53 353 LEU A CA 1
ATOM 2697 C C . LEU A 1 353 ? 4.734 31.099 -2.493 1.00 38.12 353 LEU A C 1
ATOM 2698 O O . LEU A 1 353 ? 3.961 30.382 -1.864 1.00 38.24 353 LEU A O 1
ATOM 2703 N N . SER A 1 354 ? 6.056 30.995 -2.404 1.00 37.46 354 SER A N 1
ATOM 2704 C CA . SER A 1 354 ? 6.707 30.009 -1.550 1.00 37.97 354 SER A CA 1
ATOM 2705 C C . SER A 1 354 ? 6.407 28.591 -2.006 1.00 38.06 354 SER A C 1
ATOM 2706 O O . SER A 1 354 ? 6.326 27.674 -1.192 1.00 39.06 354 SER A O 1
ATOM 2709 N N . LYS A 1 355 ? 6.238 28.417 -3.311 1.00 37.23 355 LYS A N 1
ATOM 2710 C CA . LYS A 1 355 ? 5.958 27.103 -3.873 1.00 36.35 355 LYS A CA 1
ATOM 2711 C C . LYS A 1 355 ? 7.215 26.548 -4.546 1.00 34.77 355 LYS A C 1
ATOM 2712 O O . LYS A 1 355 ? 7.197 25.469 -5.137 1.00 34.74 355 LYS A O 1
ATOM 2718 N N . ALA A 1 356 ? 8.307 27.300 -4.447 1.00 33.00 356 ALA A N 1
ATOM 2719 C CA . ALA A 1 356 ? 9.585 26.906 -5.026 1.00 30.99 356 ALA A CA 1
ATOM 2720 C C . ALA A 1 356 ? 10.705 27.737 -4.400 1.00 30.58 356 ALA A C 1
ATOM 2721 O O . ALA A 1 356 ? 10.456 28.812 -3.856 1.00 29.57 356 ALA A O 1
ATOM 2723 N N . GLU A 1 357 ? 11.932 27.230 -4.474 1.00 29.90 357 GLU A N 1
ATOM 2724 C CA . GLU A 1 357 ? 13.092 27.928 -3.925 1.00 30.63 357 GLU A CA 1
ATOM 2725 C C . GLU A 1 357 ? 13.868 28.611 -5.051 1.00 28.11 357 GLU A C 1
ATOM 2726 O O . GLU A 1 357 ? 13.725 28.250 -6.220 1.00 28.69 357 GLU A O 1
ATOM 2732 N N . TRP A 1 358 ? 14.700 29.586 -4.696 1.00 24.88 358 TRP A N 1
ATOM 2733 C CA . TRP A 1 358 ? 15.502 30.286 -5.691 1.00 22.66 358 TRP A CA 1
ATOM 2734 C C . TRP A 1 358 ? 16.366 29.310 -6.494 1.00 22.68 358 TRP A C 1
ATOM 2735 O O . TRP A 1 358 ? 16.714 29.576 -7.640 1.00 21.42 358 TRP A O 1
ATOM 2746 N N . SER A 1 359 ? 16.700 28.175 -5.890 1.00 22.82 359 SER A N 1
ATOM 2747 C CA . SER A 1 359 ? 17.534 27.184 -6.556 1.00 25.11 359 SER A CA 1
ATOM 2748 C C . SER A 1 359 ? 16.910 26.684 -7.854 1.00 25.85 359 SER A C 1
ATOM 2749 O O . SER A 1 359 ? 17.622 26.276 -8.768 1.00 28.62 359 SER A O 1
ATOM 2752 N N . LYS A 1 360 ? 15.584 26.715 -7.942 1.00 25.37 360 LYS A N 1
ATOM 2753 C CA . LYS A 1 360 ? 14.918 26.246 -9.151 1.00 25.37 360 LYS A CA 1
ATOM 2754 C C . LYS A 1 360 ? 15.165 27.174 -10.342 1.00 24.10 360 LYS A C 1
ATOM 2755 O O . LYS A 1 360 ? 15.229 26.722 -11.484 1.00 22.84 360 LYS A O 1
ATOM 2761 N N . LEU A 1 361 ? 15.307 28.468 -10.070 1.00 25.31 361 LEU A N 1
ATOM 2762 C CA . LEU A 1 361 ? 15.546 29.457 -11.123 1.00 25.24 361 LEU A CA 1
ATOM 2763 C C . LEU A 1 361 ? 16.928 29.284 -11.746 1.00 26.05 361 LEU A C 1
ATOM 2764 O O . LEU A 1 361 ? 17.121 29.555 -12.928 1.00 27.00 361 LEU A O 1
ATOM 2769 N N . PHE A 1 362 ? 17.888 28.825 -10.951 1.00 28.33 362 PHE A N 1
ATOM 2770 C CA . PHE A 1 362 ? 19.247 28.647 -11.446 1.00 30.20 362 PHE A CA 1
ATOM 2771 C C . PHE A 1 362 ? 19.582 27.218 -11.863 1.00 32.75 362 PHE A C 1
ATOM 2772 O O . PHE A 1 362 ? 20.750 26.868 -12.020 1.00 33.25 362 PHE A O 1
ATOM 2780 N N . GLU A 1 363 ? 18.554 26.394 -12.040 1.00 35.45 363 GLU A N 1
ATOM 2781 C CA . GLU A 1 363 ? 18.757 25.022 -12.481 1.00 39.57 363 GLU A CA 1
ATOM 2782 C C . GLU A 1 363 ? 19.100 25.089 -13.963 1.00 41.04 363 GLU A C 1
ATOM 2783 O O . GLU A 1 363 ? 18.411 25.761 -14.728 1.00 41.77 363 GLU A O 1
ATOM 2789 N N . ALA A 1 364 ? 20.166 24.405 -14.363 1.00 41.80 364 ALA A N 1
ATOM 2790 C CA . ALA A 1 364 ? 20.574 24.395 -15.761 1.00 41.96 364 ALA A CA 1
ATOM 2791 C C . ALA A 1 364 ? 19.967 23.181 -16.452 1.00 43.10 364 ALA A C 1
ATOM 2792 O O . ALA A 1 364 ? 20.548 22.099 -16.434 1.00 45.16 364 ALA A O 1
ATOM 2794 N N . PRO A 1 365 ? 18.783 23.343 -17.067 1.00 43.22 365 PRO A N 1
ATOM 2795 C CA . PRO A 1 365 ? 18.116 22.235 -17.761 1.00 43.13 365 PRO A CA 1
ATOM 2796 C C . PRO A 1 365 ? 19.067 21.527 -18.723 1.00 41.92 365 PRO A C 1
ATOM 2797 O O . PRO A 1 365 ? 20.070 22.103 -19.150 1.00 41.98 365 PRO A O 1
ATOM 2801 N N . ASN A 1 366 ? 18.758 20.278 -19.059 1.00 40.47 366 ASN A N 1
ATOM 2802 C CA . ASN A 1 366 ? 19.610 19.528 -19.971 1.00 38.81 366 ASN A CA 1
ATOM 2803 C C . ASN A 1 366 ? 19.353 19.991 -21.399 1.00 36.70 366 ASN A C 1
ATOM 2804 O O . ASN A 1 366 ? 18.337 19.642 -22.004 1.00 35.30 366 ASN A O 1
ATOM 2809 N N . PHE A 1 367 ? 20.277 20.788 -21.924 1.00 34.82 367 PHE A N 1
ATOM 2810 C CA . PHE A 1 367 ? 20.168 21.303 -23.283 1.00 32.76 367 PHE A CA 1
ATOM 2811 C C . PHE A 1 367 ? 20.112 20.134 -24.262 1.00 33.21 367 PHE A C 1
ATOM 2812 O O . PHE A 1 367 ? 19.404 20.178 -25.268 1.00 31.61 367 PHE A O 1
ATOM 2820 N N . PHE A 1 368 ? 20.862 19.084 -23.946 1.00 33.60 368 PHE A N 1
ATOM 2821 C CA . PHE A 1 368 ? 20.935 17.898 -24.788 1.00 35.40 368 PHE A CA 1
ATOM 2822 C C . PHE A 1 368 ? 19.643 17.082 -24.831 1.00 36.87 368 PHE A C 1
ATOM 2823 O O . PHE A 1 368 ? 19.622 15.968 -25.359 1.00 36.07 368 PHE A O 1
ATOM 2831 N N . GLN A 1 369 ? 18.563 17.643 -24.294 1.00 36.92 369 GLN A N 1
ATOM 2832 C CA . GLN A 1 369 ? 17.283 16.957 -24.295 1.00 36.96 369 GLN A CA 1
ATOM 2833 C C . GLN A 1 369 ? 16.094 17.855 -24.613 1.00 37.43 369 GLN A C 1
ATOM 2834 O O . GLN A 1 369 ? 14.982 17.355 -24.792 1.00 35.94 369 GLN A O 1
ATOM 2840 N N . LYS A 1 370 ? 16.303 19.169 -24.688 1.00 36.16 370 LYS A N 1
ATOM 2841 C CA . LYS A 1 370 ? 15.177 20.051 -24.972 1.00 36.55 370 LYS A CA 1
ATOM 2842 C C . LYS A 1 370 ? 14.752 20.118 -26.433 1.00 34.88 370 LYS A C 1
ATOM 2843 O O . LYS A 1 370 ? 13.674 20.619 -26.734 1.00 35.28 370 LYS A O 1
ATOM 2849 N N . TYR A 1 371 ? 15.584 19.615 -27.339 1.00 33.96 371 TYR A N 1
ATOM 2850 C CA . TYR A 1 371 ? 15.239 19.628 -28.759 1.00 34.31 371 TYR A CA 1
ATOM 2851 C C . TYR A 1 371 ? 15.242 18.215 -29.347 1.00 35.37 371 TYR A C 1
ATOM 2852 O O . TYR A 1 371 ? 15.933 17.327 -28.854 1.00 34.80 371 TYR A O 1
ATOM 2861 N N . LYS A 1 372 ? 14.463 18.017 -30.405 1.00 36.11 372 LYS A N 1
ATOM 2862 C CA . LYS A 1 372 ? 14.358 16.713 -31.051 1.00 36.64 372 LYS A CA 1
ATOM 2863 C C . LYS A 1 372 ? 15.490 16.453 -32.033 1.00 37.16 372 LYS A C 1
ATOM 2864 O O . LYS A 1 372 ? 15.855 15.302 -32.279 1.00 38.76 372 LYS A O 1
ATOM 2870 N N . HIS A 1 373 ? 16.042 17.524 -32.591 1.00 35.34 373 HIS A N 1
ATOM 2871 C CA . HIS A 1 373 ? 17.129 17.415 -33.552 1.00 34.97 373 HIS A CA 1
ATOM 2872 C C . HIS A 1 373 ? 18.281 18.342 -33.183 1.00 33.63 373 HIS A C 1
ATOM 2873 O O . HIS A 1 373 ? 18.072 19.412 -32.604 1.00 32.40 373 HIS A O 1
ATOM 2880 N N . TYR A 1 374 ? 19.494 17.925 -33.529 1.00 30.44 374 TYR A N 1
ATOM 2881 C CA . TYR A 1 374 ? 20.683 18.707 -33.239 1.00 29.02 374 TYR A CA 1
ATOM 2882 C C . TYR A 1 374 ? 21.718 18.638 -34.351 1.00 28.63 374 TYR A C 1
ATOM 2883 O O . TYR A 1 374 ? 21.658 17.785 -35.235 1.00 29.13 374 TYR A O 1
ATOM 2892 N N . ILE A 1 375 ? 22.667 19.562 -34.299 1.00 26.78 375 ILE A N 1
ATOM 2893 C CA . ILE A 1 375 ? 23.773 19.578 -35.239 1.00 26.03 375 ILE A CA 1
ATOM 2894 C C . ILE A 1 375 ? 24.987 19.653 -34.337 1.00 26.62 375 ILE A C 1
ATOM 2895 O O . ILE A 1 375 ? 25.009 20.441 -33.392 1.00 26.63 375 ILE A O 1
ATOM 2900 N N . VAL A 1 376 ? 25.978 18.812 -34.607 1.00 28.45 376 VAL A N 1
ATOM 2901 C CA . VAL A 1 376 ? 27.200 18.807 -33.820 1.00 28.72 376 VAL A CA 1
ATOM 2902 C C . VAL A 1 376 ? 28.311 19.392 -34.676 1.00 29.56 376 VAL A C 1
ATOM 2903 O O . VAL A 1 376 ? 28.526 18.964 -35.812 1.00 29.94 376 VAL A O 1
ATOM 2907 N N . LEU A 1 377 ? 28.999 20.385 -34.125 1.00 27.96 377 LEU A N 1
ATOM 2908 C CA . LEU A 1 377 ? 30.076 21.070 -34.823 1.00 28.67 377 LEU A CA 1
ATOM 2909 C C . LEU A 1 377 ? 31.410 20.710 -34.191 1.00 29.57 377 LEU A C 1
ATOM 2910 O O . LEU A 1 377 ? 31.611 20.897 -32.990 1.00 29.83 377 LEU A O 1
ATOM 2915 N N . LEU A 1 378 ? 32.316 20.184 -35.010 1.00 31.42 378 LEU A N 1
ATOM 2916 C CA . LEU A 1 378 ? 33.636 19.770 -34.548 1.00 32.87 378 LEU A CA 1
ATOM 2917 C C . LEU A 1 378 ? 34.772 20.584 -35.147 1.00 33.21 378 LEU A C 1
ATOM 2918 O O . LEU A 1 378 ? 34.830 20.808 -36.356 1.00 32.87 378 LEU A O 1
ATOM 2923 N N . ALA A 1 379 ? 35.673 21.026 -34.278 1.00 32.85 379 ALA A N 1
ATOM 2924 C CA . ALA A 1 379 ? 36.830 21.808 -34.684 1.00 33.45 379 ALA A CA 1
ATOM 2925 C C . ALA A 1 379 ? 38.041 21.212 -33.983 1.00 33.94 379 ALA A C 1
ATOM 2926 O O . ALA A 1 379 ? 37.992 20.918 -32.788 1.00 34.91 379 ALA A O 1
ATOM 2928 N N . SER A 1 380 ? 39.123 21.024 -34.728 1.00 34.70 380 SER A N 1
ATOM 2929 C CA . SER A 1 380 ? 40.334 20.448 -34.164 1.00 36.43 380 SER A CA 1
ATOM 2930 C C . SER A 1 380 ? 41.575 21.012 -34.835 1.00 36.76 380 SER A C 1
ATOM 2931 O O . SER A 1 380 ? 41.505 21.555 -35.935 1.00 36.69 380 SER A O 1
ATOM 2934 N N . ALA A 1 381 ? 42.711 20.885 -34.158 1.00 38.30 381 ALA A N 1
ATOM 2935 C CA . ALA A 1 381 ? 43.983 21.368 -34.682 1.00 40.32 381 ALA A CA 1
ATOM 2936 C C . ALA A 1 381 ? 45.108 20.443 -34.211 1.00 41.29 381 ALA A C 1
ATOM 2937 O O . ALA A 1 381 ? 44.913 19.625 -33.308 1.00 41.14 381 ALA A O 1
ATOM 2939 N N . PRO A 1 382 ? 46.299 20.556 -34.822 1.00 42.46 382 PRO A N 1
ATOM 2940 C CA . PRO A 1 382 ? 47.429 19.706 -34.433 1.00 44.64 382 PRO A CA 1
ATOM 2941 C C . PRO A 1 382 ? 48.001 19.994 -33.040 1.00 45.36 382 PRO A C 1
ATOM 2942 O O . PRO A 1 382 ? 48.525 19.093 -32.386 1.00 46.66 382 PRO A O 1
ATOM 2946 N N . THR A 1 383 ? 47.895 21.241 -32.588 1.00 46.48 383 THR A N 1
ATOM 2947 C CA . THR A 1 383 ? 48.402 21.624 -31.271 1.00 46.35 383 THR A CA 1
ATOM 2948 C C . THR A 1 383 ? 47.371 22.416 -30.469 1.00 47.56 383 THR A C 1
ATOM 2949 O O . THR A 1 383 ? 46.466 23.031 -31.037 1.00 47.92 383 THR A O 1
ATOM 2953 N N . GLU A 1 384 ? 47.516 22.401 -29.147 1.00 47.23 384 GLU A N 1
ATOM 2954 C CA . GLU A 1 384 ? 46.601 23.121 -28.268 1.00 45.65 384 GLU A CA 1
ATOM 2955 C C . GLU A 1 384 ? 46.614 24.613 -28.582 1.00 44.64 384 GLU A C 1
ATOM 2956 O O . GLU A 1 384 ? 45.591 25.286 -28.469 1.00 44.10 384 GLU A O 1
ATOM 2962 N N . LYS A 1 385 ? 47.773 25.127 -28.978 1.00 44.45 385 LYS A N 1
ATOM 2963 C CA . LYS A 1 385 ? 47.890 26.542 -29.306 1.00 45.07 385 LYS A CA 1
ATOM 2964 C C . LYS A 1 385 ? 47.049 26.875 -30.536 1.00 44.75 385 LYS A C 1
ATOM 2965 O O . LYS A 1 385 ? 46.382 27.908 -30.581 1.00 43.96 385 LYS A O 1
ATOM 2971 N N . GLN A 1 386 ? 47.088 25.998 -31.535 1.00 44.26 386 GLN A N 1
ATOM 2972 C CA . GLN A 1 386 ? 46.328 26.212 -32.762 1.00 43.39 386 GLN A CA 1
ATOM 2973 C C . GLN A 1 386 ? 44.846 25.948 -32.552 1.00 40.80 386 GLN A C 1
ATOM 2974 O O . GLN A 1 386 ? 44.009 26.523 -33.241 1.00 41.04 386 GLN A O 1
ATOM 2980 N N . ARG A 1 387 ? 44.522 25.079 -31.602 1.00 39.32 387 ARG A N 1
ATOM 2981 C CA . ARG A 1 387 ? 43.129 24.781 -31.305 1.00 37.57 387 ARG A CA 1
ATOM 2982 C C . ARG A 1 387 ? 42.467 26.060 -30.797 1.00 38.55 387 ARG A C 1
ATOM 2983 O O . ARG A 1 387 ? 41.379 26.428 -31.245 1.00 38.56 387 ARG A O 1
ATOM 2991 N N . LEU A 1 388 ? 43.135 26.737 -29.865 1.00 37.48 388 LEU A N 1
ATOM 2992 C CA . LEU A 1 388 ? 42.607 27.972 -29.296 1.00 37.01 388 LEU A CA 1
ATOM 2993 C C . LEU A 1 388 ? 42.328 29.027 -30.358 1.00 35.18 388 LEU A C 1
ATOM 2994 O O . LEU A 1 388 ? 41.271 29.654 -30.347 1.00 35.19 388 LEU A O 1
ATOM 2999 N N . GLU A 1 389 ? 43.267 29.214 -31.280 1.00 34.00 389 GLU A N 1
ATOM 3000 C CA . GLU A 1 389 ? 43.104 30.204 -32.344 1.00 33.66 389 GLU A CA 1
ATOM 3001 C C . GLU A 1 389 ? 41.984 29.799 -33.309 1.00 32.38 389 GLU A C 1
ATOM 3002 O O . GLU A 1 389 ? 41.146 30.616 -33.685 1.00 32.34 389 GLU A O 1
ATOM 3008 N N . TRP A 1 390 ? 41.986 28.527 -33.696 1.00 30.47 390 TRP A N 1
ATOM 3009 C CA . TRP A 1 390 ? 41.003 27.969 -34.620 1.00 29.07 390 TRP A CA 1
ATOM 3010 C C . TRP A 1 390 ? 39.584 28.110 -34.074 1.00 27.68 390 TRP A C 1
ATOM 3011 O O . TRP A 1 390 ? 38.703 28.641 -34.751 1.00 28.02 390 TRP A O 1
ATOM 3022 N N . VAL A 1 391 ? 39.372 27.635 -32.849 1.00 27.55 391 VAL A N 1
ATOM 3023 C CA . VAL A 1 391 ? 38.061 27.694 -32.206 1.00 26.75 391 VAL A CA 1
ATOM 3024 C C . VAL A 1 391 ? 37.503 29.114 -32.141 1.00 27.87 391 VAL A C 1
ATOM 3025 O O . VAL A 1 391 ? 36.291 29.321 -32.257 1.00 27.06 391 VAL A O 1
ATOM 3029 N N . GLY A 1 392 ? 38.381 30.091 -31.953 1.00 26.59 392 GLY A N 1
ATOM 3030 C CA . GLY A 1 392 ? 37.928 31.465 -31.902 1.00 25.27 392 GLY A CA 1
ATOM 3031 C C . GLY A 1 392 ? 37.390 31.868 -33.260 1.00 24.57 392 GLY A C 1
ATOM 3032 O O . GLY A 1 392 ? 36.335 32.494 -33.368 1.00 24.30 392 GLY A O 1
ATOM 3033 N N . LEU A 1 393 ? 38.121 31.503 -34.307 1.00 22.98 393 LEU A N 1
ATOM 3034 C CA . LEU A 1 393 ? 37.710 31.822 -35.668 1.00 23.32 393 LEU A CA 1
ATOM 3035 C C . LEU A 1 393 ? 36.374 31.153 -36.019 1.00 23.43 393 LEU A C 1
ATOM 3036 O O . LEU A 1 393 ? 35.466 31.800 -36.550 1.00 24.36 393 LEU A O 1
ATOM 3041 N N . VAL A 1 394 ? 36.251 29.866 -35.709 1.00 21.11 394 VAL A N 1
ATOM 3042 C CA . VAL A 1 394 ? 35.028 29.128 -36.003 1.00 22.14 394 VAL A CA 1
ATOM 3043 C C . VAL A 1 394 ? 33.818 29.698 -35.263 1.00 23.40 394 VAL A C 1
ATOM 3044 O O . VAL A 1 394 ? 32.733 29.832 -35.839 1.00 21.69 394 VAL A O 1
ATOM 3048 N N . GLU A 1 395 ? 34.002 30.036 -33.989 1.00 22.79 395 GLU A N 1
ATOM 3049 C CA . GLU A 1 395 ? 32.913 30.599 -33.196 1.00 21.47 395 GLU A CA 1
ATOM 3050 C C . GLU A 1 395 ? 32.375 31.879 -33.843 1.00 20.78 395 GLU A C 1
ATOM 3051 O O . GLU A 1 395 ? 31.174 32.137 -33.827 1.00 20.73 395 GLU A O 1
ATOM 3057 N N . SER A 1 396 ? 33.272 32.677 -34.410 1.00 20.45 396 SER A N 1
ATOM 3058 C CA . SER A 1 396 ? 32.880 33.931 -35.047 1.00 22.27 396 SER A CA 1
ATOM 3059 C C . SER A 1 396 ? 32.107 33.743 -36.349 1.00 21.18 396 SER A C 1
ATOM 3060 O O . SER A 1 396 ? 31.544 34.702 -36.873 1.00 23.07 396 SER A O 1
ATOM 3063 N N . LYS A 1 397 ? 32.078 32.516 -36.863 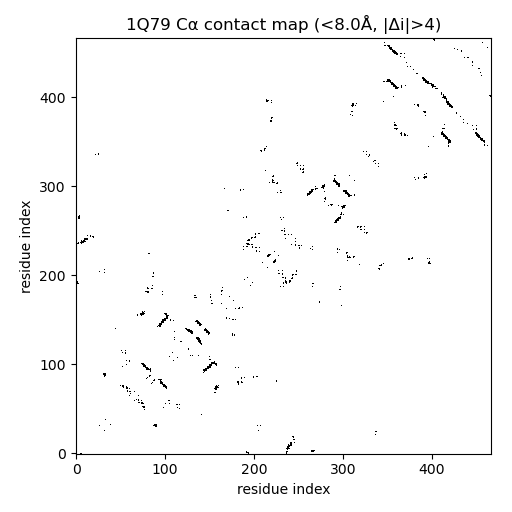1.00 21.73 397 LYS A N 1
ATOM 3064 C CA . LYS A 1 397 ? 31.389 32.209 -38.122 1.00 21.02 397 LYS A CA 1
ATOM 3065 C C . LYS A 1 397 ? 30.074 31.460 -37.929 1.00 20.82 397 LYS A C 1
ATOM 3066 O O . LYS A 1 397 ? 29.266 31.384 -38.851 1.00 23.79 397 LYS A O 1
ATOM 3072 N N . ILE A 1 398 ? 29.860 30.898 -36.745 1.00 20.65 398 ILE A N 1
ATOM 3073 C CA . ILE A 1 398 ? 28.657 30.116 -36.489 1.00 20.64 398 ILE A CA 1
ATOM 3074 C C . ILE A 1 398 ? 27.328 30.781 -36.850 1.00 22.82 398 ILE A C 1
ATOM 3075 O O . ILE A 1 398 ? 26.391 30.094 -37.264 1.00 23.14 398 ILE A O 1
ATOM 3080 N N . ARG A 1 399 ? 27.225 32.099 -36.726 1.00 22.77 399 ARG A N 1
ATOM 3081 C CA . ARG A 1 399 ? 25.959 32.715 -37.074 1.00 25.46 399 ARG A CA 1
ATOM 3082 C C . ARG A 1 399 ? 25.673 32.605 -38.560 1.00 25.22 399 ARG A C 1
ATOM 3083 O O . ARG A 1 399 ? 24.524 32.738 -38.982 1.00 24.83 399 ARG A O 1
ATOM 3091 N N . ILE A 1 400 ? 26.713 32.357 -39.355 1.00 24.94 400 ILE A N 1
ATOM 3092 C CA . ILE A 1 400 ? 26.533 32.194 -40.794 1.00 22.84 400 ILE A CA 1
ATOM 3093 C C . ILE A 1 400 ? 25.682 30.949 -41.019 1.00 22.93 400 ILE A C 1
ATOM 3094 O O . ILE A 1 400 ? 24.773 30.958 -41.843 1.00 23.16 400 ILE A O 1
ATOM 3099 N N . LEU A 1 401 ? 25.979 29.880 -40.279 1.00 22.78 401 LEU A N 1
ATOM 3100 C CA . LEU A 1 401 ? 25.220 28.634 -40.394 1.00 21.67 401 LEU A CA 1
ATOM 3101 C C . LEU A 1 401 ? 23.791 28.855 -39.919 1.00 23.41 401 LEU A C 1
ATOM 3102 O O . LEU A 1 401 ? 22.835 28.427 -40.574 1.00 23.79 401 LEU A O 1
ATOM 3107 N N . VAL A 1 402 ? 23.647 29.522 -38.775 1.00 22.50 402 VAL A N 1
ATOM 3108 C CA . VAL A 1 402 ? 22.321 29.805 -38.226 1.00 21.40 402 VAL A CA 1
ATOM 3109 C C . VAL A 1 402 ? 21.529 30.609 -39.254 1.00 22.65 402 VAL A C 1
ATOM 3110 O O . VAL A 1 402 ? 20.362 30.330 -39.514 1.00 23.00 402 VAL A O 1
ATOM 3114 N N . GLY A 1 403 ? 22.179 31.606 -39.841 1.00 23.19 403 GLY A N 1
ATOM 3115 C CA . GLY A 1 403 ? 21.526 32.428 -40.838 1.00 24.60 403 GLY A CA 1
ATOM 3116 C C . GLY A 1 403 ? 20.995 31.612 -42.005 1.00 27.03 403 GLY A C 1
ATOM 3117 O O . GLY A 1 403 ? 19.838 31.775 -42.403 1.00 27.32 403 GLY A O 1
ATOM 3118 N N . SER A 1 404 ? 21.824 30.733 -42.561 1.00 26.43 404 SER A N 1
ATOM 3119 C CA . SER A 1 404 ? 21.384 29.922 -43.690 1.00 29.49 404 SER A CA 1
ATOM 3120 C C . SER A 1 404 ? 20.286 28.953 -43.254 1.00 29.80 404 SER A C 1
ATOM 3121 O O . SER A 1 404 ? 19.376 28.660 -44.028 1.00 30.71 404 SER A O 1
ATOM 3124 N N . LEU A 1 405 ? 20.367 28.459 -42.019 1.00 28.53 405 LEU A N 1
ATOM 3125 C CA . LEU A 1 405 ? 19.356 27.537 -41.503 1.00 27.81 405 LEU A CA 1
ATOM 3126 C C . LEU A 1 405 ? 17.994 28.218 -41.379 1.00 29.11 405 LEU A C 1
ATOM 3127 O O . LEU A 1 405 ? 16.952 27.581 -41.522 1.00 29.58 405 LEU A O 1
ATOM 3132 N N . GLU A 1 406 ? 18.004 29.515 -41.107 1.00 29.49 406 GLU A N 1
ATOM 3133 C CA . GLU A 1 406 ? 16.762 30.261 -40.977 1.00 31.08 406 GLU A CA 1
ATOM 3134 C C . GLU A 1 406 ? 16.108 30.453 -42.344 1.00 33.35 406 GLU A C 1
ATOM 3135 O O . GLU A 1 406 ? 14.897 30.661 -42.438 1.00 32.84 406 GLU A O 1
ATOM 3141 N N . LYS A 1 407 ? 16.908 30.365 -43.402 1.00 34.87 407 LYS A N 1
ATOM 3142 C CA . LYS A 1 407 ? 16.386 30.514 -44.759 1.00 38.34 407 LYS A CA 1
ATOM 3143 C C . LYS A 1 407 ? 15.795 29.191 -45.242 1.00 38.67 407 LYS A C 1
ATOM 3144 O O . LYS A 1 407 ? 15.115 29.142 -46.264 1.00 39.18 407 LYS A O 1
ATOM 3150 N N . ASN A 1 408 ? 16.065 28.120 -44.505 1.00 40.68 408 ASN A N 1
ATOM 3151 C CA . ASN A 1 408 ? 15.558 26.799 -44.850 1.00 41.00 408 ASN A CA 1
ATOM 3152 C C . ASN A 1 408 ? 14.071 26.708 -44.512 1.00 42.41 408 ASN A C 1
ATOM 3153 O O . ASN A 1 408 ? 13.671 26.910 -43.364 1.00 42.57 408 ASN A O 1
ATOM 3158 N N . GLU A 1 409 ? 13.262 26.394 -45.519 1.00 43.24 409 GLU A N 1
ATOM 3159 C CA . GLU A 1 409 ? 11.812 26.288 -45.368 1.00 43.11 409 GLU A CA 1
ATOM 3160 C C . GLU A 1 409 ? 11.321 25.365 -44.248 1.00 41.37 409 GLU A C 1
ATOM 3161 O O . GLU A 1 409 ? 10.211 25.535 -43.747 1.00 41.76 409 GLU A O 1
ATOM 3167 N N . PHE A 1 410 ? 12.136 24.394 -43.853 1.00 38.57 410 PHE A N 1
ATOM 3168 C CA . PHE A 1 410 ? 11.732 23.440 -42.816 1.00 38.39 410 PHE A CA 1
ATOM 3169 C C . PHE A 1 410 ? 12.146 23.806 -41.388 1.00 36.52 410 PHE A C 1
ATOM 3170 O O . PHE A 1 410 ? 11.761 23.133 -40.431 1.00 36.26 410 PHE A O 1
ATOM 3178 N N . ILE A 1 411 ? 12.916 24.877 -41.248 1.00 34.63 411 ILE A N 1
ATOM 3179 C CA . ILE A 1 411 ? 13.411 25.297 -39.942 1.00 32.41 411 ILE A CA 1
ATOM 3180 C C . ILE A 1 411 ? 12.614 26.397 -39.253 1.00 31.89 411 ILE A C 1
ATOM 3181 O O . ILE A 1 411 ? 12.253 27.398 -39.876 1.00 31.14 411 ILE A O 1
ATOM 3186 N N . THR A 1 412 ? 12.341 26.209 -37.963 1.00 30.43 412 THR A N 1
ATOM 3187 C CA . THR A 1 412 ? 11.658 27.244 -37.191 1.00 30.04 412 THR A CA 1
ATOM 3188 C C . THR A 1 412 ? 12.766 28.044 -36.504 1.00 28.94 412 THR A C 1
ATOM 3189 O O . THR A 1 412 ? 12.744 29.274 -36.511 1.00 27.28 412 THR A O 1
ATOM 3193 N N . LEU A 1 413 ? 13.740 27.337 -35.927 1.00 27.49 413 LEU A N 1
ATOM 3194 C CA . LEU A 1 413 ? 14.865 27.991 -35.256 1.00 26.40 413 LEU A CA 1
ATOM 3195 C C . LEU A 1 413 ? 16.060 27.071 -34.992 1.00 25.26 413 LEU A C 1
ATOM 3196 O O . LEU A 1 413 ? 15.936 25.842 -34.964 1.00 23.39 413 LEU A O 1
ATOM 3201 N N . ALA A 1 414 ? 17.219 27.695 -34.797 1.00 24.78 414 ALA A N 1
ATOM 3202 C CA . ALA A 1 414 ? 18.466 26.997 -34.496 1.00 23.17 414 ALA A CA 1
ATOM 3203 C C . ALA A 1 414 ? 19.005 27.648 -33.225 1.00 22.91 414 ALA A C 1
ATOM 3204 O O . ALA A 1 414 ? 19.199 28.865 -33.184 1.00 22.42 414 ALA A O 1
ATOM 3206 N N . HIS A 1 415 ? 19.236 26.847 -32.190 1.00 22.13 415 HIS A N 1
ATOM 3207 C CA . HIS A 1 415 ? 19.734 27.367 -30.917 1.00 22.12 415 HIS A CA 1
ATOM 3208 C C . HIS A 1 415 ? 21.144 26.878 -30.609 1.00 22.58 415 HIS A C 1
ATOM 3209 O O . HIS A 1 415 ? 21.344 25.734 -30.193 1.00 23.52 415 HIS A O 1
ATOM 3216 N N . VAL A 1 416 ? 22.120 27.757 -30.808 1.00 21.94 416 VAL A N 1
ATOM 3217 C CA . VAL A 1 416 ? 23.512 27.426 -30.542 1.00 21.99 416 VAL A CA 1
ATOM 3218 C C . VAL A 1 416 ? 23.810 27.524 -29.040 1.00 22.73 416 VAL A C 1
ATOM 3219 O O . VAL A 1 416 ? 23.620 28.580 -28.436 1.00 24.66 416 VAL A O 1
ATOM 3223 N N . ASN A 1 417 ? 24.270 26.434 -28.438 1.00 22.26 417 ASN A N 1
ATOM 3224 C CA . ASN A 1 417 ? 24.624 26.443 -27.022 1.00 22.60 417 ASN A CA 1
ATOM 3225 C C . ASN A 1 417 ? 25.978 27.159 -26.961 1.00 22.94 417 ASN A C 1
ATOM 3226 O O . ASN A 1 417 ? 26.995 26.597 -27.375 1.00 21.58 417 ASN A O 1
ATOM 3231 N N . PRO A 1 418 ? 26.010 28.406 -26.447 1.00 21.97 418 PRO A N 1
ATOM 3232 C CA . PRO A 1 418 ? 27.249 29.193 -26.350 1.00 21.69 418 PRO A CA 1
ATOM 3233 C C . PRO A 1 418 ? 28.465 28.510 -25.734 1.00 23.07 418 PRO A C 1
ATOM 3234 O O . PRO A 1 418 ? 29.601 28.860 -26.035 1.00 22.81 418 PRO A O 1
ATOM 3238 N N . GLN A 1 419 ? 28.235 27.543 -24.865 1.00 24.80 419 GLN A N 1
ATOM 3239 C CA . GLN A 1 419 ? 29.346 26.871 -24.224 1.00 29.18 419 GLN A CA 1
ATOM 3240 C C . GLN A 1 419 ? 29.839 25.640 -24.965 1.00 29.37 419 GLN A C 1
ATOM 3241 O O . GLN A 1 419 ? 29.154 24.620 -25.022 1.00 28.61 419 GLN A O 1
ATOM 3247 N N . SER A 1 420 ? 31.035 25.746 -25.530 1.00 30.31 420 SER A N 1
ATOM 3248 C CA . SER A 1 420 ? 31.616 24.627 -26.246 1.00 32.50 420 SER A CA 1
ATOM 3249 C C . SER A 1 420 ? 32.383 23.799 -25.230 1.00 35.19 420 SER A C 1
ATOM 3250 O O . SER A 1 420 ? 32.567 24.227 -24.087 1.00 36.71 420 SER A O 1
ATOM 3253 N N . PHE A 1 421 ? 32.838 22.623 -25.644 1.00 36.56 421 PHE A N 1
ATOM 3254 C CA . PHE A 1 421 ? 33.575 21.746 -24.747 1.00 37.63 421 PHE A CA 1
ATOM 3255 C C . PHE A 1 421 ? 34.423 20.718 -25.489 1.00 39.22 421 PHE A C 1
ATOM 3256 O O . PHE A 1 421 ? 34.245 20.495 -26.689 1.00 38.37 421 PHE A O 1
ATOM 3264 N N . PRO A 1 422 ? 35.378 20.090 -24.780 1.00 41.35 422 PRO A N 1
ATOM 3265 C CA . PRO A 1 422 ? 36.254 19.082 -25.381 1.00 42.08 422 PRO A CA 1
ATOM 3266 C C . PRO A 1 422 ? 35.456 17.970 -26.050 1.00 42.36 422 PRO A C 1
ATOM 3267 O O . PRO A 1 422 ? 34.569 17.373 -25.440 1.00 41.69 422 PRO A O 1
ATOM 3271 N N . ALA A 1 423 ? 35.774 17.704 -27.311 1.00 43.74 423 ALA A N 1
ATOM 3272 C CA . ALA A 1 423 ? 35.091 16.668 -28.071 1.00 46.44 423 ALA A CA 1
ATOM 3273 C C . ALA A 1 423 ? 35.759 15.308 -27.887 1.00 48.14 423 ALA A C 1
ATOM 3274 O O . ALA A 1 423 ? 36.952 15.226 -27.595 1.00 47.90 423 ALA A O 1
ATOM 3276 N N . PRO A 1 424 ? 34.989 14.221 -28.049 1.00 49.85 424 PRO A N 1
ATOM 3277 C CA . PRO A 1 424 ? 35.517 12.861 -27.905 1.00 51.34 424 PRO A CA 1
ATOM 3278 C C . PRO A 1 424 ? 36.714 12.612 -28.818 1.00 52.23 424 PRO A C 1
ATOM 3279 O O . PRO A 1 424 ? 36.944 13.353 -29.775 1.00 51.28 424 PRO A O 1
ATOM 3283 N N . LYS A 1 425 ? 37.474 11.566 -28.512 1.00 54.96 425 LYS A N 1
ATOM 3284 C CA . LYS A 1 425 ? 38.648 11.210 -29.301 1.00 56.71 425 LYS A CA 1
ATOM 3285 C C . LYS A 1 425 ? 38.259 10.573 -30.629 1.00 57.64 425 LYS A C 1
ATOM 3286 O O . LYS A 1 425 ? 37.126 10.130 -30.811 1.00 58.23 425 LYS A O 1
ATOM 3292 N N . GLU A 1 426 ? 39.208 10.529 -31.555 1.00 59.15 426 GLU A N 1
ATOM 3293 C CA . GLU A 1 426 ? 38.969 9.932 -32.860 1.00 61.23 426 GLU A CA 1
ATOM 3294 C C . GLU A 1 426 ? 40.142 9.001 -33.147 1.00 61.65 426 GLU A C 1
ATOM 3295 O O . GLU A 1 426 ? 39.961 7.878 -33.619 1.00 62.34 426 GLU A O 1
ATOM 3301 N N . ASN A 1 427 ? 41.343 9.483 -32.841 1.00 62.22 427 ASN A N 1
ATOM 3302 C CA . ASN A 1 427 ? 42.571 8.719 -33.025 1.00 62.81 427 ASN A CA 1
ATOM 3303 C C . ASN A 1 427 ? 43.092 8.353 -31.638 1.00 62.22 427 ASN A C 1
ATOM 3304 O O . ASN A 1 427 ? 43.619 9.203 -30.923 1.00 61.96 427 ASN A O 1
ATOM 3309 N N . PRO A 1 428 ? 42.951 7.079 -31.241 1.00 62.67 428 PRO A N 1
ATOM 3310 C CA . PRO A 1 428 ? 43.406 6.603 -29.931 1.00 63.52 428 PRO A CA 1
ATOM 3311 C C . PRO A 1 428 ? 44.922 6.516 -29.783 1.00 64.04 428 PRO A C 1
ATOM 3312 O O . PRO A 1 428 ? 45.437 6.426 -28.668 1.00 64.33 428 PRO A O 1
ATOM 3316 N N . ASP A 1 429 ? 45.629 6.549 -30.908 1.00 64.29 429 ASP A N 1
ATOM 3317 C CA . ASP A 1 429 ? 47.085 6.449 -30.905 1.00 64.90 429 ASP A CA 1
ATOM 3318 C C . ASP A 1 429 ? 47.813 7.757 -30.619 1.00 64.50 429 ASP A C 1
ATOM 3319 O O . ASP A 1 429 ? 48.921 7.749 -30.084 1.00 64.48 429 ASP A O 1
ATOM 3324 N N . LYS A 1 430 ? 47.196 8.879 -30.975 1.00 64.18 430 LYS A N 1
ATOM 3325 C CA . LYS A 1 430 ? 47.813 10.180 -30.752 1.00 63.64 430 LYS A CA 1
ATOM 3326 C C . LYS A 1 430 ? 46.921 11.093 -29.921 1.00 63.32 430 LYS A C 1
ATOM 3327 O O . LYS A 1 430 ? 45.709 10.888 -29.841 1.00 63.17 430 LYS A O 1
ATOM 3329 N N . GLU A 1 431 ? 47.528 12.097 -29.295 1.00 62.87 431 GLU A N 1
ATOM 3330 C CA . GLU A 1 431 ? 46.775 13.046 -28.486 1.00 62.17 431 GLU A CA 1
ATOM 3331 C C . GLU A 1 431 ? 46.065 14.016 -29.423 1.00 60.44 431 GLU A C 1
ATOM 3332 O O . GLU A 1 431 ? 46.614 14.413 -30.452 1.00 59.67 431 GLU A O 1
ATOM 3338 N N . GLU A 1 432 ? 44.845 14.397 -29.063 1.00 58.16 432 GLU A N 1
ATOM 3339 C CA . GLU A 1 432 ? 44.062 15.297 -29.894 1.00 55.20 432 GLU A CA 1
ATOM 3340 C C . GLU A 1 432 ? 43.640 16.573 -29.185 1.00 53.68 432 GLU A C 1
ATOM 3341 O O . GLU A 1 432 ? 43.477 16.609 -27.963 1.00 54.01 432 GLU A O 1
ATOM 3347 N N . PHE A 1 433 ? 43.463 17.620 -29.978 1.00 50.20 433 PHE A N 1
ATOM 3348 C CA . PHE A 1 433 ? 43.048 18.919 -29.480 1.00 47.34 433 PHE A CA 1
ATOM 3349 C C . PHE A 1 433 ? 41.784 19.279 -30.258 1.00 45.24 433 PHE A C 1
ATOM 3350 O O . PHE A 1 433 ? 41.841 19.999 -31.256 1.00 43.29 433 PHE A O 1
ATOM 3358 N N . ARG A 1 434 ? 40.649 18.760 -29.793 1.00 43.23 434 ARG A N 1
ATOM 3359 C CA . ARG A 1 434 ? 39.362 18.969 -30.456 1.00 42.41 434 ARG A CA 1
ATOM 3360 C C . ARG A 1 434 ? 38.228 19.490 -29.560 1.00 40.71 434 ARG A C 1
ATOM 3361 O O . ARG A 1 434 ? 38.012 18.998 -28.449 1.00 39.02 434 ARG A O 1
ATOM 3369 N N . THR A 1 435 ? 37.502 20.482 -30.076 1.00 38.47 435 THR A N 1
ATOM 3370 C CA . THR A 1 435 ? 36.391 21.125 -29.371 1.00 36.51 435 THR A CA 1
ATOM 3371 C C . THR A 1 435 ? 35.074 20.922 -30.124 1.00 35.78 435 THR A C 1
ATOM 3372 O O . THR A 1 435 ? 35.073 20.723 -31.340 1.00 35.44 435 THR A O 1
ATOM 3376 N N . MET A 1 436 ? 33.953 20.985 -29.414 1.00 32.89 436 MET A N 1
ATOM 3377 C CA . MET A 1 436 ? 32.667 20.823 -30.079 1.00 32.51 436 MET A CA 1
ATOM 3378 C C . MET A 1 436 ? 31.542 21.682 -29.512 1.00 30.37 436 MET A C 1
ATOM 3379 O O . MET A 1 436 ? 31.525 22.020 -28.325 1.00 29.21 436 MET A O 1
ATOM 3384 N N . TRP A 1 437 ? 30.612 22.031 -30.395 1.00 28.73 437 TRP A N 1
ATOM 3385 C CA . TRP A 1 437 ? 29.432 22.826 -30.070 1.00 27.68 437 TRP A CA 1
ATOM 3386 C C . TRP A 1 437 ? 28.232 21.957 -30.421 1.00 27.26 437 TRP A C 1
ATOM 3387 O O . TRP A 1 437 ? 28.305 21.149 -31.345 1.00 26.05 437 TRP A O 1
ATOM 3398 N N . VAL A 1 438 ? 27.134 22.132 -29.695 1.00 27.73 438 VAL A N 1
ATOM 3399 C CA . VAL A 1 438 ? 25.903 21.395 -29.962 1.00 26.95 438 VAL A CA 1
ATOM 3400 C C . VAL A 1 438 ? 24.835 22.437 -30.270 1.00 28.32 438 VAL A C 1
ATOM 3401 O O . VAL A 1 438 ? 24.620 23.380 -29.494 1.00 28.06 438 VAL A O 1
ATOM 3405 N N . ILE A 1 439 ? 24.172 22.271 -31.407 1.00 27.02 439 ILE A N 1
ATOM 3406 C CA . ILE A 1 439 ? 23.144 23.203 -31.831 1.00 24.94 439 ILE A CA 1
ATOM 3407 C C . ILE A 1 439 ? 21.769 22.547 -31.849 1.00 26.82 439 ILE A C 1
ATOM 3408 O O . ILE A 1 439 ? 21.555 21.548 -32.536 1.00 26.19 439 ILE A O 1
ATOM 3413 N N . GLY A 1 440 ? 20.836 23.114 -31.092 1.00 26.60 440 GLY A N 1
ATOM 3414 C CA . GLY A 1 440 ? 19.492 22.568 -31.059 1.00 27.90 440 GLY A CA 1
ATOM 3415 C C . GLY A 1 440 ? 18.669 23.079 -32.227 1.00 27.58 440 GLY A C 1
ATOM 3416 O O . GLY A 1 440 ? 18.826 24.223 -32.649 1.00 26.35 440 GLY A O 1
ATOM 3417 N N . LEU A 1 441 ? 17.791 22.230 -32.751 1.00 29.06 441 LEU A N 1
ATOM 3418 C CA . LEU A 1 441 ? 16.942 22.604 -33.875 1.00 29.84 441 LEU A CA 1
ATOM 3419 C C . LEU A 1 441 ? 15.461 22.373 -33.588 1.00 30.05 441 LEU A C 1
ATOM 3420 O O . LEU A 1 441 ? 15.091 21.550 -32.749 1.00 30.45 441 LEU A O 1
ATOM 3425 N N . VAL A 1 442 ? 14.623 23.116 -34.302 1.00 31.24 442 VAL A N 1
ATOM 3426 C CA . VAL A 1 442 ? 13.172 22.994 -34.209 1.00 30.97 442 VAL A CA 1
ATOM 3427 C C . VAL A 1 442 ? 12.665 23.079 -35.647 1.00 31.13 442 VAL A C 1
ATOM 3428 O O . VAL A 1 442 ? 12.975 24.031 -36.363 1.00 29.47 442 VAL A O 1
ATOM 3432 N N . PHE A 1 443 ? 11.911 22.072 -36.076 1.00 32.93 443 PHE A N 1
ATOM 3433 C CA . PHE A 1 443 ? 11.381 22.047 -37.435 1.00 34.78 443 PHE A CA 1
ATOM 3434 C C . PHE A 1 443 ? 9.928 22.493 -37.468 1.00 36.46 443 PHE A C 1
ATOM 3435 O O . PHE A 1 443 ? 9.191 22.297 -36.503 1.00 37.36 443 PHE A O 1
ATOM 3443 N N . LYS A 1 444 ? 9.519 23.100 -38.578 1.00 38.00 444 LYS A N 1
ATOM 3444 C CA . LYS A 1 444 ? 8.140 23.553 -38.726 1.00 40.16 444 LYS A CA 1
ATOM 3445 C C . LYS A 1 444 ? 7.197 22.357 -38.699 1.00 40.64 444 LYS A C 1
ATOM 3446 O O . LYS A 1 444 ? 6.132 22.409 -38.084 1.00 42.15 444 LYS A O 1
ATOM 3452 N N . ASP A 1 455 ? 16.574 16.873 -45.096 1.00 48.20 455 ASP A N 1
ATOM 3453 C CA . ASP A 1 455 ? 18.014 16.791 -45.336 1.00 47.46 455 ASP A CA 1
ATOM 3454 C C . ASP A 1 455 ? 18.691 18.142 -45.161 1.00 45.74 455 ASP A C 1
ATOM 3455 O O . ASP A 1 455 ? 18.285 19.132 -45.774 1.00 46.47 455 ASP A O 1
ATOM 3460 N N . LEU A 1 456 ? 19.728 18.174 -44.330 1.00 43.10 456 LEU A N 1
ATOM 3461 C CA . LEU A 1 456 ? 20.467 19.407 -44.065 1.00 41.59 456 LEU A CA 1
ATOM 3462 C C . LEU A 1 456 ? 21.931 19.290 -44.479 1.00 40.81 456 LEU A C 1
ATOM 3463 O O . LEU A 1 456 ? 22.768 20.081 -44.042 1.00 39.64 456 LEU A O 1
ATOM 3468 N N . THR A 1 457 ? 22.243 18.309 -45.320 1.00 40.66 457 THR A N 1
ATOM 3469 C CA . THR A 1 457 ? 23.621 18.114 -45.755 1.00 41.85 457 THR A CA 1
ATOM 3470 C C . THR A 1 457 ? 24.140 19.266 -46.603 1.00 39.84 457 THR A C 1
ATOM 3471 O O . THR A 1 457 ? 25.299 19.654 -46.479 1.00 39.42 457 THR A O 1
ATOM 3475 N N . TYR A 1 458 ? 23.284 19.816 -47.458 1.00 38.51 458 TYR A N 1
ATOM 3476 C CA . TYR A 1 458 ? 23.697 20.915 -48.324 1.00 37.12 458 TYR A CA 1
ATOM 3477 C C . TYR A 1 458 ? 23.999 22.211 -47.561 1.00 35.61 458 TYR A C 1
ATOM 3478 O O . TYR A 1 458 ? 24.980 22.893 -47.862 1.00 35.09 458 TYR A O 1
ATOM 3487 N N . ASP A 1 459 ? 23.163 22.561 -46.586 1.00 32.65 459 ASP A N 1
ATOM 3488 C CA . ASP A 1 459 ? 23.398 23.776 -45.811 1.00 31.51 459 ASP A CA 1
ATOM 3489 C C . ASP A 1 459 ? 24.649 23.626 -44.950 1.00 28.86 459 ASP A C 1
ATOM 3490 O O . ASP A 1 459 ? 25.440 24.555 -44.814 1.00 26.45 459 ASP A O 1
ATOM 3495 N N . ILE A 1 460 ? 24.818 22.443 -44.371 1.00 29.15 460 ILE A N 1
ATOM 3496 C CA . ILE A 1 460 ? 25.966 22.153 -43.519 1.00 28.74 460 ILE A CA 1
ATOM 3497 C C . ILE A 1 460 ? 27.271 22.126 -44.317 1.00 28.83 460 ILE A C 1
ATOM 3498 O O . ILE A 1 460 ? 28.299 22.649 -43.871 1.00 26.87 460 ILE A O 1
ATOM 3503 N N . GLN A 1 461 ? 27.226 21.528 -45.503 1.00 28.49 461 GLN A N 1
ATOM 3504 C CA . GLN A 1 461 ? 28.412 21.452 -46.349 1.00 28.03 461 GLN A CA 1
ATOM 3505 C C . GLN A 1 461 ? 28.770 22.856 -46.842 1.00 26.28 461 GLN A C 1
ATOM 3506 O O . GLN A 1 461 ? 29.941 23.220 -46.927 1.00 26.10 461 GLN A O 1
ATOM 3512 N N . SER A 1 462 ? 27.745 23.639 -47.155 1.00 26.10 462 SER A N 1
ATOM 3513 C CA . SER A 1 462 ? 27.925 25.003 -47.632 1.00 27.23 462 SER A CA 1
ATOM 3514 C C . SER A 1 462 ? 28.596 25.868 -46.559 1.00 26.61 462 SER A C 1
ATOM 3515 O O . SER A 1 462 ? 29.459 26.695 -46.863 1.00 26.05 462 SER A O 1
ATOM 3518 N N . PHE A 1 463 ? 28.198 25.671 -45.305 1.00 25.44 463 PHE A N 1
ATOM 3519 C CA . PHE A 1 463 ? 28.775 26.420 -44.190 1.00 24.66 463 PHE A CA 1
ATOM 3520 C C . PHE A 1 463 ? 30.220 25.972 -43.964 1.00 24.37 463 PHE A C 1
ATOM 3521 O O . PHE A 1 463 ? 31.110 26.788 -43.726 1.00 21.99 463 PHE A O 1
ATOM 3529 N N . THR A 1 464 ? 30.442 24.664 -44.040 1.00 24.33 464 THR A N 1
ATOM 3530 C CA . THR A 1 464 ? 31.775 24.109 -43.854 1.00 24.32 464 THR A CA 1
ATOM 3531 C C . THR A 1 464 ? 32.739 24.708 -44.876 1.00 24.67 464 THR A C 1
ATOM 3532 O O . THR A 1 464 ? 33.800 25.211 -44.513 1.00 24.97 464 THR A O 1
ATOM 3536 N N . ASP A 1 465 ? 32.369 24.656 -46.155 1.00 24.91 465 ASP A N 1
ATOM 3537 C CA . ASP A 1 465 ? 33.215 25.205 -47.212 1.00 24.52 465 ASP A CA 1
ATOM 3538 C C . ASP A 1 465 ? 33.521 26.682 -46.962 1.00 25.95 465 ASP A C 1
ATOM 3539 O O . ASP A 1 465 ? 34.652 27.132 -47.149 1.00 26.33 465 ASP A O 1
ATOM 3544 N N . THR A 1 466 ? 32.507 27.435 -46.546 1.00 25.09 466 THR A N 1
ATOM 3545 C CA . THR A 1 466 ? 32.671 28.860 -46.299 1.00 25.98 466 THR A CA 1
ATOM 3546 C C . THR A 1 466 ? 33.688 29.166 -45.199 1.00 26.30 466 THR A C 1
ATOM 3547 O O . THR A 1 466 ? 34.513 30.070 -45.348 1.00 25.93 466 THR A O 1
ATOM 3551 N N . VAL A 1 467 ? 33.639 28.418 -44.101 1.00 26.27 467 VAL A N 1
ATOM 3552 C CA . VAL A 1 467 ? 34.586 28.640 -43.012 1.00 25.77 467 VAL A CA 1
ATOM 3553 C C . VAL A 1 467 ? 36.019 28.418 -43.496 1.00 25.88 467 VAL A C 1
ATOM 3554 O O . VAL A 1 467 ? 36.900 29.241 -43.230 1.00 26.43 467 VAL A O 1
ATOM 3558 N N . TYR A 1 468 ? 36.251 27.317 -44.210 1.00 25.40 468 TYR A N 1
ATOM 3559 C CA . TYR A 1 468 ? 37.582 27.016 -44.737 1.00 24.57 468 TYR A CA 1
ATOM 3560 C C . TYR A 1 468 ? 38.053 28.112 -45.682 1.00 25.96 468 TYR A C 1
ATOM 3561 O O . TYR A 1 468 ? 39.185 28.585 -45.594 1.00 26.94 468 TYR A O 1
ATOM 3570 N N . ARG A 1 469 ? 37.172 28.515 -46.585 1.00 26.59 469 ARG A N 1
ATOM 3571 C CA . ARG A 1 469 ? 37.498 29.538 -47.568 1.00 27.28 469 ARG A CA 1
ATOM 3572 C C . ARG A 1 469 ? 37.827 30.900 -46.959 1.00 28.09 469 ARG A C 1
ATOM 3573 O O . ARG A 1 469 ? 38.832 31.516 -47.319 1.00 28.11 469 ARG A O 1
ATOM 3581 N N . GLN A 1 470 ? 36.989 31.377 -46.042 1.00 27.96 470 GLN A N 1
ATOM 3582 C CA . GLN A 1 470 ? 37.241 32.676 -45.424 1.00 27.59 470 GLN A CA 1
ATOM 3583 C C . GLN A 1 470 ? 38.507 32.649 -44.584 1.00 26.48 470 GLN A C 1
ATOM 3584 O O . GLN A 1 470 ? 39.300 33.580 -44.628 1.00 26.84 470 GLN A O 1
ATOM 3590 N N . ALA A 1 471 ? 38.695 31.580 -43.820 1.00 28.08 471 ALA A N 1
ATOM 3591 C CA . ALA A 1 471 ? 39.884 31.451 -42.983 1.00 27.80 471 ALA A CA 1
ATOM 3592 C C . ALA A 1 471 ? 41.139 31.498 -43.838 1.00 29.41 471 ALA A C 1
ATOM 3593 O O . ALA A 1 471 ? 42.112 32.167 -43.491 1.00 31.74 471 ALA A O 1
ATOM 3595 N N . ILE A 1 472 ? 41.109 30.792 -44.965 1.00 29.09 472 ILE A N 1
ATOM 3596 C CA . ILE A 1 472 ? 42.254 30.744 -45.863 1.00 28.52 472 ILE A CA 1
ATOM 3597 C C . ILE A 1 472 ? 42.527 32.091 -46.525 1.00 30.15 472 ILE A C 1
ATOM 3598 O O . ILE A 1 472 ? 43.679 32.519 -46.605 1.00 30.18 472 ILE A O 1
ATOM 3603 N N . ASN A 1 473 ? 41.483 32.769 -46.988 1.00 30.47 473 ASN A N 1
ATOM 3604 C CA . ASN A 1 473 ? 41.685 34.067 -47.621 1.00 32.34 473 ASN A CA 1
ATOM 3605 C C . ASN A 1 473 ? 42.166 35.115 -46.616 1.00 34.32 473 ASN A C 1
ATOM 3606 O O . ASN A 1 473 ? 42.782 36.105 -46.999 1.00 34.91 473 ASN A O 1
ATOM 3611 N N . SER A 1 474 ? 41.890 34.888 -45.334 1.00 35.99 474 SER A N 1
ATOM 3612 C CA . SER A 1 474 ? 42.292 35.819 -44.277 1.00 37.64 474 SER A CA 1
ATOM 3613 C C . SER A 1 474 ? 43.685 35.537 -43.713 1.00 38.32 474 SER A C 1
ATOM 3614 O O . SER A 1 474 ? 44.116 36.201 -42.771 1.00 39.01 474 SER A O 1
ATOM 3617 N N . LYS A 1 475 ? 44.380 34.553 -44.279 1.00 39.16 475 LYS A N 1
ATOM 3618 C CA . LYS A 1 475 ? 45.721 34.194 -43.818 1.00 40.29 475 LYS A CA 1
ATOM 3619 C C . LYS A 1 475 ? 45.653 33.690 -42.375 1.00 40.60 475 LYS A C 1
ATOM 3620 O O . LYS A 1 475 ? 46.626 33.784 -41.631 1.00 40.74 475 LYS A O 1
ATOM 3626 N N . MET A 1 476 ? 44.503 33.164 -41.974 1.00 40.63 476 MET A N 1
ATOM 3627 C CA . MET A 1 476 ? 44.353 32.663 -40.613 1.00 41.30 476 MET A CA 1
ATOM 3628 C C . MET A 1 476 ? 44.045 31.179 -40.579 1.00 39.87 476 MET A C 1
ATOM 3629 O O . MET A 1 476 ? 43.305 30.708 -39.716 1.00 38.79 476 MET A O 1
ATOM 3634 N N . PHE A 1 477 ? 44.623 30.442 -41.522 1.00 39.42 477 PHE A N 1
ATOM 3635 C CA . PHE A 1 477 ? 44.405 29.005 -41.601 1.00 38.49 477 PHE A CA 1
ATOM 3636 C C . PHE A 1 477 ? 45.716 28.228 -41.620 1.00 39.74 477 PHE A C 1
ATOM 3637 O O . PHE A 1 477 ? 46.604 28.508 -42.423 1.00 39.58 477 PHE A O 1
ATOM 3645 N N . GLU A 1 478 ? 45.824 27.243 -40.735 1.00 40.65 478 GLU A N 1
ATOM 3646 C CA . GLU A 1 478 ? 47.020 26.418 -40.651 1.00 43.92 478 GLU A CA 1
ATOM 3647 C C . GLU A 1 478 ? 46.690 24.996 -41.087 1.00 43.58 478 GLU A C 1
ATOM 3648 O O . GLU A 1 478 ? 45.598 24.488 -40.813 1.00 42.03 478 GLU A O 1
ATOM 3654 N N . VAL A 1 479 ? 47.638 24.354 -41.762 1.00 41.45 479 VAL A N 1
ATOM 3655 C CA . VAL A 1 479 ? 47.433 22.991 -42.234 1.00 41.82 479 VAL A CA 1
ATOM 3656 C C . VAL A 1 479 ? 46.970 22.081 -41.100 1.00 40.41 479 VAL A C 1
ATOM 3657 O O . VAL A 1 479 ? 47.448 22.182 -39.964 1.00 40.23 479 VAL A O 1
ATOM 3661 N N . ASP A 1 480 ? 46.031 21.201 -41.426 1.00 37.98 480 ASP A N 1
ATOM 3662 C CA . ASP A 1 480 ? 45.469 20.246 -40.482 1.00 37.74 480 ASP A CA 1
ATOM 3663 C C . ASP A 1 480 ? 44.400 20.792 -39.538 1.00 36.40 480 ASP A C 1
ATOM 3664 O O . ASP A 1 480 ? 43.908 20.069 -38.673 1.00 36.35 480 ASP A O 1
ATOM 3669 N N . MET A 1 481 ? 44.049 22.067 -39.687 1.00 34.78 481 MET A N 1
ATOM 3670 C CA . MET A 1 481 ? 42.979 22.632 -38.873 1.00 32.83 481 MET A CA 1
ATOM 3671 C C . MET A 1 481 ? 41.712 22.134 -39.554 1.00 32.13 481 MET A C 1
ATOM 3672 O O . MET A 1 481 ? 41.486 22.405 -40.737 1.00 30.96 481 MET A O 1
ATOM 3677 N N . LYS A 1 482 ? 40.893 21.395 -38.816 1.00 32.47 482 LYS A N 1
ATOM 3678 C CA . LYS A 1 482 ? 39.668 20.843 -39.385 1.00 34.05 482 LYS A CA 1
ATOM 3679 C C . LYS A 1 482 ? 38.385 21.349 -38.744 1.00 33.07 482 LYS A C 1
ATOM 3680 O O . LYS A 1 482 ? 38.382 21.865 -37.629 1.00 32.30 482 LYS A O 1
ATOM 3686 N N . ILE A 1 483 ? 37.292 21.179 -39.476 1.00 31.79 483 ILE A N 1
ATOM 3687 C CA . ILE A 1 483 ? 35.973 21.559 -39.007 1.00 31.47 483 ILE A CA 1
ATOM 3688 C C . ILE A 1 483 ? 34.950 20.697 -39.751 1.00 30.74 483 ILE A C 1
ATOM 3689 O O . ILE A 1 483 ? 34.934 20.636 -40.985 1.00 30.19 483 ILE A O 1
ATOM 3694 N N . ALA A 1 484 ? 34.108 20.019 -38.984 1.00 29.57 484 ALA A N 1
ATOM 3695 C CA . ALA A 1 484 ? 33.090 19.149 -39.548 1.00 30.60 484 ALA A CA 1
ATOM 3696 C C . ALA A 1 484 ? 31.813 19.261 -38.735 1.00 30.07 484 ALA A C 1
ATOM 3697 O O . ALA A 1 484 ? 31.860 19.516 -37.529 1.00 29.57 484 ALA A O 1
ATOM 3699 N N . ALA A 1 485 ? 30.678 19.071 -39.401 1.00 29.75 485 ALA A N 1
ATOM 3700 C CA . ALA A 1 485 ? 29.378 19.148 -38.746 1.00 32.95 485 ALA A CA 1
ATOM 3701 C C . ALA A 1 485 ? 28.452 18.021 -39.202 1.00 35.73 485 ALA A C 1
ATOM 3702 O O . ALA A 1 485 ? 28.501 17.598 -40.359 1.00 35.54 485 ALA A O 1
ATOM 3704 N N . MET A 1 486 ? 27.607 17.553 -38.285 1.00 38.46 486 MET A N 1
ATOM 3705 C CA . MET A 1 486 ? 26.658 16.481 -38.563 1.00 41.80 486 MET A CA 1
ATOM 3706 C C . MET A 1 486 ? 25.279 16.763 -37.970 1.00 42.53 486 MET A C 1
ATOM 3707 O O . MET A 1 486 ? 25.157 17.409 -36.928 1.00 41.72 486 MET A O 1
ATOM 3712 N N . HIS A 1 487 ? 24.248 16.256 -38.638 1.00 42.61 487 HIS A N 1
ATOM 3713 C CA . HIS A 1 487 ? 22.869 16.386 -38.180 1.00 42.19 487 HIS A CA 1
ATOM 3714 C C . HIS A 1 487 ? 22.571 15.064 -37.473 1.00 42.28 487 HIS A C 1
ATOM 3715 O O . HIS A 1 487 ? 22.980 14.003 -37.940 1.00 42.41 487 HIS A O 1
ATOM 3722 N N . VAL A 1 488 ? 21.863 15.121 -36.352 1.00 41.64 488 VAL A N 1
ATOM 3723 C CA . VAL A 1 488 ? 21.553 13.911 -35.607 1.00 40.90 488 VAL A CA 1
ATOM 3724 C C . VAL A 1 488 ? 20.307 14.061 -34.732 1.00 41.63 488 VAL A C 1
ATOM 3725 O O . VAL A 1 488 ? 20.096 15.104 -34.115 1.00 41.07 488 VAL A O 1
ATOM 3729 N N . LYS A 1 489 ? 19.482 13.016 -34.688 1.00 41.61 489 LYS A N 1
ATOM 3730 C CA . LYS A 1 489 ? 18.272 13.036 -33.871 1.00 42.75 489 LYS A CA 1
ATOM 3731 C C . LYS A 1 489 ? 18.674 13.034 -32.398 1.00 42.97 489 LYS A C 1
ATOM 3732 O O . LYS A 1 489 ? 19.772 12.601 -32.049 1.00 41.27 489 LYS A O 1
ATOM 3738 N N . ARG A 1 490 ? 17.782 13.515 -31.539 1.00 43.74 490 ARG A N 1
ATOM 3739 C CA . ARG A 1 490 ? 18.049 13.578 -30.105 1.00 45.17 490 ARG A CA 1
ATOM 3740 C C . ARG A 1 490 ? 18.510 12.248 -29.510 1.00 47.27 490 ARG A C 1
ATOM 3741 O O . ARG A 1 490 ? 19.472 12.203 -28.745 1.00 47.47 490 ARG A O 1
ATOM 3749 N N . LYS A 1 491 ? 17.820 11.171 -29.869 1.00 49.47 491 LYS A N 1
ATOM 3750 C CA . LYS A 1 491 ? 18.134 9.837 -29.363 1.00 53.12 491 LYS A CA 1
ATOM 3751 C C . LYS A 1 491 ? 19.556 9.379 -29.683 1.00 54.62 491 LYS A C 1
ATOM 3752 O O . LYS A 1 491 ? 20.189 8.701 -28.872 1.00 55.53 491 LYS A O 1
ATOM 3758 N N . GLN A 1 492 ? 20.060 9.751 -30.856 1.00 56.32 492 GLN A N 1
ATOM 3759 C CA . GLN A 1 492 ? 21.411 9.370 -31.252 1.00 57.57 492 GLN A CA 1
ATOM 3760 C C . GLN A 1 492 ? 22.470 10.384 -30.815 1.00 58.74 492 GLN A C 1
ATOM 3761 O O . GLN A 1 492 ? 23.670 10.134 -30.952 1.00 58.26 492 GLN A O 1
ATOM 3767 N N . LEU A 1 493 ? 22.032 11.527 -30.292 1.00 58.99 493 LEU A N 1
ATOM 3768 C CA . LEU A 1 493 ? 22.970 12.544 -29.825 1.00 59.96 493 LEU A CA 1
ATOM 3769 C C . LEU A 1 493 ? 23.774 11.911 -28.702 1.00 61.73 493 LEU A C 1
ATOM 3770 O O . LEU A 1 493 ? 24.926 12.263 -28.461 1.00 60.75 493 LEU A O 1
ATOM 3775 N N . HIS A 1 494 ? 23.136 10.960 -28.031 1.00 64.92 494 HIS A N 1
ATOM 3776 C CA . HIS A 1 494 ? 23.721 10.221 -26.922 1.00 68.56 494 HIS A CA 1
ATOM 3777 C C . HIS A 1 494 ? 25.114 9.698 -27.267 1.00 69.41 494 HIS A C 1
ATOM 3778 O O . HIS A 1 494 ? 26.092 9.991 -26.579 1.00 68.90 494 HIS A O 1
ATOM 3785 N N . GLN A 1 495 ? 25.188 8.927 -28.347 1.00 70.80 495 GLN A N 1
ATOM 3786 C CA . GLN A 1 495 ? 26.438 8.325 -28.797 1.00 72.74 495 GLN A CA 1
ATOM 3787 C C . GLN A 1 495 ? 27.385 9.248 -29.550 1.00 73.77 495 GLN A C 1
ATOM 3788 O O . GLN A 1 495 ? 27.922 8.875 -30.594 1.00 74.66 495 GLN A O 1
ATOM 3794 N N . LEU A 1 496 ? 27.587 10.453 -29.027 1.00 74.65 496 LEU A N 1
ATOM 3795 C CA . LEU A 1 496 ? 28.491 11.407 -29.667 1.00 74.92 496 LEU A CA 1
ATOM 3796 C C . LEU A 1 496 ? 29.076 12.448 -28.720 1.00 75.50 496 LEU A C 1
ATOM 3797 O O . LEU A 1 496 ? 29.563 13.491 -29.160 1.00 75.90 496 LEU A O 1
ATOM 3802 N N . LEU A 1 497 ? 29.018 12.168 -27.421 1.00 76.71 497 LEU A N 1
ATOM 3803 C CA . LEU A 1 497 ? 29.564 13.080 -26.418 1.00 77.51 497 LEU A CA 1
ATOM 3804 C C . LEU A 1 497 ? 29.727 12.371 -25.078 1.00 77.76 497 LEU A C 1
ATOM 3805 O O . LEU A 1 497 ? 28.945 11.481 -24.736 1.00 78.02 497 LEU A O 1
ATOM 3810 N N . PRO A 1 498 ? 30.740 12.765 -24.291 1.00 77.75 498 PRO A N 1
ATOM 3811 C CA . PRO A 1 498 ? 30.992 12.149 -22.984 1.00 77.54 498 PRO A CA 1
ATOM 3812 C C . PRO A 1 498 ? 29.865 12.387 -21.987 1.00 77.75 498 PRO A C 1
ATOM 3813 O O . PRO A 1 498 ? 29.760 11.694 -20.978 1.00 77.92 498 PRO A O 1
#

GO terms:
  GO:0000287 magnesium ion binding (F, IDA)
  GO:0005524 ATP binding (F, IDA)
  GO:003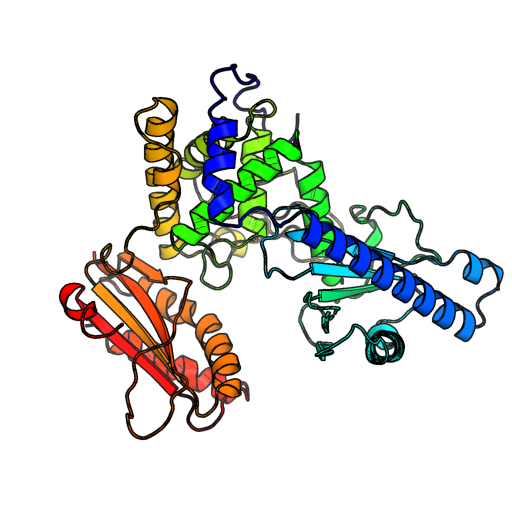0145 manganese ion binding (F, IDA)
  GO:1990817 poly(A) RNA polymerase activity (F, IDA)
  GO:0005634 nucleus (C, EXP)
  GO:1990817 poly(A) RNA polymerase activity (F, IMP)

Solvent-accessible surface area: 22981 Å² total